Protein AF-A0A7U9NEJ1-F1 (afdb_monomer_lite)

pLDDT: mean 78.63, std 17.31, range [30.64, 98.12]

Radius of gyration: 36.08 Å; chains: 1; bounding box: 138×102×72 Å

Sequence (603 aa):
MRYNSIGKKGRHMQRSRLLSGIMLAVFLILLSCFASGCFLAPKARFLSMGGEGMNSPYYKKKQEWNGDYLWYGGIKWRILEKYFNIFLLADRIPEEYLEEWDAMSYETRKPEDVEGNPGWETSPIREYLNTSFYAAAFTPEERDAMVYAFEYDAWTPSQDKIFLLRWRDVIDNSYGFTEKDYVQRAYDKDWWLLPEGDSLYVYVASGGLVMEVRDEMKEYLEKALRPAFYVDPDCIVFLRDVSSAWDFEPSPVLLDTRMESERTGEWVPVLSSEAQHVEIGTVELEGDVCTISYHNASVGVNQYLSAVVTDREKTVRYYGRLAQINSQSEGTVTVQLPDSYKKSWSLQIFSERPEEGTKTSYASEPVVVLEGRAPVMEPLVSEGRCDPEQEPEPLNMIISRGYDPFLDWYAEDYENASEEEKHYAGTAALLYTALCQEDSGLLIEDRYTRDEIRQGADYADEHPEDTRAMADVYFASADAYGLSLKETMDRLFGRQIPDAYEGEADLFEYTKYLDYTGAMYLDASDEEQDNILIASWLYLEKYRLEQEVSQEYAQQVADFVRNPEAYSEETGTYIEALRLFLEKSSEEYPDAEIQDLMNYMPN

Foldseek 3Di:
DDYDDDDDDDDDPDPPVVVVVVVVVVVVVVVVVVVPDPPPQQAFWAKFFFCPPFAAAFADAPDETDGFWEQALNFIWGQQDPDQWGKTKGPDDDPVCCVVQQQAFQDPDDPVPDDFDRACLRGPVLVCVQPVVLQNSHFQLSSQQQDFADDPPDPAGHLGQKFFAAPVSQDDRSSRHHQPHFNHVAAPAKAFHHDDDGAWTWIQGNNRHIDTDGDDPPPPGGTGYMMMGTGGSQQFRMKIQPPRDPPADADLEWRFNDHPDDGPSYIYTATFEQLFKKKWDDWDDDPQKIKTKIAQGRAAVQKFKKKFKAALVRGTTTIHTNDHHHDHRTDMTMHRHDPPQALRMFMWIWMWHQDDDSRHIYIFRTDTQDNRRDGDHDMDMTGGDRYSPRGRDDSDDQADPQQVVLQQDALVPLVPDDLVVLLSNLLNLQRVLVLLPPPPPPDPHSYDDPVRSVVSSVVSVVPVVVSNVSSVVLNVQRNVVVGGSNVSSCVLSPPDDDDADPDQDPPDPLSVLQQAFLLNLVVDDPVSVLSNLLSLVSCCQCPVVVHDDDPVNSVVSSVCSVCVVVDDPVSVVVSVVSSVLSNVCCVVGVGDGNSVSSRVPRD

Structure (mmCIF, N/CA/C/O backbone):
data_AF-A0A7U9NEJ1-F1
#
_entry.id   AF-A0A7U9NEJ1-F1
#
loop_
_atom_site.group_PDB
_atom_site.id
_atom_site.type_symbol
_atom_site.label_atom_id
_atom_site.label_alt_id
_atom_site.label_comp_id
_atom_site.label_asym_id
_atom_site.label_entity_id
_atom_site.label_seq_id
_atom_site.pdbx_PDB_ins_code
_atom_site.Cartn_x
_atom_site.Cartn_y
_atom_site.Cartn_z
_atom_site.occupancy
_atom_site.B_iso_or_equiv
_atom_site.auth_seq_id
_atom_site.auth_comp_id
_atom_site.auth_asym_id
_atom_site.auth_atom_id
_atom_site.pdbx_PDB_model_num
ATOM 1 N N . MET A 1 1 ? -69.332 66.740 22.185 1.00 37.97 1 MET A N 1
ATOM 2 C CA . MET A 1 1 ? -69.062 66.033 23.456 1.00 37.97 1 MET A CA 1
ATOM 3 C C . MET A 1 1 ? -69.737 64.675 23.414 1.00 37.97 1 MET A C 1
ATOM 5 O O . MET A 1 1 ? -70.889 64.622 23.027 1.00 37.97 1 MET A O 1
ATOM 9 N N . ARG A 1 2 ? -68.986 63.634 23.791 1.00 36.19 2 ARG A N 1
ATOM 10 C CA . ARG A 1 2 ? -69.378 62.490 24.634 1.00 36.19 2 ARG A CA 1
ATOM 11 C C . ARG A 1 2 ? -70.820 61.920 24.593 1.00 36.19 2 ARG A C 1
ATOM 13 O O . ARG A 1 2 ? -71.783 62.624 24.844 1.00 36.19 2 ARG A O 1
ATOM 20 N N . TYR A 1 3 ? -70.820 60.581 24.634 1.00 36.34 3 TYR A N 1
ATOM 21 C CA . TYR A 1 3 ? -71.600 59.686 25.515 1.00 36.34 3 TYR A CA 1
ATOM 22 C C . TYR A 1 3 ? -72.986 59.136 25.091 1.00 36.34 3 TYR A C 1
ATOM 24 O O . TYR A 1 3 ? -73.967 59.856 24.990 1.00 36.34 3 TYR A O 1
ATOM 32 N N . ASN A 1 4 ? -73.009 57.791 25.088 1.00 38.81 4 ASN A N 1
ATOM 33 C CA . ASN A 1 4 ? -73.897 56.840 25.790 1.00 38.81 4 ASN A CA 1
ATOM 34 C C . ASN A 1 4 ? -75.255 56.312 25.258 1.00 38.81 4 ASN A C 1
ATOM 36 O O . ASN A 1 4 ? -76.227 57.040 25.110 1.00 38.81 4 ASN A O 1
ATOM 40 N N . SER A 1 5 ? -75.321 54.963 25.354 1.00 42.38 5 SER A N 1
ATOM 41 C CA . SER A 1 5 ? -76.420 54.062 25.805 1.00 42.38 5 SER A CA 1
ATOM 42 C C . SER A 1 5 ? -77.527 53.646 24.814 1.00 42.38 5 SER A C 1
ATOM 44 O O . SER A 1 5 ? -77.852 54.432 23.941 1.00 42.38 5 SER A O 1
ATOM 46 N N . ILE A 1 6 ? -78.222 52.485 24.871 1.00 41.09 6 ILE A N 1
ATOM 47 C CA . ILE A 1 6 ? -78.196 51.161 25.574 1.00 41.09 6 ILE A CA 1
ATOM 48 C C . ILE A 1 6 ? -79.256 50.254 24.859 1.00 41.09 6 ILE A C 1
ATOM 50 O O . ILE A 1 6 ? -80.292 50.783 24.469 1.00 41.09 6 ILE A O 1
ATOM 54 N N . GLY A 1 7 ? -79.104 48.905 24.808 1.00 36.56 7 GLY A N 1
ATOM 55 C CA . GLY A 1 7 ? -80.266 47.966 24.885 1.00 36.56 7 GLY A CA 1
ATOM 56 C C . GLY A 1 7 ? -80.291 46.603 24.124 1.00 36.56 7 GLY A C 1
ATOM 57 O O . GLY A 1 7 ? -80.589 46.589 22.942 1.00 36.56 7 GLY A O 1
ATOM 58 N N . LYS A 1 8 ? -80.174 45.477 24.883 1.00 38.72 8 LYS A N 1
ATOM 59 C CA . LYS A 1 8 ? -80.621 44.039 24.699 1.00 38.72 8 LYS A CA 1
ATOM 60 C C . LYS A 1 8 ? -80.032 43.160 23.549 1.00 38.72 8 LYS A C 1
ATOM 62 O O . LYS A 1 8 ? -80.249 43.468 22.392 1.00 38.72 8 LYS A O 1
ATOM 67 N N . LYS A 1 9 ? -79.226 42.084 23.762 1.00 39.78 9 LYS A N 1
ATOM 68 C CA . LYS A 1 9 ? -79.320 40.761 24.495 1.00 39.78 9 LYS A CA 1
ATOM 69 C C . LYS A 1 9 ? -80.100 39.669 23.715 1.00 39.78 9 LYS A C 1
ATOM 71 O O . LYS A 1 9 ? -81.257 39.908 23.423 1.00 39.78 9 LYS A O 1
ATOM 76 N N . GLY A 1 10 ? -79.653 38.433 23.427 1.00 42.28 10 GLY A N 1
ATOM 77 C CA . GLY A 1 10 ? -78.403 37.668 23.599 1.00 42.28 10 GLY A CA 1
ATOM 78 C C . GLY A 1 10 ? -78.643 36.169 23.261 1.00 42.28 10 GLY A C 1
ATOM 79 O O . GLY A 1 10 ? -79.631 35.627 23.740 1.00 42.28 10 GLY A O 1
ATOM 80 N N . ARG A 1 11 ? -77.790 35.510 22.442 1.00 39.06 11 ARG A N 1
ATOM 81 C CA . ARG A 1 11 ? -77.615 34.021 22.387 1.00 39.06 11 ARG A CA 1
ATOM 82 C C . ARG A 1 11 ? -76.533 33.465 21.435 1.00 39.06 11 ARG A C 1
ATOM 84 O O . ARG A 1 11 ? -76.335 32.258 21.421 1.00 39.06 11 ARG A O 1
ATOM 91 N N . HIS A 1 12 ? -75.801 34.284 20.677 1.00 42.56 12 HIS A N 1
ATOM 92 C CA . HIS A 1 12 ? -74.896 33.779 19.623 1.00 42.56 12 HIS A CA 1
ATOM 93 C C . HIS A 1 12 ? -73.396 33.753 19.980 1.00 42.56 12 HIS A C 1
ATOM 95 O O . HIS A 1 12 ? -72.550 33.604 19.104 1.00 42.56 12 HIS A O 1
ATOM 101 N N . MET A 1 13 ? -73.051 33.891 21.264 1.00 39.31 13 MET A N 1
ATOM 102 C CA . MET A 1 13 ? -71.685 34.181 21.716 1.00 39.31 13 MET A CA 1
ATOM 103 C C . MET A 1 13 ? -71.210 33.165 22.766 1.00 39.31 13 MET A C 1
ATOM 105 O O . MET A 1 13 ? -70.966 33.511 23.913 1.00 39.31 13 MET A O 1
ATOM 109 N N . GLN A 1 14 ? -71.134 31.885 22.390 1.00 44.22 14 GLN A N 1
ATOM 110 C CA . GLN A 1 14 ? -70.419 30.879 23.198 1.00 44.22 14 GLN A CA 1
ATOM 111 C C . GLN A 1 14 ? -69.917 29.654 22.412 1.00 44.22 14 GLN A C 1
ATOM 113 O O . GLN A 1 14 ? -69.030 28.962 22.897 1.00 44.22 14 GLN A O 1
ATOM 118 N N . ARG A 1 15 ? -70.393 29.403 21.180 1.00 41.75 15 ARG A N 1
ATOM 119 C CA . ARG A 1 15 ? -69.915 28.265 20.365 1.00 41.75 15 ARG A CA 1
ATOM 120 C C . ARG A 1 15 ? -68.685 28.562 19.495 1.00 41.75 15 ARG A C 1
ATOM 122 O O . ARG A 1 15 ? -67.876 27.663 19.316 1.00 41.75 15 ARG A O 1
ATOM 129 N N . SER A 1 16 ? -68.465 29.793 19.019 1.00 44.44 16 SER A N 1
ATOM 130 C CA . SER A 1 16 ? -67.317 30.078 18.130 1.00 44.44 16 SER A CA 1
ATOM 131 C C . SER A 1 16 ? -65.969 30.185 18.854 1.00 44.44 16 SER A C 1
ATOM 133 O O . SER A 1 16 ? -64.947 29.820 18.285 1.00 44.44 16 SER A O 1
ATOM 135 N N . ARG A 1 17 ? -65.950 30.615 20.125 1.00 43.34 17 ARG A N 1
ATOM 136 C CA . ARG A 1 17 ? -64.715 30.649 20.933 1.00 43.34 17 ARG A CA 1
ATOM 137 C C . ARG A 1 17 ? -64.305 29.274 21.465 1.00 43.34 17 ARG A C 1
ATOM 139 O O . ARG A 1 17 ? -63.114 29.020 21.582 1.00 43.34 17 ARG A O 1
ATOM 146 N N . LEU A 1 18 ? -65.264 28.376 21.711 1.00 45.84 18 LEU A N 1
ATOM 147 C CA . LEU A 1 18 ? -64.959 26.997 22.106 1.00 45.84 18 LEU A CA 1
ATOM 148 C C . LEU A 1 18 ? -64.438 26.174 20.915 1.00 45.84 18 LEU A C 1
ATOM 150 O O . LEU A 1 18 ? -63.463 25.452 21.057 1.00 45.84 18 LEU A O 1
ATOM 154 N N . LEU A 1 19 ? -65.029 26.340 19.725 1.00 43.38 19 LEU A N 1
ATOM 155 C CA . LEU A 1 19 ? -64.568 25.665 18.504 1.00 43.38 19 LEU A CA 1
ATOM 156 C C . LEU A 1 19 ? -63.206 26.180 18.019 1.00 43.38 19 LEU A C 1
ATOM 158 O O . LEU A 1 19 ? -62.407 25.387 17.540 1.00 43.38 19 LEU A O 1
ATOM 162 N N . SER A 1 20 ? -62.903 27.471 18.197 1.00 53.03 20 SER A N 1
ATOM 163 C CA . SER A 1 20 ? -61.588 28.027 17.850 1.00 53.03 20 SER A CA 1
ATOM 164 C C . SER A 1 20 ? -60.487 27.590 18.822 1.00 53.03 20 SER A C 1
ATOM 166 O O . SER A 1 20 ? -59.393 27.277 18.370 1.00 53.03 20 SER A O 1
ATOM 168 N N . GLY A 1 21 ? -60.773 27.507 20.128 1.00 52.12 21 GLY A N 1
ATOM 169 C CA . GLY A 1 21 ? -59.811 27.008 21.116 1.00 52.12 21 GLY A CA 1
ATOM 170 C C . GLY A 1 21 ? -59.560 25.502 21.006 1.00 52.12 21 GLY A C 1
ATOM 171 O O . GLY A 1 21 ? -58.423 25.070 21.139 1.00 52.12 21 GLY A O 1
ATOM 172 N N . ILE A 1 22 ? -60.593 24.709 20.695 1.00 56.34 22 ILE A N 1
ATOM 173 C CA . ILE A 1 22 ? -60.458 23.258 20.490 1.00 56.34 22 ILE A CA 1
ATOM 174 C C . ILE A 1 22 ? -59.757 22.957 19.159 1.00 56.34 22 ILE A C 1
ATOM 176 O O . ILE A 1 22 ? -58.896 22.091 19.135 1.00 56.34 22 ILE A O 1
ATOM 180 N N . MET A 1 23 ? -60.032 23.699 18.079 1.00 52.09 23 MET A N 1
ATOM 181 C CA . MET A 1 23 ? -59.267 23.568 16.829 1.00 52.09 23 MET A CA 1
ATOM 182 C C . MET A 1 23 ? -57.812 24.003 16.995 1.00 52.09 23 MET A C 1
ATOM 184 O O . MET A 1 23 ? -56.942 23.331 16.466 1.00 52.09 23 MET A O 1
ATOM 188 N N . LEU A 1 24 ? -57.519 25.064 17.755 1.00 54.62 24 LEU A N 1
ATOM 189 C CA . LEU A 1 24 ? -56.137 25.492 17.997 1.00 54.62 24 LEU A CA 1
ATOM 190 C C . LEU A 1 24 ? -55.387 24.517 18.920 1.00 54.62 24 LEU A C 1
ATOM 192 O O . LEU A 1 24 ? -54.217 24.256 18.687 1.00 54.62 24 LEU A O 1
ATOM 196 N N . ALA A 1 25 ? -56.056 23.932 19.919 1.00 54.00 25 ALA A N 1
ATOM 197 C CA . ALA A 1 25 ? -55.475 22.901 20.777 1.00 54.00 25 ALA A CA 1
ATOM 198 C C . ALA A 1 25 ? -55.282 21.572 20.033 1.00 54.00 25 ALA A C 1
ATOM 200 O O . ALA A 1 25 ? -54.253 20.939 20.202 1.00 54.00 25 ALA A O 1
ATOM 201 N N . VAL A 1 26 ? -56.210 21.170 19.159 1.00 56.94 26 VAL A N 1
ATOM 202 C CA . VAL A 1 26 ? -56.053 19.984 18.299 1.00 56.94 26 VAL A CA 1
ATOM 203 C C . VAL A 1 26 ? -54.992 20.222 17.224 1.00 56.94 26 VAL A C 1
ATOM 205 O O . VAL A 1 26 ? -54.237 19.308 16.929 1.00 56.94 26 VAL A O 1
ATOM 208 N N . PHE A 1 27 ? -54.855 21.443 16.698 1.00 53.25 27 PHE A N 1
ATOM 209 C CA . PHE A 1 27 ? -53.796 21.803 15.751 1.00 53.25 27 PHE A CA 1
ATOM 210 C C . PHE A 1 27 ? -52.426 21.935 16.428 1.00 53.25 27 PHE A C 1
ATOM 212 O O . PHE A 1 27 ? -51.435 21.566 15.820 1.00 53.25 27 PHE A O 1
ATOM 219 N N . LEU A 1 28 ? -52.351 22.384 17.688 1.00 52.72 28 LEU A N 1
ATOM 220 C CA . LEU A 1 28 ? -51.115 22.403 18.483 1.00 52.72 28 LEU A CA 1
ATOM 221 C C . LEU A 1 28 ? -50.737 21.017 19.019 1.00 52.72 28 LEU A C 1
ATOM 223 O O . LEU A 1 28 ? -49.552 20.729 19.095 1.00 52.72 28 LEU A O 1
ATOM 227 N N . ILE A 1 29 ? -51.710 20.148 19.320 1.00 51.50 29 ILE A N 1
ATOM 228 C CA . ILE A 1 29 ? -51.467 18.738 19.663 1.00 51.50 29 ILE A CA 1
ATOM 229 C C . ILE A 1 29 ? -51.056 17.954 18.411 1.00 51.50 29 ILE A C 1
ATOM 231 O O . ILE A 1 29 ? -50.138 17.147 18.478 1.00 51.50 29 ILE A O 1
ATOM 235 N N . LEU A 1 30 ? -51.648 18.238 17.245 1.00 45.69 30 LEU A N 1
ATOM 236 C CA . LEU A 1 30 ? -51.181 17.692 15.969 1.00 45.69 30 LEU A CA 1
ATOM 237 C C . LEU A 1 30 ? -49.814 18.271 15.576 1.00 45.69 30 LEU A C 1
ATOM 239 O O . LEU A 1 30 ? -48.974 17.502 15.137 1.00 45.69 30 LEU A O 1
ATOM 243 N N . LEU A 1 31 ? -49.517 19.556 15.811 1.00 41.03 31 LEU A N 1
ATOM 244 C CA . LEU A 1 31 ? -48.166 20.098 15.601 1.00 41.03 31 LEU A CA 1
ATOM 245 C C . LEU A 1 31 ? -47.143 19.528 16.594 1.00 41.03 31 LEU A C 1
ATOM 247 O O . LEU A 1 31 ? -46.010 19.301 16.193 1.00 41.03 31 LEU A O 1
ATOM 251 N N . SER A 1 32 ? -47.510 19.243 17.848 1.00 37.66 32 SER A N 1
ATOM 252 C CA . SER A 1 32 ? -46.605 18.577 18.797 1.00 37.66 32 SER A CA 1
ATOM 253 C C . SER A 1 32 ? -46.457 17.079 18.520 1.00 37.66 32 SER A C 1
ATOM 255 O O . SER A 1 32 ? -45.417 16.515 18.829 1.00 37.66 32 SER A O 1
ATOM 257 N N . CYS A 1 33 ? -47.449 16.439 17.893 1.00 34.53 33 CYS A N 1
ATOM 258 C CA . CYS A 1 33 ? -47.330 15.068 17.389 1.00 34.53 33 CYS A CA 1
ATOM 259 C C . CYS A 1 33 ? -46.634 14.983 16.018 1.00 34.53 33 CYS A C 1
ATOM 261 O O . CYS A 1 33 ? -46.185 13.905 15.652 1.00 34.53 33 CYS A O 1
ATOM 263 N N . PHE A 1 34 ? -46.496 16.089 15.278 1.00 36.34 34 PHE A N 1
ATOM 264 C CA . PHE A 1 34 ? -45.663 16.167 14.067 1.00 36.34 34 PHE A CA 1
ATOM 265 C C . PHE A 1 34 ? -44.251 16.721 14.334 1.00 36.34 34 PHE A C 1
ATOM 267 O O . PHE A 1 34 ? -43.362 16.522 13.514 1.00 36.34 34 PHE A O 1
ATOM 274 N N . ALA A 1 35 ? -44.014 17.360 15.484 1.00 36.06 35 ALA A N 1
ATOM 275 C CA . ALA A 1 35 ? -42.689 17.808 15.932 1.00 36.06 35 ALA A CA 1
ATOM 276 C C . ALA A 1 35 ? -42.008 16.825 16.908 1.00 36.06 35 ALA A C 1
ATOM 278 O O . ALA A 1 35 ? -40.991 17.139 17.519 1.00 36.06 35 ALA A O 1
ATOM 279 N N . SER A 1 36 ? -42.559 15.625 17.079 1.00 41.75 36 SER A N 1
ATOM 280 C CA . SER A 1 36 ? -41.956 14.545 17.862 1.00 41.75 36 SER A CA 1
ATOM 281 C C . SER A 1 36 ? -42.284 13.228 17.176 1.00 41.75 36 SER A C 1
ATOM 283 O O . SER A 1 36 ? -43.313 12.622 17.456 1.00 41.75 36 SER A O 1
ATOM 285 N N . GLY A 1 37 ? -41.444 12.827 16.219 1.00 36.72 37 GLY A N 1
ATOM 286 C CA . GLY A 1 37 ? -41.626 11.560 15.506 1.00 36.72 37 GLY A CA 1
ATOM 287 C C . GLY A 1 37 ? -41.480 11.601 13.986 1.00 36.72 37 GLY A C 1
ATOM 288 O O . GLY A 1 37 ? -42.040 10.744 13.321 1.00 36.72 37 GLY A O 1
ATOM 289 N N . CYS A 1 38 ? -40.705 12.528 13.424 1.00 30.64 38 CYS A N 1
ATOM 290 C CA . CYS A 1 38 ? -39.892 12.181 12.258 1.00 30.64 38 CYS A CA 1
ATOM 291 C C . CYS A 1 38 ? -38.474 11.894 12.757 1.00 30.64 38 CYS A C 1
ATOM 293 O O . CYS A 1 38 ? -37.529 12.594 12.409 1.00 30.64 38 CYS A O 1
ATOM 295 N N . PHE A 1 39 ? -38.325 10.857 13.588 1.00 34.44 39 PHE A N 1
ATOM 296 C CA . PHE A 1 39 ? -37.120 10.053 13.455 1.00 34.44 39 PHE A CA 1
ATOM 297 C C . PHE A 1 39 ? -37.244 9.455 12.055 1.00 34.44 39 PHE A C 1
ATOM 299 O O . PHE A 1 39 ? -37.949 8.468 11.855 1.00 34.44 39 PHE A O 1
ATOM 306 N N . LEU A 1 40 ? -36.654 10.118 11.056 1.00 35.41 40 LEU A N 1
ATOM 307 C CA . LEU A 1 40 ? -36.150 9.372 9.915 1.00 35.41 40 LEU A CA 1
ATOM 308 C C . LEU A 1 40 ? -35.325 8.262 10.560 1.00 35.41 40 LEU A C 1
ATOM 310 O O . LEU A 1 40 ? -34.342 8.562 11.240 1.00 35.41 40 LEU A O 1
ATOM 314 N N . ALA A 1 41 ? -35.803 7.020 10.466 1.00 39.75 41 ALA A N 1
ATOM 315 C CA . ALA A 1 41 ? -34.985 5.878 10.825 1.00 39.75 41 ALA A CA 1
ATOM 316 C C . ALA A 1 41 ? -33.627 6.106 10.142 1.00 39.75 41 ALA A C 1
ATOM 318 O O . ALA A 1 41 ? -33.622 6.504 8.966 1.00 39.75 41 ALA A O 1
ATOM 319 N N . PRO A 1 42 ? -32.500 6.004 10.867 1.00 45.56 42 PRO A N 1
ATOM 320 C CA . PRO A 1 42 ? -31.203 6.173 10.239 1.00 45.56 42 PRO A CA 1
ATOM 321 C C . PRO A 1 42 ? -31.169 5.218 9.046 1.00 45.56 42 PRO A C 1
ATOM 323 O O . PRO A 1 42 ? -31.389 4.021 9.216 1.00 45.56 42 PRO A O 1
ATOM 326 N N . LYS A 1 43 ? -30.997 5.765 7.832 1.00 46.38 43 LYS A N 1
ATOM 327 C CA . LYS A 1 43 ? -30.869 4.946 6.624 1.00 46.38 43 LYS A CA 1
ATOM 328 C C . LYS A 1 43 ? -29.796 3.903 6.903 1.00 46.38 43 LYS A C 1
ATOM 330 O O . LYS A 1 43 ? -28.733 4.266 7.409 1.00 46.38 43 LYS A O 1
ATOM 335 N N . ALA A 1 44 ? -30.108 2.648 6.608 1.00 46.88 44 ALA A N 1
ATOM 336 C CA . ALA A 1 44 ? -29.187 1.541 6.781 1.00 46.88 44 ALA A CA 1
ATOM 337 C C . ALA A 1 44 ? -27.822 1.846 6.152 1.00 46.88 44 ALA A C 1
ATOM 339 O O . ALA A 1 44 ? -27.748 2.429 5.069 1.00 46.88 44 ALA A O 1
ATOM 340 N N . ARG A 1 45 ? -26.758 1.466 6.859 1.00 62.88 45 ARG A N 1
ATOM 341 C CA . ARG A 1 45 ? -25.371 1.828 6.550 1.00 62.88 45 ARG A CA 1
ATOM 342 C C . ARG A 1 45 ? -24.603 0.541 6.329 1.00 62.88 45 ARG A C 1
ATOM 344 O O . ARG A 1 45 ? -24.419 -0.211 7.281 1.00 62.88 45 ARG A O 1
ATOM 351 N N . PHE A 1 46 ? -24.209 0.253 5.095 1.00 69.00 46 PHE A N 1
ATOM 352 C CA . PHE A 1 46 ? -23.453 -0.967 4.847 1.00 69.00 46 PHE A CA 1
ATOM 353 C C . PHE A 1 46 ? -22.005 -0.758 5.289 1.00 69.00 46 PHE A C 1
ATOM 355 O O . PHE A 1 46 ? -21.311 0.110 4.755 1.00 69.00 46 PHE A O 1
ATOM 362 N N . LEU A 1 47 ? -21.585 -1.588 6.245 1.00 77.38 47 LEU A N 1
ATOM 363 C CA . LEU A 1 47 ? -20.206 -1.753 6.682 1.00 77.38 47 LEU A CA 1
ATOM 364 C C . LEU A 1 47 ? -19.796 -3.213 6.463 1.00 77.38 47 LEU A C 1
ATOM 366 O O . LEU A 1 47 ? -20.538 -4.115 6.856 1.00 77.38 47 LEU A O 1
ATOM 370 N N . SER A 1 48 ? -18.629 -3.449 5.874 1.00 77.69 48 SER A N 1
ATOM 371 C CA . SER A 1 48 ? -18.003 -4.775 5.796 1.00 77.69 48 SER A CA 1
ATOM 372 C C . SER A 1 48 ? -16.687 -4.759 6.551 1.00 77.69 48 SER A C 1
ATOM 374 O O . SER A 1 48 ? -15.967 -3.773 6.450 1.00 77.69 48 SER A O 1
ATOM 376 N N . MET A 1 49 ? -16.361 -5.847 7.252 1.00 79.00 49 MET A N 1
ATOM 377 C CA . MET A 1 49 ? -14.976 -6.095 7.667 1.00 79.00 49 MET A CA 1
ATOM 378 C C . MET A 1 49 ? -14.135 -6.353 6.415 1.00 79.00 49 MET A C 1
ATOM 380 O O . MET A 1 49 ? -14.605 -7.074 5.523 1.00 79.00 49 MET A O 1
ATOM 384 N N . GLY A 1 50 ? -12.934 -5.774 6.351 1.00 81.00 50 GLY A N 1
ATOM 385 C CA . GLY A 1 50 ? -11.996 -5.966 5.242 1.00 81.00 50 GLY A CA 1
ATOM 386 C C . GLY A 1 50 ? -12.642 -5.860 3.855 1.00 81.00 50 GLY A C 1
ATOM 387 O O . GLY A 1 50 ? -13.561 -5.070 3.633 1.00 81.00 50 GLY A O 1
ATOM 388 N N . GLY A 1 51 ? -12.204 -6.714 2.925 1.00 74.19 51 GLY A N 1
ATOM 389 C CA . GLY A 1 51 ? -12.673 -6.769 1.531 1.00 74.19 51 GLY A CA 1
ATOM 390 C C . GLY A 1 51 ? -13.938 -7.603 1.246 1.00 74.19 51 GLY A C 1
ATOM 391 O O . GLY A 1 51 ? -14.302 -7.797 0.078 1.00 74.19 51 GLY A O 1
ATOM 392 N N . GLU A 1 52 ? -14.618 -8.161 2.256 1.00 76.31 52 GLU A N 1
ATOM 393 C CA . GLU A 1 52 ? -15.641 -9.202 2.030 1.00 76.31 52 GLU A CA 1
ATOM 394 C C . GLU A 1 52 ? -16.844 -8.715 1.203 1.00 76.31 52 GLU A C 1
ATOM 396 O O . GLU A 1 52 ? -17.296 -9.415 0.293 1.00 76.31 52 GLU A O 1
ATOM 401 N N . GLY A 1 53 ? -17.328 -7.499 1.470 1.00 76.12 53 GLY A N 1
ATOM 402 C CA . GLY A 1 53 ? -18.513 -6.919 0.832 1.00 76.12 53 GLY A CA 1
ATOM 403 C C . GLY A 1 53 ? -18.366 -6.559 -0.652 1.00 76.12 53 GLY A C 1
ATOM 404 O O . GLY A 1 53 ? -19.392 -6.392 -1.321 1.00 76.12 53 GLY A O 1
ATOM 405 N N . MET A 1 54 ? -17.131 -6.466 -1.162 1.00 87.25 54 MET A N 1
ATOM 406 C CA . MET A 1 54 ? -16.834 -6.092 -2.550 1.00 87.25 54 MET A CA 1
ATOM 407 C C . MET A 1 54 ? -17.155 -7.214 -3.538 1.00 87.25 54 MET A C 1
ATOM 409 O O . MET A 1 54 ? -16.923 -8.389 -3.249 1.00 87.25 54 MET A O 1
ATOM 413 N N . ASN A 1 55 ? -17.594 -6.864 -4.743 1.00 89.44 55 ASN A N 1
ATOM 414 C CA . ASN A 1 55 ? -17.754 -7.811 -5.844 1.00 89.44 55 ASN A CA 1
ATOM 415 C C . ASN A 1 55 ? -16.773 -7.510 -6.981 1.00 89.44 55 ASN A C 1
ATOM 417 O O . ASN A 1 55 ? -16.761 -6.402 -7.519 1.00 89.44 55 ASN A O 1
ATOM 421 N N . SER A 1 56 ? -16.012 -8.526 -7.390 1.00 89.25 56 SER A N 1
ATOM 422 C CA . SER A 1 56 ? -15.270 -8.496 -8.651 1.00 89.25 56 SER A CA 1
ATOM 423 C C . SER A 1 56 ? -16.232 -8.557 -9.846 1.00 89.25 56 SER A C 1
ATOM 425 O O . SER A 1 56 ? -17.329 -9.128 -9.736 1.00 89.25 56 SER A O 1
ATOM 427 N N . PRO A 1 57 ? -15.850 -7.983 -10.996 1.00 91.00 57 PRO A N 1
ATOM 428 C CA . PRO A 1 57 ? -16.586 -8.110 -12.237 1.00 91.00 57 PRO A CA 1
ATOM 429 C C . PRO A 1 57 ? -16.598 -9.563 -12.711 1.00 91.00 57 PRO A C 1
ATOM 431 O O . PRO A 1 57 ? -15.932 -10.455 -12.193 1.00 91.00 57 PRO A O 1
ATOM 434 N N . TYR A 1 58 ? -17.384 -9.793 -13.749 1.00 84.50 58 TYR A N 1
ATOM 435 C CA . TYR A 1 58 ? -17.258 -10.981 -14.576 1.00 84.50 58 TYR A CA 1
ATOM 436 C C . TYR A 1 58 ? -17.791 -10.650 -15.952 1.00 84.50 58 TYR A C 1
ATOM 438 O O . TYR A 1 58 ? -18.761 -9.892 -16.075 1.00 84.50 58 TYR A O 1
ATOM 446 N N . TYR A 1 59 ? -17.194 -11.250 -16.979 1.00 83.06 59 TYR A N 1
ATOM 447 C CA . TYR A 1 59 ? -17.602 -10.953 -18.340 1.00 83.06 59 TYR A CA 1
ATOM 448 C C . TYR A 1 59 ? -19.097 -11.228 -18.554 1.00 83.06 59 TYR A C 1
ATOM 450 O O . TYR A 1 59 ? -19.611 -12.330 -18.320 1.00 83.06 59 TYR A O 1
ATOM 458 N N . LYS A 1 60 ? -19.795 -10.213 -19.072 1.00 81.44 60 LYS A N 1
ATOM 459 C CA . LYS A 1 60 ? -21.170 -10.323 -19.550 1.00 81.44 60 LYS A CA 1
ATOM 460 C C . LYS A 1 60 ? -21.317 -9.717 -20.930 1.00 81.44 60 LYS A C 1
ATOM 462 O O . LYS A 1 60 ? -21.075 -8.535 -21.154 1.00 81.44 60 LYS A O 1
ATOM 467 N N . LYS A 1 61 ? -21.842 -10.530 -21.843 1.00 82.44 61 LYS A N 1
ATOM 468 C CA . LYS A 1 61 ? -22.056 -10.131 -23.230 1.00 82.44 61 LYS A CA 1
ATOM 469 C C . LYS A 1 61 ? -22.934 -8.882 -23.353 1.00 82.44 61 LYS A C 1
ATOM 471 O O . LYS A 1 61 ? -24.094 -8.907 -22.936 1.00 82.44 61 LYS A O 1
ATOM 476 N N . LYS A 1 62 ? -22.408 -7.855 -24.025 1.00 77.88 62 LYS A N 1
ATOM 477 C CA . LYS A 1 62 ? -23.036 -6.562 -24.332 1.00 77.88 62 LYS A CA 1
ATOM 478 C C . LYS A 1 62 ? -23.561 -5.823 -23.101 1.00 77.88 62 LYS A C 1
ATOM 480 O O . LYS A 1 62 ? -24.569 -5.124 -23.204 1.00 77.88 62 LYS A O 1
ATOM 485 N N . GLN A 1 63 ? -22.937 -6.020 -21.945 1.00 79.94 63 GLN A N 1
ATOM 486 C CA . GLN A 1 63 ? -23.254 -5.250 -20.749 1.00 79.94 63 GLN A CA 1
ATOM 487 C C . GLN A 1 63 ? -22.137 -4.262 -20.446 1.00 79.94 63 GLN A C 1
ATOM 489 O O . GLN A 1 63 ? -20.973 -4.502 -20.756 1.00 79.94 63 GLN A O 1
ATOM 494 N N . GLU A 1 64 ? -22.533 -3.149 -19.840 1.00 85.56 64 GLU A N 1
ATOM 495 C CA . GLU A 1 64 ? -21.615 -2.207 -19.211 1.00 85.56 64 GLU A CA 1
ATOM 496 C C . GLU A 1 64 ? -20.934 -2.859 -17.995 1.00 85.56 64 GLU A C 1
ATOM 498 O O . GLU A 1 64 ? -21.153 -4.038 -17.684 1.00 85.56 64 GLU A O 1
ATOM 503 N N . TRP A 1 65 ? -20.066 -2.094 -17.338 1.00 90.69 65 TRP A N 1
ATOM 504 C CA . TRP A 1 65 ? -19.357 -2.523 -16.140 1.00 90.69 65 TRP A CA 1
ATOM 505 C C . TRP A 1 65 ? -20.316 -3.071 -15.070 1.00 90.69 65 TRP A C 1
ATOM 507 O O . TRP A 1 65 ? -21.363 -2.486 -14.791 1.00 90.69 65 TRP A O 1
ATOM 517 N N . ASN A 1 66 ? -19.961 -4.217 -14.489 1.00 88.94 66 ASN A N 1
ATOM 518 C CA . ASN A 1 66 ? -20.779 -4.945 -13.515 1.00 88.94 66 ASN A CA 1
ATOM 519 C C . ASN A 1 66 ? -20.017 -5.353 -12.245 1.00 88.94 66 ASN A C 1
ATOM 521 O O . ASN A 1 66 ? -20.544 -6.168 -11.485 1.00 88.94 66 ASN A O 1
ATOM 525 N N . GLY A 1 67 ? -18.793 -4.853 -12.062 1.00 91.88 67 GLY A N 1
ATOM 526 C CA . GLY A 1 67 ? -18.053 -4.953 -10.806 1.00 91.88 67 GLY A CA 1
ATOM 527 C C . GLY A 1 67 ? -18.354 -3.773 -9.883 1.00 91.88 67 GLY A C 1
ATOM 528 O O . GLY A 1 67 ? -19.000 -2.801 -10.285 1.00 91.88 67 GLY A O 1
ATOM 529 N N . ASP A 1 68 ? -17.856 -3.849 -8.656 1.00 95.00 68 ASP A N 1
ATOM 530 C CA . ASP A 1 68 ? -17.917 -2.733 -7.716 1.00 95.00 68 ASP A CA 1
ATOM 531 C C . ASP A 1 68 ? -16.788 -1.712 -7.981 1.00 95.00 68 ASP A C 1
ATOM 533 O O . ASP A 1 68 ? -15.889 -1.919 -8.806 1.00 95.00 68 ASP A O 1
ATOM 537 N N . TYR A 1 69 ? -16.844 -0.590 -7.267 1.00 95.38 69 TYR A N 1
ATOM 538 C CA . TYR A 1 69 ? -15.849 0.475 -7.291 1.00 95.38 69 TYR A CA 1
ATOM 539 C C . TYR A 1 69 ? -15.282 0.735 -5.897 1.00 95.38 69 TYR A C 1
ATOM 541 O O . TYR A 1 69 ? -16.005 0.624 -4.906 1.00 95.38 69 TYR A O 1
ATOM 549 N N . LEU A 1 70 ? -14.028 1.173 -5.830 1.00 95.00 70 LEU A N 1
ATOM 550 C CA . LEU A 1 70 ? -13.388 1.685 -4.622 1.00 95.00 70 LEU A CA 1
ATOM 551 C C . LEU A 1 70 ? -13.005 3.153 -4.824 1.00 95.00 70 LEU A C 1
ATOM 553 O O . LEU A 1 70 ? -12.443 3.521 -5.852 1.00 95.00 70 LEU A O 1
ATOM 557 N N . TRP A 1 71 ? -13.312 3.998 -3.849 1.00 93.19 71 TRP A N 1
ATOM 558 C CA . TRP A 1 71 ? -12.787 5.355 -3.757 1.00 93.19 71 TRP A CA 1
ATOM 559 C C . TRP A 1 71 ? -11.491 5.329 -2.949 1.00 93.19 71 TRP A C 1
ATOM 561 O O . TRP A 1 71 ? -11.521 4.918 -1.793 1.00 93.19 71 TRP A O 1
ATOM 571 N N . TYR A 1 72 ? -10.384 5.758 -3.553 1.00 93.12 72 TYR A N 1
ATOM 572 C CA . TYR A 1 72 ? -9.040 5.720 -2.963 1.00 93.12 72 TYR A CA 1
ATOM 573 C C . TYR A 1 72 ? -8.239 6.930 -3.447 1.00 93.12 72 TYR A C 1
ATOM 575 O O . TYR A 1 72 ? -8.300 7.227 -4.646 1.00 93.12 72 TYR A O 1
ATOM 583 N N . GLY A 1 73 ? -7.571 7.671 -2.554 1.00 89.69 73 GLY A N 1
ATOM 584 C CA . GLY A 1 73 ? -6.931 8.945 -2.915 1.00 89.69 73 GLY A CA 1
ATOM 585 C C . GLY A 1 73 ? -7.916 9.973 -3.490 1.00 89.69 73 GLY A C 1
ATOM 586 O O . GLY A 1 73 ? -7.588 10.749 -4.377 1.00 89.69 73 GLY A O 1
ATOM 587 N N . GLY A 1 74 ? -9.198 9.908 -3.103 1.00 87.75 74 GLY A N 1
ATOM 588 C CA . GLY A 1 74 ? -10.262 10.736 -3.692 1.00 87.75 74 GLY A CA 1
ATOM 589 C C . GLY A 1 74 ? -10.687 10.362 -5.125 1.00 87.75 74 GLY A C 1
ATOM 590 O O . GLY A 1 74 ? -11.648 10.936 -5.645 1.00 87.75 74 GLY A O 1
ATOM 591 N N . ILE A 1 75 ? -10.058 9.361 -5.743 1.00 91.56 75 ILE A N 1
ATOM 592 C CA . ILE A 1 75 ? -10.310 8.917 -7.120 1.00 91.56 75 ILE A CA 1
ATOM 593 C C . ILE A 1 75 ? -11.226 7.687 -7.115 1.00 91.56 75 ILE A C 1
ATOM 595 O O . ILE A 1 75 ? -11.201 6.879 -6.190 1.00 91.56 75 ILE A O 1
ATOM 599 N N . LYS A 1 76 ? -12.073 7.549 -8.144 1.00 93.94 76 LYS A N 1
ATOM 600 C CA . LYS A 1 76 ? -12.960 6.389 -8.321 1.00 93.94 76 LYS A CA 1
ATOM 601 C C . LYS A 1 76 ? -12.276 5.312 -9.168 1.00 93.94 76 LYS A C 1
ATOM 603 O O . LYS A 1 76 ? -12.025 5.519 -10.357 1.00 93.94 76 LYS A O 1
ATOM 608 N N . TRP A 1 77 ? -12.071 4.145 -8.572 1.00 96.12 77 TRP A N 1
ATOM 609 C CA . TRP A 1 77 ? -11.405 2.994 -9.174 1.00 96.12 77 TRP A CA 1
ATOM 610 C C . TRP A 1 77 ? -12.385 1.844 -9.382 1.00 96.12 77 TRP A C 1
ATOM 612 O O . TRP A 1 77 ? -13.224 1.567 -8.529 1.00 96.12 77 TRP A O 1
ATOM 622 N N . ARG A 1 78 ? -12.287 1.159 -10.517 1.00 96.56 78 ARG A N 1
ATOM 623 C CA . ARG A 1 78 ? -12.922 -0.137 -10.761 1.00 96.56 78 ARG A CA 1
ATOM 624 C C . ARG A 1 78 ? -12.144 -1.216 -10.033 1.00 96.56 78 ARG A C 1
ATOM 626 O O . ARG A 1 78 ? -10.929 -1.275 -10.177 1.00 96.56 78 ARG A O 1
ATOM 633 N N . ILE A 1 79 ? -12.845 -2.087 -9.320 1.00 95.94 79 ILE A N 1
ATOM 634 C CA . ILE A 1 79 ? -12.238 -3.280 -8.729 1.00 95.94 79 ILE A CA 1
ATOM 635 C C . ILE A 1 79 ? -12.190 -4.353 -9.813 1.00 95.94 79 ILE A C 1
ATOM 637 O O . ILE A 1 79 ? -13.242 -4.792 -10.261 1.00 95.94 79 ILE A O 1
ATOM 641 N N . LEU A 1 80 ? -11.003 -4.766 -10.251 1.00 94.19 80 LEU A N 1
ATOM 642 C CA . LEU A 1 80 ? -10.825 -5.853 -11.219 1.00 94.19 80 LEU A CA 1
ATOM 643 C C . LEU A 1 80 ? -10.778 -7.220 -10.523 1.00 94.19 80 LEU A C 1
ATOM 645 O O . LEU A 1 80 ? -11.403 -8.173 -10.980 1.00 94.19 80 LEU A O 1
ATOM 649 N N . GLU A 1 81 ? -10.101 -7.296 -9.378 1.00 91.12 81 GLU A N 1
ATOM 650 C CA . GLU A 1 81 ? -9.887 -8.518 -8.598 1.00 91.12 81 GLU A CA 1
ATOM 651 C C . GLU A 1 81 ? -9.761 -8.189 -7.104 1.00 91.12 81 GLU A C 1
ATOM 653 O O . GLU A 1 81 ? -9.486 -7.046 -6.743 1.00 91.12 81 GLU A O 1
ATOM 658 N N . LYS A 1 82 ? -10.007 -9.173 -6.229 1.00 88.00 82 LYS A N 1
ATOM 659 C CA . LYS A 1 82 ? -9.863 -9.019 -4.772 1.00 88.00 82 LYS A CA 1
ATOM 660 C C . LYS A 1 82 ? -9.347 -10.260 -4.025 1.00 88.00 82 LYS A C 1
ATOM 662 O O . LYS A 1 82 ? -9.530 -10.341 -2.814 1.00 88.00 82 LYS A O 1
ATOM 667 N N . TYR A 1 83 ? -8.854 -11.282 -4.731 1.00 76.19 83 TYR A N 1
ATOM 668 C CA . TYR A 1 83 ? -8.564 -12.585 -4.112 1.00 76.19 83 TYR A CA 1
ATOM 669 C C . TYR A 1 83 ? -7.250 -12.599 -3.331 1.00 76.19 83 TYR A C 1
ATOM 671 O O . TYR A 1 83 ? -7.236 -13.113 -2.217 1.00 76.19 83 TYR A O 1
ATOM 679 N N . PHE A 1 84 ? -6.182 -12.058 -3.917 1.00 78.62 84 PHE A N 1
ATOM 680 C CA . PHE A 1 84 ? -4.872 -11.940 -3.273 1.00 78.62 84 PHE A CA 1
ATOM 681 C C . PHE A 1 84 ? -4.653 -10.501 -2.828 1.00 78.62 84 PHE A C 1
ATOM 683 O O . PHE A 1 84 ? -4.749 -10.207 -1.646 1.00 78.62 84 PHE A O 1
ATOM 690 N N . ASN A 1 85 ? -4.509 -9.604 -3.800 1.00 88.50 85 ASN A N 1
ATOM 691 C CA . ASN A 1 85 ? -4.572 -8.165 -3.598 1.00 88.50 85 ASN A CA 1
ATOM 692 C C . ASN A 1 85 ? -5.849 -7.602 -4.222 1.00 88.50 85 ASN A C 1
ATOM 694 O O . ASN A 1 85 ? -6.494 -8.242 -5.063 1.00 88.50 85 ASN A O 1
ATOM 698 N N . ILE A 1 86 ? -6.224 -6.391 -3.820 1.00 93.06 86 ILE A N 1
ATOM 699 C CA . ILE A 1 86 ? -7.315 -5.666 -4.468 1.00 93.06 86 ILE A CA 1
ATOM 700 C C . ILE A 1 86 ? -6.738 -4.957 -5.686 1.00 93.06 86 ILE A C 1
ATOM 702 O O . ILE A 1 86 ? -6.003 -3.983 -5.550 1.00 93.06 86 ILE A O 1
ATOM 706 N N . PHE A 1 87 ? -7.072 -5.453 -6.876 1.00 94.31 87 PHE A N 1
ATOM 707 C CA . PHE A 1 87 ? -6.597 -4.889 -8.132 1.00 94.31 87 PHE A CA 1
ATOM 708 C C . PHE A 1 87 ? -7.541 -3.788 -8.608 1.00 94.31 87 PHE A C 1
ATOM 710 O O . PHE A 1 87 ? -8.735 -4.027 -8.817 1.00 94.31 87 PHE A O 1
ATOM 717 N N . LEU A 1 88 ? -7.012 -2.581 -8.779 1.00 96.56 88 LEU A N 1
ATOM 718 C CA . LEU A 1 88 ? -7.773 -1.377 -9.078 1.00 96.56 88 LEU A CA 1
ATOM 719 C C . LEU A 1 88 ? -7.384 -0.794 -10.435 1.00 96.56 88 LEU A C 1
ATOM 721 O O . LEU A 1 88 ? -6.209 -0.736 -10.771 1.00 96.56 88 LEU A O 1
ATOM 725 N N . LEU A 1 89 ? -8.373 -0.304 -11.188 1.00 96.56 89 LEU A N 1
ATOM 726 C CA . LEU A 1 89 ? -8.196 0.419 -12.453 1.00 96.56 89 LEU A CA 1
ATOM 727 C C . LEU A 1 89 ? -8.931 1.757 -12.408 1.00 96.56 89 LEU A C 1
ATOM 729 O O . LEU A 1 89 ? -10.117 1.795 -12.078 1.00 96.56 89 LEU A O 1
ATOM 733 N N . ALA A 1 90 ? -8.283 2.850 -12.808 1.00 95.12 90 ALA A N 1
ATOM 734 C CA . ALA A 1 90 ? -8.929 4.158 -12.860 1.00 95.12 90 ALA A CA 1
ATOM 735 C C . ALA A 1 90 ? -10.169 4.137 -13.780 1.00 95.12 90 ALA A C 1
ATOM 737 O O . ALA A 1 90 ? -10.076 3.878 -14.986 1.00 95.12 90 ALA A O 1
ATOM 738 N N . ASP A 1 91 ? -11.350 4.444 -13.226 1.00 93.00 91 ASP A N 1
ATOM 739 C CA . ASP A 1 91 ? -12.601 4.464 -14.002 1.00 93.00 91 ASP A CA 1
ATOM 740 C C . ASP A 1 91 ? -12.644 5.659 -14.962 1.00 93.00 91 ASP A C 1
ATOM 742 O O . ASP A 1 91 ? -13.143 5.565 -16.081 1.00 93.00 91 ASP A O 1
ATOM 746 N N . ARG A 1 92 ? -12.090 6.802 -14.564 1.00 85.25 92 ARG A N 1
ATOM 747 C CA . ARG A 1 92 ? -11.973 7.999 -15.404 1.00 85.25 92 ARG A CA 1
ATOM 748 C C . ARG A 1 92 ? -10.866 8.899 -14.891 1.00 85.25 92 ARG A C 1
ATOM 750 O O . ARG A 1 92 ? -10.548 8.855 -13.707 1.00 85.25 92 ARG A O 1
ATOM 757 N N . ILE A 1 93 ? -10.361 9.747 -15.779 1.00 82.69 93 ILE A N 1
ATOM 758 C CA . ILE A 1 93 ? -9.395 10.782 -15.427 1.00 82.69 93 ILE A CA 1
ATOM 759 C C . ILE A 1 93 ? -10.098 11.825 -14.545 1.00 82.69 93 ILE A C 1
ATOM 761 O O . ILE A 1 93 ? -11.125 12.373 -14.968 1.00 82.69 93 ILE A O 1
ATOM 765 N N . PRO A 1 94 ? -9.617 12.078 -13.318 1.00 87.44 94 PRO A N 1
ATOM 766 C CA . PRO A 1 94 ? -10.138 13.158 -12.489 1.00 87.44 94 PRO A CA 1
ATOM 767 C C . PRO A 1 94 ? -9.878 14.519 -13.144 1.00 87.44 94 PRO A C 1
ATOM 769 O O . PRO A 1 94 ? -8.854 14.716 -13.788 1.00 87.44 94 PRO A O 1
ATOM 772 N N . GLU A 1 95 ? -10.799 15.471 -12.971 1.00 88.44 95 GLU A N 1
ATOM 773 C CA . GLU A 1 95 ? -10.720 16.793 -13.620 1.00 88.44 95 GLU A CA 1
ATOM 774 C C . GLU A 1 95 ? -9.419 17.540 -13.281 1.00 88.44 95 GLU A C 1
ATOM 776 O O . GLU A 1 95 ? -8.854 18.207 -14.141 1.00 88.44 95 GLU A O 1
ATOM 781 N N . GLU A 1 96 ? -8.914 17.366 -12.059 1.00 88.75 96 GLU A N 1
ATOM 782 C CA . GLU A 1 96 ? -7.661 17.959 -11.579 1.00 88.75 96 GLU A CA 1
ATOM 783 C C . GLU A 1 96 ? -6.398 17.410 -12.259 1.00 88.75 96 GLU A C 1
ATOM 785 O O . GLU A 1 96 ? -5.411 18.132 -12.338 1.00 88.75 96 GLU A O 1
ATOM 790 N N . TYR A 1 97 ? -6.443 16.192 -12.809 1.00 88.12 97 TYR A N 1
ATOM 791 C CA . TYR A 1 97 ? -5.320 15.575 -13.528 1.00 88.12 97 TYR A CA 1
ATOM 792 C C . TYR A 1 97 ? -5.524 15.548 -15.047 1.00 88.12 97 TYR A C 1
ATOM 794 O O . TYR A 1 97 ? -4.677 15.033 -15.771 1.00 88.12 97 TYR A O 1
ATOM 802 N N . LEU A 1 98 ? -6.645 16.080 -15.551 1.00 86.62 98 LEU A N 1
ATOM 803 C CA . LEU A 1 98 ? -7.047 15.929 -16.950 1.00 86.62 98 LEU A CA 1
ATOM 804 C C . LEU A 1 98 ? -6.011 16.491 -17.927 1.00 86.62 98 LEU A C 1
ATOM 806 O O . LEU A 1 98 ? -5.664 15.820 -18.892 1.00 86.62 98 LEU A O 1
ATOM 810 N N . GLU A 1 99 ? -5.498 17.695 -17.662 1.00 84.12 99 GLU A N 1
ATOM 811 C CA . GLU A 1 99 ? -4.502 18.348 -18.521 1.00 84.12 99 GLU A CA 1
ATOM 812 C C . GLU A 1 99 ? -3.181 17.566 -18.566 1.00 84.12 99 GLU A C 1
ATOM 814 O O . GLU A 1 99 ? -2.617 17.374 -19.640 1.00 84.12 99 GLU A O 1
ATOM 819 N N . GLU A 1 100 ? -2.722 17.062 -17.418 1.00 84.31 100 GLU A N 1
ATOM 820 C CA . GLU A 1 100 ? -1.474 16.300 -17.304 1.00 84.31 100 GLU A CA 1
ATOM 821 C C . GLU A 1 100 ? -1.603 14.911 -17.945 1.00 84.31 100 GLU A C 1
ATOM 823 O O . GLU A 1 100 ? -0.759 14.507 -18.743 1.00 84.31 100 GLU A O 1
ATOM 828 N N . TRP A 1 101 ? -2.687 14.189 -17.647 1.00 85.44 101 TRP A N 1
ATOM 829 C CA . TRP A 1 101 ? -2.924 12.834 -18.151 1.00 85.44 101 TRP A CA 1
ATOM 830 C C . TRP A 1 101 ? -3.274 12.778 -19.634 1.00 85.44 101 TRP A C 1
ATOM 832 O O . TRP A 1 101 ? -2.928 11.796 -20.285 1.00 85.44 101 TRP A O 1
ATOM 842 N N . ASP A 1 102 ? -3.945 13.793 -20.180 1.00 78.50 102 ASP A N 1
ATOM 843 C CA . ASP A 1 102 ? -4.253 13.846 -21.613 1.00 78.50 102 ASP A CA 1
ATOM 844 C C . ASP A 1 102 ? -3.024 14.198 -22.468 1.00 78.50 102 ASP A C 1
ATOM 846 O O . ASP A 1 102 ? -2.966 13.822 -23.639 1.00 78.50 102 ASP A O 1
ATOM 850 N N . ALA A 1 103 ? -2.056 14.926 -21.902 1.00 74.94 103 ALA A N 1
ATOM 851 C CA . ALA A 1 103 ? -0.863 15.388 -22.611 1.00 74.94 103 ALA A CA 1
ATOM 852 C C . ALA A 1 103 ? 0.312 14.394 -22.564 1.00 74.94 103 ALA A C 1
ATOM 854 O O . ALA A 1 103 ? 1.332 14.617 -23.221 1.00 74.94 103 ALA A O 1
ATOM 855 N N . MET A 1 104 ? 0.201 13.316 -21.782 1.00 79.06 104 MET A N 1
ATOM 856 C CA . MET A 1 104 ? 1.293 12.370 -21.573 1.00 79.06 104 MET A CA 1
ATOM 857 C C . MET A 1 104 ? 1.450 11.358 -22.715 1.00 79.06 104 MET A C 1
ATOM 859 O O . MET A 1 104 ? 0.492 10.794 -23.246 1.00 79.06 104 MET A O 1
ATOM 863 N N . SER A 1 105 ? 2.710 11.086 -23.057 1.00 77.12 105 SER A N 1
ATOM 864 C CA . SER A 1 105 ? 3.104 10.087 -24.049 1.00 77.12 105 SER A CA 1
ATOM 865 C C . SER A 1 105 ? 4.345 9.329 -23.575 1.00 77.12 105 SER A C 1
ATOM 867 O O . SER A 1 105 ? 5.062 9.799 -22.691 1.00 77.12 105 SER A O 1
ATOM 869 N N . TYR A 1 106 ? 4.611 8.169 -24.175 1.00 75.38 106 TYR A N 1
ATOM 870 C CA . TYR A 1 106 ? 5.805 7.372 -23.875 1.00 75.38 106 TYR A CA 1
ATOM 871 C C . TYR A 1 106 ? 7.125 8.071 -24.254 1.00 75.38 106 TYR A C 1
ATOM 873 O O . TYR A 1 106 ? 8.174 7.700 -23.735 1.00 75.38 106 TYR A O 1
ATOM 881 N N . GLU A 1 107 ? 7.095 9.088 -25.121 1.00 67.25 107 GLU A N 1
ATOM 882 C CA . GLU A 1 107 ? 8.293 9.749 -25.649 1.00 67.25 107 GLU A CA 1
ATOM 883 C C . GLU A 1 107 ? 8.590 11.093 -24.967 1.00 67.25 107 GLU A C 1
ATOM 885 O O . GLU A 1 107 ? 7.714 11.940 -24.796 1.00 67.25 107 GLU A O 1
ATOM 890 N N . THR A 1 108 ? 9.868 11.328 -24.645 1.00 55.31 108 THR A N 1
ATOM 891 C CA . THR A 1 108 ? 10.389 12.630 -24.174 1.00 55.31 108 THR A CA 1
ATOM 892 C C . THR A 1 108 ? 10.891 13.532 -25.301 1.00 55.31 108 THR A C 1
ATOM 894 O O . THR A 1 108 ? 11.040 14.743 -25.117 1.00 55.31 108 THR A O 1
ATOM 897 N N . ARG A 1 109 ? 11.226 12.954 -26.460 1.00 55.47 109 ARG A N 1
ATOM 898 C CA . ARG A 1 109 ? 11.908 13.621 -27.580 1.00 55.47 109 ARG A CA 1
ATOM 899 C C . ARG A 1 109 ? 11.127 13.422 -28.865 1.00 55.47 109 ARG A C 1
ATOM 901 O O . ARG A 1 109 ? 10.226 12.599 -28.936 1.00 55.47 109 ARG A O 1
ATOM 908 N N . LYS A 1 110 ? 11.461 14.205 -29.893 1.00 56.44 110 LYS A N 1
ATOM 909 C CA . LYS A 1 110 ? 10.828 14.028 -31.198 1.00 56.44 110 LYS A CA 1
ATOM 910 C C . LYS A 1 110 ? 11.140 12.616 -31.714 1.00 56.44 110 LYS A C 1
ATOM 912 O O . LYS A 1 110 ? 12.291 12.205 -31.586 1.00 56.44 110 LYS A O 1
ATOM 917 N N . PRO A 1 111 ? 10.191 11.937 -32.380 1.00 52.44 111 PRO A N 1
ATOM 918 C CA . PRO A 1 111 ? 10.378 10.573 -32.892 1.00 52.44 111 PRO A CA 1
ATOM 919 C C . PRO A 1 111 ? 11.615 10.396 -33.789 1.00 52.44 111 PRO A C 1
ATOM 921 O O . PRO A 1 111 ? 12.147 9.308 -33.945 1.00 5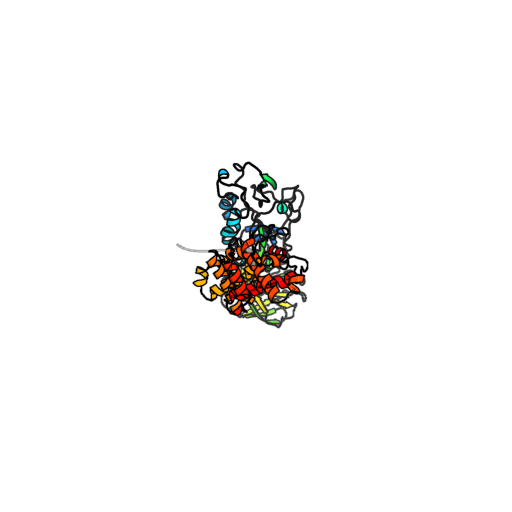2.44 111 PRO A O 1
ATOM 924 N N . GLU A 1 112 ? 12.073 11.482 -34.413 1.00 53.12 112 GLU A N 1
ATOM 925 C CA . GLU A 1 112 ? 13.255 11.535 -35.280 1.00 53.12 112 GLU A CA 1
ATOM 926 C C . GLU A 1 112 ? 14.603 11.502 -34.528 1.00 53.12 112 GLU A C 1
ATOM 928 O O . GLU A 1 112 ? 15.633 11.285 -35.162 1.00 53.12 112 GLU A O 1
ATOM 933 N N . ASP A 1 113 ? 14.588 11.678 -33.202 1.00 51.09 113 ASP A N 1
ATOM 934 C CA . ASP A 1 113 ? 15.764 11.732 -32.321 1.00 51.09 113 ASP A CA 1
ATOM 935 C C . ASP A 1 113 ? 15.874 10.505 -31.383 1.00 51.09 113 ASP A C 1
ATOM 937 O O . ASP A 1 113 ? 16.759 10.469 -30.523 1.00 51.09 113 ASP A O 1
ATOM 941 N N . VAL A 1 114 ? 14.969 9.524 -31.508 1.00 52.38 114 VAL A N 1
ATOM 942 C CA . VAL A 1 114 ? 14.918 8.315 -30.667 1.00 52.38 114 VAL A CA 1
ATOM 943 C C . VAL A 1 114 ? 15.374 7.109 -31.492 1.00 52.38 114 VAL A C 1
ATOM 945 O O . VAL A 1 114 ? 14.745 6.739 -32.481 1.00 52.38 114 VAL A O 1
ATOM 948 N N . GLU A 1 115 ? 16.496 6.500 -31.107 1.00 50.47 115 GLU A N 1
ATOM 949 C CA . GLU A 1 115 ? 16.949 5.225 -31.670 1.00 50.47 115 GLU A CA 1
ATOM 950 C C . GLU A 1 115 ? 16.302 4.090 -30.857 1.00 50.47 115 GLU A C 1
ATOM 952 O O . GLU A 1 115 ? 16.753 3.776 -29.759 1.00 50.47 115 GLU A O 1
ATOM 957 N N . GLY A 1 116 ? 15.197 3.525 -31.360 1.00 55.28 116 GLY A N 1
ATOM 958 C CA . GLY A 1 116 ? 14.431 2.457 -30.695 1.00 55.28 116 GLY A CA 1
ATOM 959 C C . GLY A 1 116 ? 13.043 2.889 -30.206 1.00 55.28 116 GLY A C 1
ATOM 960 O O . GLY A 1 116 ? 12.648 4.041 -30.355 1.00 55.28 116 GLY A O 1
ATOM 961 N N . ASN A 1 117 ? 12.281 1.942 -29.654 1.00 55.50 117 ASN A N 1
ATOM 962 C CA . ASN A 1 117 ? 10.955 2.195 -29.086 1.00 55.50 117 ASN A CA 1
ATOM 963 C C . ASN A 1 117 ? 11.095 2.523 -27.582 1.00 55.50 117 ASN A C 1
ATOM 965 O O . ASN A 1 117 ? 11.759 1.746 -26.893 1.00 55.50 117 ASN A O 1
ATOM 969 N N . PRO A 1 118 ? 10.517 3.608 -27.029 1.00 57.44 118 PRO A N 1
ATOM 970 C CA . PRO A 1 118 ? 10.508 3.837 -25.584 1.00 57.44 118 PRO A CA 1
ATOM 971 C C . PRO A 1 118 ? 9.787 2.692 -24.862 1.00 57.44 118 PRO A C 1
ATOM 973 O O . PRO A 1 118 ? 8.595 2.447 -25.064 1.00 57.44 118 PRO A O 1
ATOM 976 N N . GLY A 1 119 ? 10.522 1.995 -23.999 1.00 69.44 119 GLY A N 1
ATOM 977 C CA . GLY A 1 119 ? 9.960 1.021 -23.070 1.00 69.44 119 GLY A CA 1
ATOM 978 C C . GLY A 1 119 ? 9.283 1.707 -21.884 1.00 69.44 119 GLY A C 1
ATOM 979 O O . GLY A 1 119 ? 9.533 2.883 -21.604 1.00 69.44 119 GLY A O 1
ATOM 980 N N . TRP A 1 120 ? 8.443 0.958 -21.166 1.00 78.88 120 TRP A N 1
ATOM 981 C CA . TRP A 1 120 ? 7.823 1.410 -19.916 1.00 78.88 120 TRP A CA 1
ATOM 982 C C . TRP A 1 120 ? 8.859 1.939 -18.914 1.00 78.88 120 TRP A C 1
ATOM 984 O O . TRP A 1 120 ? 8.686 3.045 -18.401 1.00 78.88 120 TRP A O 1
ATOM 994 N N . GLU A 1 121 ? 9.967 1.212 -18.747 1.00 74.81 121 GLU A N 1
ATOM 995 C CA . GLU A 1 121 ? 11.059 1.525 -17.812 1.00 74.81 121 GLU A CA 1
ATOM 996 C C . GLU A 1 121 ? 11.635 2.932 -17.970 1.00 74.81 121 GLU A C 1
ATOM 998 O O . GLU A 1 121 ? 11.968 3.590 -16.986 1.00 74.81 121 GLU A O 1
ATOM 1003 N N . THR A 1 122 ? 11.719 3.415 -19.210 1.00 70.31 122 THR A N 1
ATOM 1004 C CA . THR A 1 122 ? 12.291 4.724 -19.555 1.00 70.31 122 THR A CA 1
ATOM 1005 C C . THR A 1 122 ? 11.224 5.778 -19.854 1.00 70.31 122 THR A C 1
ATOM 1007 O O . THR A 1 122 ? 11.540 6.846 -20.380 1.00 70.31 122 THR A O 1
ATOM 1010 N N . SER A 1 123 ? 9.947 5.465 -19.615 1.00 77.12 123 SER A N 1
ATOM 1011 C CA . SER A 1 123 ? 8.838 6.318 -20.037 1.00 77.12 123 SER A CA 1
ATOM 1012 C C . SER A 1 123 ? 8.535 7.432 -19.023 1.00 77.12 123 SER A C 1
ATOM 1014 O O . SER A 1 123 ? 8.482 7.171 -17.819 1.00 77.12 123 SER A O 1
ATOM 1016 N N . PRO A 1 124 ? 8.214 8.658 -19.484 1.00 81.19 124 PRO A N 1
ATOM 1017 C CA . PRO A 1 124 ? 7.743 9.741 -18.611 1.00 81.19 124 PRO A CA 1
ATOM 1018 C C . PRO A 1 124 ? 6.456 9.399 -17.868 1.00 81.19 124 PRO A C 1
ATOM 1020 O O . PRO A 1 124 ? 6.199 9.936 -16.797 1.00 81.19 124 PRO A O 1
ATOM 1023 N N . ILE A 1 125 ? 5.640 8.513 -18.448 1.00 86.38 125 ILE A N 1
ATOM 1024 C CA . ILE A 1 125 ? 4.401 8.035 -17.837 1.00 86.38 125 ILE A CA 1
ATOM 1025 C C . ILE A 1 125 ? 4.726 7.250 -16.563 1.00 86.38 125 ILE A C 1
ATOM 1027 O O . ILE A 1 125 ? 4.143 7.540 -15.521 1.00 86.38 125 ILE A O 1
ATOM 1031 N N . ARG A 1 126 ? 5.659 6.289 -16.634 1.00 87.50 126 ARG A N 1
ATOM 1032 C CA . ARG A 1 126 ? 6.103 5.500 -15.475 1.00 87.50 126 ARG A CA 1
ATOM 1033 C C . ARG A 1 126 ? 6.644 6.400 -14.373 1.00 87.50 126 ARG A C 1
ATOM 1035 O O . ARG A 1 126 ? 6.196 6.294 -13.231 1.00 87.50 126 ARG A O 1
ATOM 1042 N N . GLU A 1 127 ? 7.566 7.294 -14.735 1.00 85.38 127 GLU A N 1
ATOM 1043 C CA . GLU A 1 127 ? 8.181 8.241 -13.804 1.00 85.38 127 GLU A CA 1
ATOM 1044 C C . GLU A 1 127 ? 7.115 9.100 -13.126 1.00 85.38 127 GLU A C 1
ATOM 1046 O O . GLU A 1 127 ? 7.041 9.129 -11.901 1.00 85.38 127 GLU A O 1
ATOM 1051 N N . TYR A 1 128 ? 6.243 9.754 -13.893 1.00 89.56 128 TYR A N 1
ATOM 1052 C CA . TYR A 1 128 ? 5.196 10.606 -13.338 1.00 89.56 128 TYR A CA 1
ATOM 1053 C C . TYR A 1 128 ? 4.243 9.834 -12.416 1.00 89.56 128 TYR A C 1
ATOM 1055 O O . TYR A 1 128 ? 3.951 10.308 -11.314 1.00 89.56 128 TYR A O 1
ATOM 1063 N N . LEU A 1 129 ? 3.775 8.652 -12.844 1.00 91.75 129 LEU A N 1
ATOM 1064 C CA . LEU A 1 129 ? 2.820 7.850 -12.081 1.00 91.75 129 LEU A CA 1
ATOM 1065 C C . LEU A 1 129 ? 3.396 7.408 -10.735 1.00 91.75 129 LEU A C 1
ATOM 1067 O O . LEU A 1 129 ? 2.701 7.536 -9.732 1.00 91.75 129 LEU A O 1
ATOM 1071 N N . ASN A 1 130 ? 4.652 6.963 -10.696 1.00 90.44 130 ASN A N 1
ATOM 1072 C CA . ASN A 1 130 ? 5.287 6.452 -9.477 1.00 90.44 130 ASN A CA 1
ATOM 1073 C C . ASN A 1 130 ? 6.034 7.523 -8.664 1.00 90.44 130 ASN A C 1
ATOM 1075 O O . ASN A 1 130 ? 6.521 7.224 -7.581 1.00 90.44 130 ASN A O 1
ATOM 1079 N N . THR A 1 131 ? 6.091 8.777 -9.131 1.00 88.00 131 THR A N 1
ATOM 1080 C CA . THR A 1 131 ? 6.686 9.895 -8.376 1.00 88.00 131 THR A CA 1
ATOM 1081 C C . THR A 1 131 ? 5.648 10.973 -8.068 1.00 88.00 131 THR A C 1
ATOM 1083 O O . THR A 1 131 ? 5.016 10.960 -7.014 1.00 88.00 131 THR A O 1
ATOM 1086 N N . SER A 1 132 ? 5.440 11.907 -8.995 1.00 90.19 132 SER A N 1
ATOM 1087 C CA . SER A 1 132 ? 4.651 13.123 -8.802 1.00 90.19 132 SER A CA 1
ATOM 1088 C C . SER A 1 132 ? 3.187 12.812 -8.507 1.00 90.19 132 SER A C 1
ATOM 1090 O O . SER A 1 132 ? 2.624 13.353 -7.556 1.00 90.19 132 SER A O 1
ATOM 1092 N N . PHE A 1 133 ? 2.577 11.912 -9.281 1.00 92.38 133 PHE A N 1
ATOM 1093 C CA . PHE A 1 133 ? 1.191 11.511 -9.063 1.00 92.38 133 PHE A CA 1
ATOM 1094 C C . PHE A 1 133 ? 1.034 10.697 -7.780 1.00 92.38 133 PHE A C 1
ATOM 1096 O O . PHE A 1 133 ? 0.173 11.025 -6.969 1.00 92.38 133 PHE A O 1
ATOM 1103 N N . TYR A 1 134 ? 1.889 9.693 -7.560 1.00 91.94 134 TYR A N 1
ATOM 1104 C CA . TYR A 1 134 ? 1.887 8.881 -6.340 1.00 91.94 134 TYR A CA 1
ATOM 1105 C C . TYR A 1 134 ? 1.964 9.743 -5.071 1.00 91.94 134 TYR A C 1
ATOM 1107 O O . TYR A 1 134 ? 1.169 9.573 -4.148 1.00 91.94 134 TYR A O 1
ATOM 1115 N N . ALA A 1 135 ? 2.863 10.730 -5.053 1.00 91.75 135 ALA A N 1
ATOM 1116 C CA . ALA A 1 135 ? 3.021 11.653 -3.936 1.00 91.75 135 ALA A CA 1
ATOM 1117 C C . ALA A 1 135 ? 1.822 12.596 -3.747 1.00 91.75 135 ALA A C 1
ATOM 1119 O O . ALA A 1 135 ? 1.471 12.924 -2.613 1.00 91.75 135 ALA A O 1
ATOM 1120 N N . ALA A 1 136 ? 1.219 13.063 -4.845 1.00 91.69 136 ALA A N 1
ATOM 1121 C CA . ALA A 1 136 ? 0.162 14.069 -4.810 1.00 91.69 136 ALA A CA 1
ATOM 1122 C C . ALA A 1 136 ? -1.237 13.488 -4.560 1.00 91.69 136 ALA A C 1
ATOM 1124 O O . ALA A 1 136 ? -2.056 14.146 -3.920 1.00 91.69 136 ALA A O 1
ATOM 1125 N N . ALA A 1 137 ? -1.529 12.300 -5.091 1.00 91.56 137 ALA A N 1
ATOM 1126 C CA . ALA A 1 137 ? -2.875 11.729 -5.102 1.00 91.56 137 ALA A CA 1
ATOM 1127 C C . ALA A 1 137 ? -3.220 10.926 -3.840 1.00 91.56 137 ALA A C 1
ATOM 1129 O O . ALA A 1 137 ? -4.398 10.784 -3.517 1.00 91.56 137 ALA A O 1
ATOM 1130 N N . PHE A 1 138 ? -2.216 10.404 -3.133 1.00 93.62 138 PHE A N 1
ATOM 1131 C CA . PHE A 1 138 ? -2.411 9.482 -2.013 1.00 93.62 138 PHE A CA 1
ATOM 1132 C C . PHE A 1 138 ? -1.772 10.026 -0.737 1.00 93.62 138 PHE A C 1
ATOM 1134 O O . PHE A 1 138 ? -0.691 10.615 -0.781 1.00 93.62 138 PHE A O 1
ATOM 1141 N N . THR A 1 139 ? -2.425 9.825 0.407 1.00 93.06 139 THR A N 1
ATOM 1142 C CA . THR A 1 139 ? -1.844 10.115 1.730 1.00 93.06 139 THR A CA 1
ATOM 1143 C C . THR A 1 139 ? -0.729 9.118 2.083 1.00 93.06 139 THR A C 1
ATOM 1145 O O . THR A 1 139 ? -0.645 8.069 1.447 1.00 93.06 139 THR A O 1
ATOM 1148 N N . PRO A 1 140 ? 0.134 9.405 3.079 1.00 93.12 140 PRO A N 1
ATOM 1149 C CA . PRO A 1 140 ? 1.127 8.444 3.572 1.00 93.12 140 PRO A CA 1
ATOM 1150 C C . PRO A 1 140 ? 0.557 7.046 3.838 1.00 93.12 140 PRO A C 1
ATOM 1152 O O . PRO A 1 140 ? 1.014 6.066 3.257 1.00 93.12 140 PRO A O 1
ATOM 1155 N N . GLU A 1 141 ? -0.525 6.954 4.608 1.00 93.75 141 GLU A N 1
ATOM 1156 C CA . GLU A 1 141 ? -1.143 5.674 4.946 1.00 93.75 141 GLU A CA 1
ATOM 1157 C C . GLU A 1 141 ? -1.719 4.969 3.703 1.00 93.75 141 GLU A C 1
ATOM 1159 O O . GLU A 1 141 ? -1.652 3.747 3.583 1.00 93.75 141 GLU A O 1
ATOM 1164 N N . GLU A 1 142 ? -2.276 5.733 2.754 1.00 95.25 142 GLU A N 1
ATOM 1165 C CA . GLU A 1 142 ? -2.763 5.181 1.487 1.00 95.25 142 GLU A CA 1
ATOM 1166 C C . GLU A 1 142 ? -1.614 4.640 0.624 1.00 95.25 142 GLU A C 1
ATOM 1168 O O . GLU A 1 142 ? -1.756 3.594 -0.008 1.00 95.25 142 GLU A O 1
ATOM 1173 N N . ARG A 1 143 ? -0.471 5.323 0.599 1.00 94.50 143 ARG A N 1
ATOM 1174 C CA . ARG A 1 143 ? 0.735 4.884 -0.112 1.00 94.50 143 ARG A CA 1
ATOM 1175 C C . ARG A 1 143 ? 1.346 3.632 0.512 1.00 94.50 143 ARG A C 1
ATOM 1177 O O . ARG A 1 143 ? 1.796 2.743 -0.211 1.00 94.50 143 ARG A O 1
ATOM 1184 N N . ASP A 1 144 ? 1.320 3.538 1.837 1.00 92.38 144 ASP A N 1
ATOM 1185 C CA . ASP A 1 144 ? 1.856 2.391 2.569 1.00 92.38 144 ASP A CA 1
ATOM 1186 C C . ASP A 1 144 ? 1.053 1.099 2.343 1.00 92.38 144 ASP A C 1
ATOM 1188 O O . ASP A 1 144 ? 1.623 0.009 2.323 1.00 92.38 144 ASP A O 1
ATOM 1192 N N . ALA A 1 145 ? -0.260 1.226 2.125 1.00 94.25 145 ALA A N 1
ATOM 1193 C CA . ALA A 1 145 ? -1.152 0.115 1.789 1.00 94.25 145 ALA A CA 1
ATOM 1194 C C . ALA A 1 145 ? -1.090 -0.311 0.307 1.00 94.25 145 ALA A C 1
ATOM 1196 O O . ALA A 1 145 ? -1.650 -1.346 -0.067 1.00 94.25 145 ALA A O 1
ATOM 1197 N N . MET A 1 146 ? -0.458 0.485 -0.562 1.00 93.81 146 MET A N 1
ATOM 1198 C CA . MET A 1 146 ? -0.252 0.127 -1.967 1.00 93.81 146 MET A CA 1
ATOM 1199 C C . MET A 1 146 ? 0.939 -0.819 -2.104 1.00 93.81 146 MET A C 1
ATOM 1201 O O . MET A 1 146 ? 2.020 -0.558 -1.570 1.00 93.81 146 MET A O 1
ATOM 1205 N N . VAL A 1 147 ? 0.753 -1.885 -2.880 1.00 86.50 147 VAL A N 1
ATOM 1206 C CA . VAL A 1 147 ? 1.778 -2.913 -3.106 1.00 86.50 147 VAL A CA 1
ATOM 1207 C C . VAL A 1 147 ? 2.281 -2.881 -4.545 1.00 86.50 147 VAL A C 1
ATOM 1209 O O . VAL A 1 147 ? 1.599 -2.389 -5.449 1.00 86.50 147 VAL A O 1
ATOM 1212 N N . TYR A 1 148 ? 3.492 -3.392 -4.752 1.00 81.38 148 TYR A N 1
ATOM 1213 C CA . TYR A 1 148 ? 4.101 -3.467 -6.076 1.00 81.38 148 TYR A CA 1
ATOM 1214 C C . TYR A 1 148 ? 3.292 -4.335 -7.032 1.00 81.38 148 TYR A C 1
ATOM 1216 O O . TYR A 1 148 ? 2.560 -5.245 -6.628 1.00 81.38 148 TYR A O 1
ATOM 1224 N N . ALA A 1 149 ? 3.437 -4.049 -8.322 1.00 73.06 149 ALA A N 1
ATOM 1225 C CA . ALA A 1 149 ? 2.835 -4.862 -9.354 1.00 73.06 149 ALA A CA 1
ATOM 1226 C C . ALA A 1 149 ? 3.364 -6.301 -9.285 1.00 73.06 149 ALA A C 1
ATOM 1228 O O . ALA A 1 149 ? 4.562 -6.554 -9.402 1.00 73.06 149 ALA A O 1
ATOM 1229 N N . PHE A 1 150 ? 2.441 -7.241 -9.101 1.00 60.31 150 PHE A N 1
ATOM 1230 C CA . PHE A 1 150 ? 2.747 -8.662 -9.065 1.00 60.31 150 PHE A CA 1
ATOM 1231 C C . PHE A 1 150 ? 2.802 -9.226 -10.491 1.00 60.31 150 PHE A C 1
ATOM 1233 O O . PHE A 1 150 ? 1.829 -9.113 -11.242 1.00 60.31 150 PHE A O 1
ATOM 1240 N N . GLU A 1 151 ? 3.921 -9.851 -10.860 1.00 57.00 151 GLU A N 1
ATOM 1241 C CA . GLU A 1 151 ? 4.107 -10.497 -12.161 1.00 57.00 151 GLU A CA 1
ATOM 1242 C C . GLU A 1 151 ? 4.302 -12.002 -11.989 1.00 57.00 151 GLU A C 1
ATOM 1244 O O . GLU A 1 151 ? 5.330 -12.456 -11.504 1.00 57.00 151 GLU A O 1
ATOM 1249 N N . TYR A 1 152 ? 3.314 -12.793 -12.411 1.00 43.66 152 TYR A N 1
ATOM 1250 C CA . TYR A 1 152 ? 3.349 -14.254 -12.263 1.00 43.66 152 TYR A CA 1
ATOM 1251 C C . TYR A 1 152 ? 4.344 -14.944 -13.220 1.00 43.66 152 TYR A C 1
ATOM 1253 O O . TYR A 1 152 ? 4.642 -16.125 -13.052 1.00 43.66 152 TYR A O 1
ATOM 1261 N N . ASP A 1 153 ? 4.815 -14.242 -14.256 1.00 37.22 153 ASP A N 1
ATOM 1262 C CA . ASP A 1 153 ? 5.670 -14.784 -15.319 1.00 37.22 153 ASP A CA 1
ATOM 1263 C C . ASP A 1 153 ? 6.905 -13.930 -15.654 1.00 37.22 153 ASP A C 1
ATOM 1265 O O . ASP A 1 153 ? 7.597 -14.239 -16.629 1.00 37.22 153 ASP A O 1
ATOM 1269 N N . ALA A 1 154 ? 7.216 -12.903 -14.856 1.00 41.78 154 ALA A N 1
ATOM 1270 C CA . ALA A 1 154 ? 8.460 -12.158 -15.006 1.00 41.78 154 ALA A CA 1
ATOM 1271 C C . ALA A 1 154 ? 9.521 -12.645 -14.030 1.00 41.78 154 ALA A C 1
ATOM 1273 O O . ALA A 1 154 ? 9.274 -12.819 -12.843 1.00 41.78 154 ALA A O 1
ATOM 1274 N N . TRP A 1 155 ? 10.728 -12.797 -14.564 1.00 32.06 155 TRP A N 1
ATOM 1275 C CA . TRP A 1 155 ? 11.944 -13.091 -13.811 1.00 32.06 155 TRP A CA 1
ATOM 1276 C C . TRP A 1 155 ? 12.415 -11.918 -12.946 1.00 32.06 155 TRP A C 1
ATOM 1278 O O . TRP A 1 155 ? 13.474 -12.036 -12.368 1.00 32.06 155 TRP A O 1
ATOM 1288 N N . THR A 1 156 ? 11.659 -10.813 -12.910 1.00 40.19 156 THR A N 1
ATOM 1289 C CA . THR A 1 156 ? 11.868 -9.625 -12.073 1.00 40.19 156 THR A CA 1
ATOM 1290 C C . THR A 1 156 ? 10.503 -9.023 -11.718 1.00 40.19 156 THR A C 1
ATOM 1292 O O . THR A 1 156 ? 9.780 -8.633 -12.642 1.00 40.19 156 THR A O 1
ATOM 1295 N N . PRO A 1 157 ? 10.110 -8.910 -10.433 1.00 46.19 157 PRO A N 1
ATOM 1296 C CA . PRO A 1 157 ? 8.890 -8.213 -10.028 1.00 46.19 157 PRO A CA 1
ATOM 1297 C C . PRO A 1 157 ? 8.990 -6.721 -10.372 1.00 46.19 157 PRO A C 1
ATOM 1299 O O . PRO A 1 157 ? 9.985 -6.075 -10.033 1.00 46.19 157 PRO A O 1
ATOM 1302 N N . SER A 1 158 ? 7.956 -6.145 -10.990 1.00 59.62 158 SER A N 1
ATOM 1303 C CA . SER A 1 158 ? 7.932 -4.721 -11.360 1.00 59.62 158 SER A CA 1
ATOM 1304 C C . SER A 1 158 ? 8.143 -3.803 -10.144 1.00 59.62 158 SER A C 1
ATOM 1306 O O . SER A 1 158 ? 7.491 -3.965 -9.113 1.00 59.62 158 SER A O 1
ATOM 1308 N N . GLN A 1 159 ? 9.032 -2.804 -10.271 1.00 68.25 159 GLN A N 1
ATOM 1309 C CA . GLN A 1 159 ? 9.310 -1.763 -9.255 1.00 68.25 159 GLN A CA 1
ATOM 1310 C C . GLN A 1 159 ? 8.206 -0.736 -9.074 1.00 68.25 159 GLN A C 1
ATOM 1312 O O . GLN A 1 159 ? 8.286 0.096 -8.175 1.00 68.25 159 GLN A O 1
ATOM 1317 N N . ASP A 1 160 ? 7.135 -0.857 -9.842 1.00 82.94 160 ASP A N 1
ATOM 1318 C CA . ASP A 1 160 ? 6.076 0.127 -9.842 1.00 82.94 160 ASP A CA 1
ATOM 1319 C C . ASP A 1 160 ? 4.904 -0.305 -8.972 1.00 82.94 160 ASP A C 1
ATOM 1321 O O . ASP A 1 160 ? 4.399 -1.427 -9.070 1.00 82.94 160 ASP A O 1
ATOM 1325 N N . LYS A 1 161 ? 4.433 0.627 -8.142 1.00 88.75 161 LYS A N 1
ATOM 1326 C CA . LYS A 1 161 ? 3.141 0.503 -7.460 1.00 88.75 161 LYS A CA 1
ATOM 1327 C C . LYS A 1 161 ? 2.004 0.924 -8.380 1.00 88.75 161 LYS A C 1
ATOM 1329 O O . LYS A 1 161 ? 0.912 0.377 -8.280 1.00 88.75 161 LYS A O 1
ATOM 1334 N N . ILE A 1 162 ? 2.251 1.870 -9.288 1.00 93.25 162 ILE A N 1
ATOM 1335 C CA . ILE A 1 162 ? 1.263 2.378 -10.242 1.00 93.25 162 ILE A CA 1
ATOM 1336 C C . ILE A 1 162 ? 1.730 2.097 -11.667 1.00 93.25 162 ILE A C 1
ATOM 1338 O O . ILE A 1 162 ? 2.788 2.545 -12.098 1.00 93.25 162 ILE A O 1
ATOM 1342 N N . PHE A 1 163 ? 0.908 1.390 -12.430 1.00 91.50 163 PHE A N 1
ATOM 1343 C CA . PHE A 1 163 ? 1.239 0.933 -13.777 1.00 91.50 163 PHE A CA 1
ATOM 1344 C C . PHE A 1 163 ? 0.050 1.089 -14.727 1.00 91.50 163 PHE A C 1
ATOM 1346 O O . PHE A 1 163 ? -1.041 1.487 -14.321 1.00 91.50 163 PHE A O 1
ATOM 1353 N N . LEU A 1 164 ? 0.245 0.806 -16.016 1.00 91.69 164 LEU A N 1
ATOM 1354 C CA . LEU A 1 164 ? -0.856 0.659 -16.973 1.00 91.69 164 LEU A CA 1
ATOM 1355 C C . LEU A 1 164 ? -1.165 -0.820 -17.200 1.00 91.69 164 LEU A C 1
ATOM 1357 O O . LEU A 1 164 ? -0.272 -1.658 -17.133 1.00 91.69 164 LEU A O 1
ATOM 1361 N N . LEU A 1 165 ? -2.420 -1.140 -17.521 1.00 91.69 165 LEU A N 1
ATOM 1362 C CA . LEU A 1 165 ? -2.803 -2.518 -17.834 1.00 91.69 165 LEU A CA 1
ATOM 1363 C C . LEU A 1 165 ? -2.066 -3.060 -19.058 1.00 91.69 165 LEU A C 1
ATOM 1365 O O . LEU A 1 165 ? -1.837 -2.343 -20.033 1.00 91.69 165 LEU A O 1
ATOM 1369 N N . ARG A 1 166 ? -1.784 -4.358 -19.026 1.00 87.69 166 ARG A N 1
ATOM 1370 C CA . ARG A 1 166 ? -1.242 -5.131 -20.143 1.00 87.69 166 ARG A CA 1
ATOM 1371 C C . ARG A 1 166 ? -2.318 -5.487 -21.154 1.00 87.69 166 ARG A C 1
ATOM 1373 O O . ARG A 1 166 ? -3.521 -5.432 -20.874 1.00 87.69 166 ARG A O 1
ATOM 1380 N N . TRP A 1 167 ? -1.886 -5.942 -22.329 1.00 86.62 167 TRP A N 1
ATOM 1381 C CA . TRP A 1 167 ? -2.800 -6.521 -23.316 1.00 86.62 167 TRP A CA 1
ATOM 1382 C C . TRP A 1 167 ? -3.587 -7.689 -22.713 1.00 86.62 167 TRP A C 1
ATOM 1384 O O . TRP A 1 167 ? -4.798 -7.791 -22.921 1.00 86.62 167 TRP A O 1
ATOM 1394 N N . ARG A 1 168 ? -2.907 -8.552 -21.946 1.00 86.38 168 ARG A N 1
ATOM 1395 C CA . ARG A 1 168 ? -3.513 -9.742 -21.333 1.00 86.38 168 ARG A CA 1
ATOM 1396 C C . ARG A 1 168 ? -4.595 -9.380 -20.318 1.00 86.38 168 ARG A C 1
ATOM 1398 O O . ARG A 1 168 ? -5.672 -9.973 -20.362 1.00 86.38 168 ARG A O 1
ATOM 1405 N N . ASP A 1 169 ? -4.359 -8.361 -19.495 1.00 89.81 169 ASP A N 1
ATOM 1406 C CA . ASP A 1 169 ? -5.323 -7.912 -18.485 1.00 89.81 169 ASP A CA 1
ATOM 1407 C C . ASP A 1 169 ? -6.623 -7.460 -19.147 1.00 89.81 169 ASP A C 1
ATOM 1409 O O . ASP A 1 169 ? -7.716 -7.851 -18.741 1.00 89.81 169 ASP A O 1
ATOM 1413 N N . VAL A 1 170 ? -6.526 -6.688 -20.236 1.00 91.12 170 VAL A N 1
ATOM 1414 C CA . VAL A 1 170 ? -7.707 -6.143 -20.919 1.00 91.12 170 VAL A CA 1
ATOM 1415 C C . VAL A 1 170 ? -8.473 -7.161 -21.758 1.00 91.12 170 VAL A C 1
ATOM 1417 O O . VAL A 1 170 ? -9.499 -6.802 -22.343 1.00 91.12 170 VAL A O 1
ATOM 1420 N N . ILE A 1 171 ? -8.030 -8.415 -21.834 1.00 89.19 171 ILE A N 1
ATOM 1421 C CA . ILE A 1 171 ? -8.775 -9.516 -22.459 1.00 89.19 171 ILE A CA 1
ATOM 1422 C C . ILE A 1 171 ? -9.161 -10.620 -21.470 1.00 89.19 171 ILE A C 1
ATOM 1424 O O . ILE A 1 171 ? -9.806 -11.587 -21.892 1.00 89.19 171 ILE A O 1
ATOM 1428 N N . ASP A 1 172 ? -8.826 -10.475 -20.186 1.00 90.12 172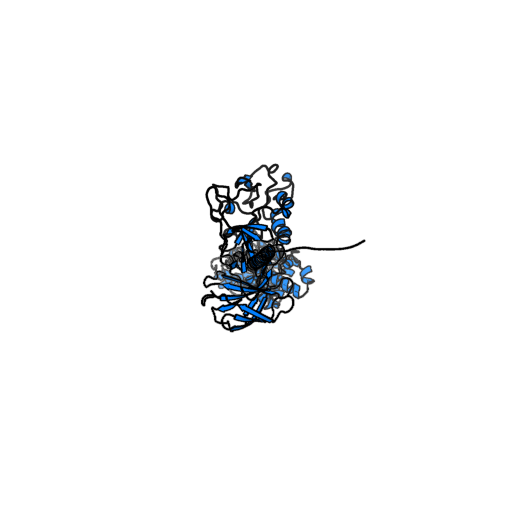 ASP A N 1
ATOM 1429 C CA . ASP A 1 172 ? -9.167 -11.461 -19.170 1.00 90.12 172 ASP A CA 1
ATOM 1430 C C . ASP A 1 172 ? -10.641 -11.352 -18.744 1.00 90.12 172 ASP A C 1
ATOM 1432 O O . ASP A 1 172 ? -11.123 -10.324 -18.263 1.00 90.12 172 ASP A O 1
ATOM 1436 N N . ASN A 1 173 ? -11.358 -12.470 -18.886 1.00 90.50 173 ASN A N 1
ATOM 1437 C CA . ASN A 1 173 ? -12.747 -12.604 -18.452 1.00 90.50 173 ASN A CA 1
ATOM 1438 C C . ASN A 1 173 ? -12.904 -12.524 -16.929 1.00 90.50 173 ASN A C 1
ATOM 1440 O O . ASN A 1 173 ? -14.006 -12.202 -16.468 1.00 90.50 173 ASN A O 1
ATOM 1444 N N . SER A 1 174 ? -11.847 -12.831 -16.168 1.00 88.94 174 SER A N 1
ATOM 1445 C CA . SER A 1 174 ? -11.809 -12.707 -14.708 1.00 88.94 174 SER A CA 1
ATOM 1446 C C . SER A 1 174 ? -11.916 -11.238 -14.273 1.00 88.94 174 SER A C 1
ATOM 1448 O O . SER A 1 174 ? -12.659 -10.935 -13.344 1.00 88.94 174 SER A O 1
ATOM 1450 N N . TYR A 1 175 ? -11.328 -10.318 -15.047 1.00 91.12 175 TYR A N 1
ATOM 1451 C CA . TYR A 1 175 ? -11.400 -8.861 -14.856 1.00 91.12 175 TYR A CA 1
ATOM 1452 C C . TYR A 1 175 ? -12.624 -8.224 -15.529 1.00 91.12 175 TYR A C 1
ATOM 1454 O O . TYR A 1 175 ? -12.747 -7.004 -15.624 1.00 91.12 175 TYR A O 1
ATOM 1462 N N . GLY A 1 176 ? -13.563 -9.050 -16.003 1.00 89.31 176 GLY A N 1
ATOM 1463 C CA . GLY A 1 176 ? -14.759 -8.622 -16.730 1.00 89.31 176 GLY A CA 1
ATOM 1464 C C . GLY A 1 176 ? -14.544 -8.427 -18.231 1.00 89.31 176 GLY A C 1
ATOM 1465 O O . GLY A 1 176 ? -15.496 -8.456 -19.014 1.00 89.31 176 GLY A O 1
ATOM 1466 N N . PHE A 1 177 ? -13.303 -8.296 -18.679 1.00 91.81 177 PHE A N 1
ATOM 1467 C CA . PHE A 1 177 ? -13.007 -7.988 -20.067 1.00 91.81 177 PHE A CA 1
ATOM 1468 C C . PHE A 1 177 ? -13.052 -9.217 -20.975 1.00 91.81 177 PHE A C 1
ATOM 1470 O O . PHE A 1 177 ? -13.188 -10.349 -20.540 1.00 91.81 177 PHE A O 1
ATOM 1477 N N . THR A 1 178 ? -13.007 -9.009 -22.290 1.00 88.12 178 THR A N 1
ATOM 1478 C CA . THR A 1 178 ? -12.897 -10.126 -23.234 1.00 88.12 178 THR A CA 1
ATOM 1479 C C . THR A 1 178 ? -12.374 -9.673 -24.591 1.00 88.12 178 THR A C 1
ATOM 1481 O O . THR A 1 178 ? -12.609 -8.549 -25.032 1.00 88.12 178 THR A O 1
ATOM 1484 N N . GLU A 1 179 ? -11.723 -10.553 -25.336 1.00 85.00 179 GLU A N 1
ATOM 1485 C CA . GLU A 1 179 ? -11.213 -10.252 -26.679 1.00 85.00 179 GLU A CA 1
ATOM 1486 C C . GLU A 1 179 ? -12.319 -9.942 -27.719 1.00 85.00 179 GLU A C 1
ATOM 1488 O O . GLU A 1 179 ? -12.058 -9.355 -28.765 1.00 85.00 179 GLU A O 1
ATOM 1493 N N . LYS A 1 180 ? -13.574 -10.340 -27.472 1.00 82.81 180 LYS A N 1
ATOM 1494 C CA . LYS A 1 180 ? -14.648 -10.323 -28.494 1.00 82.81 180 LYS A CA 1
ATOM 1495 C C . LYS A 1 180 ? -15.713 -9.245 -28.301 1.00 82.81 180 LYS A C 1
ATOM 1497 O O . LYS A 1 180 ? -16.564 -9.067 -29.173 1.00 82.81 180 LYS A O 1
ATOM 1502 N N . ASP A 1 181 ? -15.732 -8.601 -27.144 1.00 81.81 181 ASP A N 1
ATOM 1503 C CA . ASP A 1 181 ? -16.797 -7.709 -26.700 1.00 81.81 181 ASP A CA 1
ATOM 1504 C C . ASP A 1 181 ? -16.207 -6.618 -25.814 1.00 81.81 181 ASP A C 1
ATOM 1506 O O . ASP A 1 181 ? -15.669 -6.867 -24.739 1.00 81.81 181 ASP A O 1
ATOM 1510 N N . TYR A 1 182 ? -16.269 -5.402 -26.332 1.00 84.44 182 TYR A N 1
ATOM 1511 C CA . TYR A 1 182 ? -15.393 -4.311 -25.930 1.00 84.44 182 TYR A CA 1
ATOM 1512 C C . TYR A 1 182 ? -16.047 -3.329 -24.963 1.00 84.44 182 TYR A C 1
ATOM 1514 O O . TYR A 1 182 ? -15.379 -2.445 -24.437 1.00 84.44 182 TYR A O 1
ATOM 1522 N N . VAL A 1 183 ? -17.349 -3.497 -24.708 1.00 85.06 183 VAL A N 1
ATOM 1523 C CA . VAL A 1 183 ? -18.179 -2.521 -23.987 1.00 85.06 183 VAL A CA 1
ATOM 1524 C C . VAL A 1 183 ? -17.629 -2.222 -22.593 1.00 85.06 183 VAL A C 1
ATOM 1526 O O . VAL A 1 183 ? -17.616 -1.068 -22.183 1.00 85.06 183 VAL A O 1
ATOM 1529 N N . GLN A 1 184 ? -17.123 -3.231 -21.879 1.00 87.31 184 GLN A N 1
ATOM 1530 C CA . GLN A 1 184 ? -16.639 -3.043 -20.510 1.00 87.31 184 GLN A CA 1
ATOM 1531 C C . GLN A 1 184 ? -15.316 -2.274 -20.419 1.00 87.31 184 GLN A C 1
ATOM 1533 O O . GLN A 1 184 ? -15.039 -1.715 -19.365 1.00 87.31 184 GLN A O 1
ATOM 1538 N N . ARG A 1 185 ? -14.536 -2.171 -21.502 1.00 89.12 185 ARG A N 1
ATOM 1539 C CA . ARG A 1 185 ? -13.310 -1.350 -21.560 1.00 89.12 185 ARG A CA 1
ATOM 1540 C C . ARG A 1 185 ? -13.417 -0.147 -22.502 1.00 89.12 185 ARG A C 1
ATOM 1542 O O . ARG A 1 185 ? -12.409 0.485 -22.814 1.00 89.12 185 ARG A O 1
ATOM 1549 N N . ALA A 1 186 ? -14.628 0.142 -22.974 1.00 89.31 186 ALA A N 1
ATOM 1550 C CA . ALA A 1 186 ? -14.915 1.305 -23.795 1.00 89.31 186 ALA A CA 1
ATOM 1551 C C . ALA A 1 186 ? -15.005 2.560 -22.921 1.00 89.31 186 ALA A C 1
ATOM 1553 O O . ALA A 1 186 ? -15.620 2.547 -21.852 1.00 89.31 186 ALA A O 1
ATOM 1554 N N . TYR A 1 187 ? -14.412 3.642 -23.409 1.00 89.56 187 TYR A N 1
ATOM 1555 C CA . TYR A 1 187 ? -14.363 4.940 -22.750 1.00 89.56 187 TYR A CA 1
ATOM 1556 C C . TYR A 1 187 ? -14.487 6.068 -23.780 1.00 89.56 187 TYR A C 1
ATOM 1558 O O . TYR A 1 187 ? -14.574 5.836 -24.982 1.00 89.56 187 TYR A O 1
ATOM 1566 N N . ASP A 1 188 ? -14.538 7.309 -23.313 1.00 87.94 188 ASP A N 1
ATOM 1567 C CA . ASP A 1 188 ? -14.691 8.502 -24.145 1.00 87.94 188 ASP A CA 1
ATOM 1568 C C . ASP A 1 188 ? -13.451 8.838 -24.984 1.00 87.94 188 ASP A C 1
ATOM 1570 O O . ASP A 1 188 ? -13.581 9.438 -26.052 1.00 87.94 188 ASP A O 1
ATOM 1574 N N . LYS A 1 189 ? -12.268 8.409 -24.537 1.00 87.62 189 LYS A N 1
ATOM 1575 C CA . LYS A 1 189 ? -11.001 8.552 -25.255 1.00 87.62 189 LYS A CA 1
ATOM 1576 C C . LYS A 1 189 ? -10.278 7.222 -25.388 1.00 87.62 189 LYS A C 1
ATOM 1578 O O . LYS A 1 189 ? -10.435 6.316 -24.567 1.00 87.62 189 LYS A O 1
ATOM 1583 N N . ASP A 1 190 ? -9.471 7.138 -26.434 1.00 88.88 190 ASP A N 1
ATOM 1584 C CA . ASP A 1 190 ? -8.481 6.083 -26.576 1.00 88.88 190 ASP A CA 1
ATOM 1585 C C . ASP A 1 190 ? -7.468 6.181 -25.413 1.00 88.88 190 ASP A C 1
ATOM 1587 O O . ASP A 1 190 ? -7.112 7.291 -25.012 1.00 88.88 190 ASP A O 1
ATOM 1591 N N . TRP A 1 191 ? -7.001 5.052 -24.876 1.00 89.69 191 TRP A N 1
ATOM 1592 C CA . TRP A 1 191 ? -6.134 5.021 -23.690 1.00 89.69 191 TRP A CA 1
ATOM 1593 C C . TRP A 1 191 ? -4.990 4.008 -23.798 1.00 89.69 191 TRP A C 1
ATOM 1595 O O . TRP A 1 191 ? -5.133 2.974 -24.454 1.00 89.69 191 TRP A O 1
ATOM 1605 N N . TRP A 1 192 ? -3.851 4.336 -23.182 1.00 88.69 192 TRP A N 1
ATOM 1606 C CA . TRP A 1 192 ? -2.603 3.569 -23.283 1.00 88.69 192 TRP A CA 1
ATOM 1607 C C . TRP A 1 192 ? -2.649 2.236 -22.523 1.00 88.69 192 TRP A C 1
ATOM 1609 O O . TRP A 1 192 ? -3.184 2.171 -21.417 1.00 88.69 192 T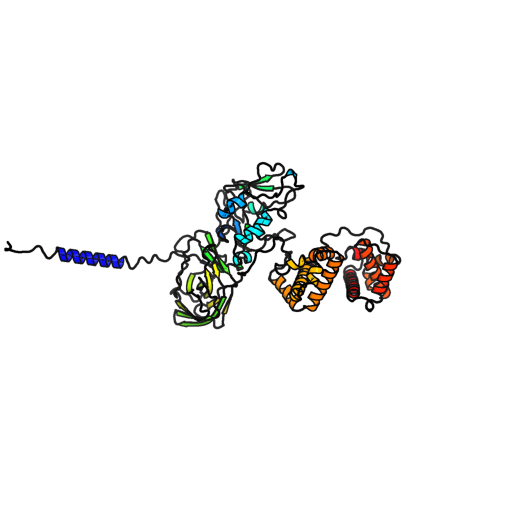RP A O 1
ATOM 1619 N N . LEU A 1 193 ? -2.038 1.197 -23.101 1.00 88.81 193 LEU A N 1
ATOM 1620 C CA . LEU A 1 193 ? -1.652 -0.028 -22.396 1.00 88.81 193 LEU A CA 1
ATOM 1621 C C . LEU A 1 193 ? -0.139 -0.066 -22.208 1.00 88.81 193 LEU A C 1
ATOM 1623 O O . LEU A 1 193 ? 0.597 0.608 -22.931 1.00 88.81 193 LEU A O 1
ATOM 1627 N N . LEU A 1 194 ? 0.306 -0.897 -21.268 1.00 84.44 194 LEU A N 1
ATOM 1628 C CA . LEU A 1 194 ? 1.715 -1.215 -21.096 1.00 84.44 194 LEU A CA 1
ATOM 1629 C C . LEU A 1 194 ? 2.284 -1.792 -22.411 1.00 84.44 194 LEU A C 1
ATOM 1631 O O . LEU A 1 194 ? 1.695 -2.733 -22.953 1.00 84.44 194 LEU A O 1
ATOM 1635 N N . PRO A 1 195 ? 3.398 -1.257 -22.944 1.00 75.06 195 PRO A N 1
ATOM 1636 C CA . PRO A 1 195 ? 4.059 -1.820 -24.112 1.00 75.06 195 PRO A CA 1
ATOM 1637 C C . PRO A 1 195 ? 4.609 -3.213 -23.789 1.00 75.06 195 PRO A C 1
ATOM 1639 O O . PRO A 1 195 ? 5.250 -3.402 -22.758 1.00 75.06 195 PRO A O 1
ATOM 1642 N N . GLU A 1 196 ? 4.390 -4.177 -24.684 1.00 67.69 196 GLU A N 1
ATOM 1643 C CA . GLU A 1 196 ? 4.924 -5.540 -24.567 1.00 67.69 196 GLU A CA 1
ATOM 1644 C C . GLU A 1 196 ? 5.893 -5.820 -25.734 1.00 67.69 196 GLU A C 1
ATOM 1646 O O . GLU A 1 196 ? 5.497 -5.818 -26.904 1.00 67.69 196 GLU A O 1
ATOM 1651 N N . GLY A 1 197 ? 7.164 -6.093 -25.415 1.00 59.00 197 GLY A N 1
ATOM 1652 C CA . GLY A 1 197 ? 8.209 -6.466 -26.380 1.00 59.00 197 GLY A CA 1
ATOM 1653 C C . GLY A 1 197 ? 8.753 -5.324 -27.255 1.00 59.00 197 GLY A C 1
ATOM 1654 O O . GLY A 1 197 ? 8.365 -4.164 -27.142 1.00 59.00 197 GLY A O 1
ATOM 1655 N N . ASP A 1 198 ? 9.663 -5.668 -28.170 1.00 54.72 198 ASP A N 1
ATOM 1656 C CA . ASP A 1 198 ? 10.580 -4.708 -28.812 1.00 54.72 198 ASP A CA 1
ATOM 1657 C C . ASP A 1 198 ? 9.968 -3.786 -29.887 1.00 54.72 198 ASP A C 1
ATOM 1659 O O . ASP A 1 198 ? 10.698 -3.018 -30.518 1.00 54.72 198 ASP A O 1
ATOM 1663 N N . SER A 1 199 ? 8.669 -3.862 -30.213 1.00 53.16 199 SER A N 1
ATOM 1664 C CA . SER A 1 199 ? 8.156 -3.149 -31.409 1.00 53.16 199 SER A CA 1
ATOM 1665 C C . SER A 1 199 ? 6.655 -2.828 -31.453 1.00 53.16 199 SER A C 1
ATOM 1667 O O . SER A 1 199 ? 6.141 -2.565 -32.544 1.00 53.16 199 SER A O 1
ATOM 1669 N N . LEU A 1 200 ? 5.911 -2.893 -30.341 1.00 65.12 200 LEU A N 1
ATOM 1670 C CA . LEU A 1 200 ? 4.455 -2.683 -30.374 1.00 65.12 200 LEU A CA 1
ATOM 1671 C C . LEU A 1 200 ? 3.974 -1.715 -29.300 1.00 65.12 200 LEU A C 1
ATOM 1673 O O . LEU A 1 200 ? 3.955 -2.036 -28.116 1.00 65.12 200 LEU A O 1
ATOM 1677 N N . TYR A 1 201 ? 3.479 -0.558 -29.741 1.00 76.06 201 TYR A N 1
ATOM 1678 C CA . TYR A 1 201 ? 2.567 0.221 -28.915 1.00 76.06 201 TYR A CA 1
ATOM 1679 C C . TYR A 1 201 ? 1.183 -0.390 -28.985 1.00 76.06 201 TYR A C 1
ATOM 1681 O O . TYR A 1 201 ? 0.642 -0.611 -30.077 1.00 76.06 201 TYR A O 1
ATOM 1689 N N . VAL A 1 202 ? 0.598 -0.602 -27.814 1.00 82.25 202 VAL A N 1
ATOM 1690 C CA . VAL A 1 202 ? -0.748 -1.136 -27.683 1.00 82.25 202 VAL A CA 1
ATOM 1691 C C . VAL A 1 202 ? -1.607 -0.112 -26.958 1.00 82.25 202 VAL A C 1
ATOM 1693 O O . VAL A 1 202 ? -1.205 0.488 -25.964 1.00 82.25 202 VAL A O 1
ATOM 1696 N N . TYR A 1 203 ? -2.801 0.128 -27.482 1.00 87.81 203 TYR A N 1
ATOM 1697 C CA . TYR A 1 203 ? -3.778 0.999 -26.844 1.00 87.81 203 TYR A CA 1
ATOM 1698 C C . TYR A 1 203 ? -5.178 0.431 -27.023 1.00 87.81 203 TYR A C 1
ATOM 1700 O O . TYR A 1 203 ? -5.436 -0.413 -27.884 1.00 87.81 203 TYR A O 1
ATOM 1708 N N . VAL A 1 204 ? -6.110 0.920 -26.221 1.00 91.00 204 VAL A N 1
ATOM 1709 C CA . VAL A 1 204 ? -7.528 0.613 -26.362 1.00 91.00 204 VAL A CA 1
ATOM 1710 C C . VAL A 1 204 ? -8.205 1.823 -26.981 1.00 91.00 204 VAL A C 1
ATOM 1712 O O . VAL A 1 204 ? -8.221 2.903 -26.396 1.00 91.00 204 VAL A O 1
ATOM 1715 N N . ALA A 1 205 ? -8.762 1.660 -28.179 1.00 90.56 205 ALA A N 1
ATOM 1716 C CA . ALA A 1 205 ? -9.589 2.684 -28.804 1.00 90.56 205 ALA A CA 1
ATOM 1717 C C . ALA A 1 205 ? -10.823 2.969 -27.932 1.00 90.56 205 ALA A C 1
ATOM 1719 O O . ALA A 1 205 ? -11.305 2.082 -27.237 1.00 90.56 205 ALA A O 1
ATOM 1720 N N . SER A 1 206 ? -11.396 4.165 -28.016 1.00 89.12 206 SER A N 1
ATOM 1721 C CA . SER A 1 206 ? -12.600 4.600 -27.284 1.00 89.12 206 SER A CA 1
ATOM 1722 C C . SER A 1 206 ? -13.761 3.592 -27.359 1.00 89.12 206 SER A C 1
ATOM 1724 O O . SER A 1 206 ? -14.441 3.328 -26.371 1.00 89.12 206 SER A O 1
ATOM 1726 N N . GLY A 1 207 ? -13.938 2.908 -28.496 1.00 87.94 207 GLY A N 1
ATOM 1727 C CA . GLY A 1 207 ? -14.901 1.803 -28.653 1.00 87.94 207 GLY A CA 1
ATOM 1728 C C . GLY A 1 207 ? -14.550 0.492 -27.922 1.00 87.94 207 GLY A C 1
ATOM 1729 O O . GLY A 1 207 ? -15.276 -0.491 -28.061 1.00 87.94 207 GLY A O 1
ATOM 1730 N N . GLY A 1 208 ? -13.437 0.461 -27.192 1.00 88.62 208 GLY A N 1
ATOM 1731 C CA . GLY A 1 208 ? -12.862 -0.654 -26.443 1.00 88.62 208 GLY A CA 1
ATOM 1732 C C . GLY A 1 208 ? -12.038 -1.650 -27.279 1.00 88.62 208 GLY A C 1
ATOM 1733 O O . GLY A 1 208 ? -11.584 -2.664 -26.751 1.00 88.62 208 GLY A O 1
ATOM 1734 N N . LEU A 1 209 ? -11.858 -1.426 -28.584 1.00 89.69 209 LEU A N 1
ATOM 1735 C CA . LEU A 1 209 ? -11.044 -2.312 -29.425 1.00 89.69 209 LEU A CA 1
ATOM 1736 C C . LEU A 1 209 ? -9.560 -2.121 -29.091 1.00 89.69 209 LEU A C 1
ATOM 1738 O O . LEU A 1 209 ? -9.098 -0.986 -29.034 1.00 89.69 209 LEU A O 1
ATOM 1742 N N . VAL A 1 210 ? -8.821 -3.214 -28.899 1.00 89.56 210 VAL A N 1
ATOM 1743 C CA . VAL A 1 210 ? -7.365 -3.130 -28.741 1.00 89.56 210 VAL A CA 1
ATOM 1744 C C . VAL A 1 210 ? -6.726 -2.941 -30.112 1.00 89.56 210 VAL A C 1
ATOM 1746 O O . VAL A 1 210 ? -7.085 -3.632 -31.065 1.00 89.56 210 VAL A O 1
ATOM 1749 N N . MET A 1 211 ? -5.790 -2.006 -30.194 1.00 86.00 211 MET A N 1
ATOM 1750 C CA . MET A 1 211 ? -5.087 -1.618 -31.404 1.00 86.00 211 MET A CA 1
ATOM 1751 C C . MET A 1 211 ? -3.579 -1.735 -31.184 1.00 86.00 211 MET A C 1
ATOM 1753 O O . MET A 1 211 ? -3.067 -1.285 -30.162 1.00 86.00 211 MET A O 1
ATOM 1757 N N . GLU A 1 212 ? -2.882 -2.295 -32.171 1.00 81.69 212 GLU A N 1
ATOM 1758 C CA . GLU A 1 212 ? -1.419 -2.348 -32.236 1.00 81.69 212 GLU A CA 1
ATOM 1759 C C . GLU A 1 212 ? -0.913 -1.360 -33.292 1.00 81.69 212 GLU A C 1
ATOM 1761 O O . GLU A 1 212 ? -1.467 -1.289 -34.395 1.00 81.69 212 GLU A O 1
ATOM 1766 N N . VAL A 1 213 ? 0.159 -0.626 -32.990 1.00 73.75 213 VAL A N 1
ATOM 1767 C CA . VAL A 1 213 ? 0.798 0.311 -33.929 1.00 73.75 213 VAL A CA 1
ATOM 1768 C C . VAL A 1 213 ? 2.267 -0.047 -34.099 1.00 73.75 213 VAL A C 1
ATOM 1770 O O . VAL A 1 213 ? 2.980 -0.208 -33.112 1.00 73.75 213 VAL A O 1
ATOM 1773 N N . ARG A 1 214 ? 2.697 -0.162 -35.364 1.00 63.25 214 ARG A N 1
ATOM 1774 C CA . ARG A 1 214 ? 4.061 -0.560 -35.744 1.00 63.25 214 ARG A CA 1
ATOM 1775 C C . ARG A 1 214 ? 4.906 0.545 -36.397 1.00 63.25 214 ARG A C 1
ATOM 1777 O O . ARG A 1 214 ? 6.112 0.447 -36.271 1.00 63.25 214 ARG A O 1
ATOM 1784 N N . ASP A 1 215 ? 4.333 1.565 -37.065 1.00 52.97 215 ASP A N 1
ATOM 1785 C CA . ASP A 1 215 ? 5.157 2.390 -37.988 1.00 52.97 215 ASP A CA 1
ATOM 1786 C C . ASP A 1 215 ? 4.816 3.886 -38.222 1.00 52.97 215 ASP A C 1
ATOM 1788 O O . ASP A 1 215 ? 5.567 4.546 -38.934 1.00 52.97 215 ASP A O 1
ATOM 1792 N N . GLU A 1 216 ? 3.762 4.510 -37.672 1.00 52.31 216 GLU A N 1
ATOM 1793 C CA . GLU A 1 216 ? 3.458 5.925 -38.017 1.00 52.31 216 GLU A CA 1
ATOM 1794 C C . GLU A 1 216 ? 2.933 6.745 -36.822 1.00 52.31 216 GLU A C 1
ATOM 1796 O O . GLU A 1 216 ? 1.733 6.893 -36.599 1.00 52.31 216 GLU A O 1
ATOM 1801 N N . MET A 1 217 ? 3.863 7.307 -36.041 1.00 54.75 217 MET A N 1
ATOM 1802 C CA . MET A 1 217 ? 3.595 7.966 -34.753 1.00 54.75 217 MET A CA 1
ATOM 1803 C C . MET A 1 217 ? 3.019 9.392 -34.805 1.00 54.75 217 MET A C 1
ATOM 1805 O O . MET A 1 217 ? 2.642 9.912 -33.767 1.00 54.75 217 MET A O 1
ATOM 1809 N N . LYS A 1 218 ? 2.910 10.076 -35.951 1.00 51.38 218 LYS A N 1
ATOM 1810 C CA . LYS A 1 218 ? 2.607 11.530 -35.942 1.00 51.38 218 LYS A CA 1
ATOM 1811 C C . LYS A 1 218 ? 1.138 11.927 -35.706 1.00 51.38 218 LYS A C 1
ATOM 1813 O O . LYS A 1 218 ? 0.899 13.096 -35.424 1.00 51.38 218 LYS A O 1
ATOM 1818 N N . GLU A 1 219 ? 0.172 11.009 -35.788 1.00 49.28 219 GLU A N 1
ATOM 1819 C CA . GLU A 1 219 ? -1.269 11.334 -35.653 1.00 49.28 219 GLU A CA 1
ATOM 1820 C C . GLU A 1 219 ? -1.969 10.714 -34.426 1.00 49.28 219 GLU A C 1
ATOM 1822 O O . GLU A 1 219 ? -3.156 10.960 -34.222 1.00 49.28 219 GLU A O 1
ATOM 1827 N N . TYR A 1 220 ? -1.263 9.954 -33.575 1.00 51.72 220 TYR A N 1
ATOM 1828 C CA . TYR A 1 220 ? -1.905 9.107 -32.551 1.00 51.72 220 TYR A CA 1
ATOM 1829 C C . TYR A 1 220 ? -1.412 9.309 -31.103 1.00 51.72 220 TYR A C 1
ATOM 1831 O O . TYR A 1 220 ? -1.728 8.480 -30.252 1.00 51.72 220 TYR A O 1
ATOM 1839 N N . LEU A 1 221 ? -0.692 10.392 -30.795 1.00 56.47 221 LEU A N 1
ATOM 1840 C CA . LEU A 1 221 ? 0.111 10.505 -29.560 1.00 56.47 221 LEU A CA 1
ATOM 1841 C C . LEU A 1 221 ? -0.639 10.899 -28.285 1.00 56.47 221 LEU A C 1
ATOM 1843 O O . LEU A 1 221 ? -0.154 10.604 -27.200 1.00 56.47 221 LEU A O 1
ATOM 1847 N N . GLU A 1 222 ? -1.813 11.514 -28.389 1.00 69.56 222 GLU A N 1
ATOM 1848 C CA . GLU A 1 222 ? -2.596 11.887 -27.208 1.00 69.56 222 GLU A CA 1
ATOM 1849 C C . GLU A 1 222 ? -3.586 10.759 -26.902 1.00 69.56 222 GLU A C 1
ATOM 1851 O O . GLU A 1 222 ? -4.587 10.558 -27.605 1.00 69.56 222 GLU A O 1
ATOM 1856 N N . LYS A 1 223 ? -3.260 9.958 -25.889 1.00 82.19 223 LYS A N 1
ATOM 1857 C CA . LYS A 1 223 ? -4.145 8.938 -25.326 1.00 82.19 223 LYS A CA 1
ATOM 1858 C C . LYS A 1 223 ? -4.287 9.206 -23.841 1.00 82.19 223 LYS A C 1
ATOM 1860 O O . LYS A 1 223 ? -3.332 9.579 -23.174 1.00 82.19 223 LYS A O 1
ATOM 1865 N N . ALA A 1 224 ? -5.485 8.961 -23.337 1.00 87.94 224 ALA A N 1
ATOM 1866 C CA . ALA A 1 224 ? -5.773 9.035 -21.920 1.00 87.94 224 ALA A CA 1
ATOM 1867 C C . ALA A 1 224 ? -4.919 8.024 -21.136 1.00 87.94 224 ALA A C 1
ATOM 1869 O O . ALA A 1 224 ? -4.752 6.875 -21.560 1.00 87.94 224 ALA A O 1
ATOM 1870 N N . LEU A 1 225 ? -4.449 8.417 -19.955 1.00 89.75 225 LEU A N 1
ATOM 1871 C CA . LEU A 1 225 ? -3.913 7.470 -18.983 1.00 89.75 225 LEU A CA 1
ATOM 1872 C C . LEU A 1 225 ? -5.032 6.784 -18.204 1.00 89.75 225 LEU A C 1
ATOM 1874 O O . LEU A 1 225 ? -6.056 7.385 -17.869 1.00 89.75 225 LEU A O 1
ATOM 1878 N N . ARG A 1 226 ? -4.812 5.504 -17.905 1.00 92.00 226 ARG A N 1
ATOM 1879 C CA . ARG A 1 226 ? -5.647 4.709 -17.001 1.00 92.00 226 ARG A CA 1
ATOM 1880 C C . ARG A 1 226 ? -4.754 3.890 -16.086 1.00 92.00 226 ARG A C 1
ATOM 1882 O O . ARG A 1 226 ? -4.533 2.712 -16.365 1.00 92.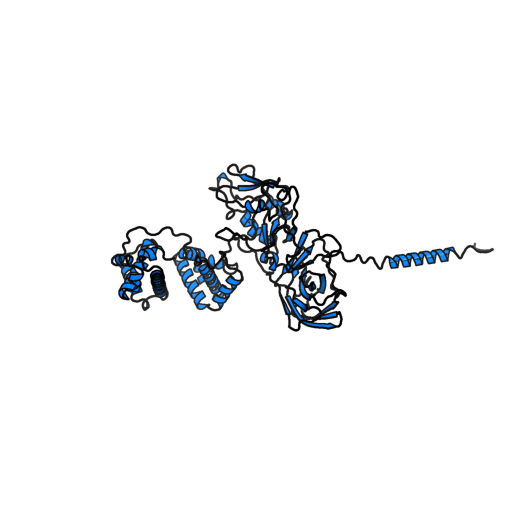00 226 ARG A O 1
ATOM 1889 N N . PRO A 1 227 ? -4.213 4.523 -15.035 1.00 94.44 227 PRO A N 1
ATOM 1890 C CA . PRO A 1 227 ? -3.383 3.819 -14.089 1.00 94.44 227 PRO A CA 1
ATOM 1891 C C . PRO A 1 227 ? -4.172 2.714 -13.399 1.00 94.44 227 PRO A C 1
ATOM 1893 O O . PRO A 1 227 ? -5.400 2.768 -13.255 1.00 94.44 227 PRO A O 1
ATOM 1896 N N . ALA A 1 228 ? -3.420 1.724 -12.968 1.00 95.44 228 ALA A N 1
ATOM 1897 C CA . ALA A 1 228 ? -3.852 0.592 -12.198 1.00 95.44 228 ALA A CA 1
ATOM 1898 C C . ALA A 1 228 ? -2.819 0.332 -11.097 1.00 95.44 228 ALA A C 1
ATOM 1900 O O . ALA A 1 228 ? -1.650 0.691 -11.242 1.00 95.44 228 ALA A O 1
ATOM 1901 N N . PHE A 1 229 ? -3.268 -0.234 -9.985 1.00 95.31 229 PHE A N 1
ATOM 1902 C CA . PHE A 1 229 ? -2.406 -0.601 -8.864 1.00 95.31 229 PHE A CA 1
ATOM 1903 C C . PHE A 1 229 ? -3.084 -1.647 -7.986 1.00 95.31 229 PHE A C 1
ATOM 1905 O O . PHE A 1 229 ? -4.284 -1.915 -8.118 1.00 95.31 229 PHE A O 1
ATOM 1912 N N . TYR A 1 230 ? -2.307 -2.215 -7.073 1.00 93.69 230 TYR A N 1
ATOM 1913 C CA . TYR A 1 230 ? -2.777 -3.169 -6.083 1.00 93.69 230 TYR A CA 1
ATOM 1914 C C . TYR A 1 230 ? -2.805 -2.537 -4.690 1.00 93.69 230 TYR A C 1
ATOM 1916 O O . TYR A 1 230 ? -1.925 -1.755 -4.331 1.00 93.69 230 TYR A O 1
ATOM 1924 N N . VAL A 1 231 ? -3.810 -2.904 -3.898 1.00 94.38 231 VAL A N 1
ATOM 1925 C CA . VAL A 1 231 ? -3.905 -2.568 -2.469 1.00 94.38 231 VAL A CA 1
ATOM 1926 C C . VAL A 1 231 ? -3.881 -3.848 -1.656 1.00 94.38 231 VAL A C 1
ATOM 1928 O O . VAL A 1 231 ? -4.578 -4.809 -2.008 1.00 94.38 231 VAL A O 1
ATOM 1931 N N . ASP A 1 232 ? -3.126 -3.830 -0.563 1.00 91.81 232 ASP A N 1
ATOM 1932 C CA . ASP A 1 232 ? -3.134 -4.898 0.425 1.00 91.81 232 ASP A CA 1
ATOM 1933 C C . ASP A 1 232 ? -4.500 -4.936 1.152 1.00 91.81 232 ASP A C 1
ATOM 1935 O O . ASP A 1 232 ? -4.867 -3.976 1.846 1.00 91.81 232 ASP A O 1
ATOM 1939 N N . PRO A 1 233 ? -5.305 -6.007 1.001 1.00 90.25 233 PRO A N 1
ATOM 1940 C CA . PRO A 1 233 ? -6.581 -6.127 1.703 1.00 90.25 233 PRO A CA 1
ATOM 1941 C C . PRO A 1 233 ? -6.430 -6.155 3.228 1.00 90.25 233 PRO A C 1
ATOM 1943 O O . PRO A 1 233 ? -7.385 -5.804 3.926 1.00 90.25 233 PRO A O 1
ATOM 1946 N N . ASP A 1 234 ? -5.266 -6.552 3.737 1.00 89.06 234 ASP A N 1
ATOM 1947 C CA . ASP A 1 234 ? -4.963 -6.653 5.162 1.00 89.06 234 ASP A CA 1
ATOM 1948 C C . ASP A 1 234 ? -4.783 -5.273 5.822 1.00 89.06 234 ASP A C 1
ATOM 1950 O O . ASP A 1 234 ? -4.924 -5.136 7.038 1.00 89.06 234 ASP A O 1
ATOM 1954 N N . CYS A 1 235 ? -4.562 -4.226 5.022 1.00 93.06 235 CYS A N 1
ATOM 1955 C CA . CYS A 1 235 ? -4.561 -2.832 5.462 1.00 93.06 235 CYS A CA 1
ATOM 1956 C C . CYS A 1 235 ? -5.974 -2.234 5.588 1.00 93.06 235 CYS A C 1
ATOM 1958 O O . CYS A 1 235 ? -6.122 -1.114 6.077 1.00 93.06 235 CYS A O 1
ATOM 1960 N N . ILE A 1 236 ? -7.033 -2.929 5.152 1.00 93.75 236 ILE A N 1
ATOM 1961 C CA . ILE A 1 236 ? -8.414 -2.428 5.220 1.00 93.75 236 ILE A CA 1
ATOM 1962 C C . ILE A 1 236 ? -9.110 -2.994 6.456 1.00 93.75 236 ILE A C 1
ATOM 1964 O O . ILE A 1 236 ? -9.472 -4.168 6.505 1.00 93.75 236 ILE A O 1
ATOM 1968 N N . VAL A 1 237 ? -9.430 -2.125 7.415 1.00 93.12 237 VAL A N 1
ATOM 1969 C CA . VAL A 1 237 ? -10.223 -2.514 8.589 1.00 93.12 237 VAL A CA 1
ATOM 1970 C C . VAL A 1 237 ? -11.692 -2.688 8.199 1.00 93.12 237 VAL A C 1
ATOM 1972 O O . VAL A 1 237 ? -12.313 -3.724 8.461 1.00 93.12 237 VAL A O 1
ATOM 1975 N N . PHE A 1 238 ? -12.253 -1.679 7.521 1.00 88.62 238 PHE A N 1
ATOM 1976 C CA . PHE A 1 238 ? -13.643 -1.695 7.071 1.00 88.62 238 PHE A CA 1
ATOM 1977 C C . PHE A 1 238 ? -13.823 -1.108 5.675 1.00 88.62 238 PHE A C 1
ATOM 1979 O O . PHE A 1 238 ? -13.100 -0.209 5.252 1.00 88.62 238 PHE A O 1
ATOM 1986 N N . LEU A 1 239 ? -14.903 -1.519 5.017 1.00 88.69 239 LEU A N 1
ATOM 1987 C CA . LEU A 1 239 ? -15.464 -0.816 3.870 1.00 88.69 239 LEU A CA 1
ATOM 1988 C C . LEU A 1 239 ? -16.814 -0.226 4.210 1.00 88.69 239 LEU A C 1
ATOM 1990 O O . LEU A 1 239 ? -17.673 -0.903 4.779 1.00 88.69 239 LEU A O 1
ATOM 1994 N N . ARG A 1 240 ? -17.025 1.013 3.776 1.00 86.50 240 ARG A N 1
ATOM 1995 C CA . ARG A 1 240 ? -18.307 1.710 3.873 1.00 86.50 240 ARG A CA 1
ATOM 1996 C C . ARG A 1 240 ? -18.868 1.984 2.487 1.00 86.50 240 ARG A C 1
ATOM 1998 O O . ARG A 1 240 ? -18.148 2.435 1.599 1.00 86.50 240 ARG A O 1
ATOM 2005 N N . ASP A 1 241 ? -20.159 1.731 2.300 1.00 86.25 241 ASP A N 1
ATOM 2006 C CA . ASP A 1 241 ? -20.839 2.135 1.064 1.00 86.25 241 ASP A CA 1
ATOM 2007 C C . ASP A 1 241 ? -20.895 3.669 1.002 1.00 86.25 241 ASP A C 1
ATOM 2009 O O . ASP A 1 241 ? -21.222 4.310 2.007 1.00 86.25 241 ASP A O 1
ATOM 2013 N N . VAL A 1 242 ? -20.609 4.264 -0.159 1.00 84.38 242 VAL A N 1
ATOM 2014 C CA . VAL A 1 242 ? -20.554 5.727 -0.340 1.00 84.38 242 VAL A CA 1
ATOM 2015 C C . VAL A 1 242 ? -21.875 6.427 0.009 1.00 84.38 242 VAL A C 1
ATOM 2017 O O . VAL A 1 242 ? -21.878 7.605 0.364 1.00 84.38 242 VAL A O 1
ATOM 2020 N N . SER A 1 243 ? -23.007 5.719 -0.066 1.00 77.88 243 SER A N 1
ATOM 2021 C CA . SER A 1 243 ? -24.322 6.251 0.312 1.00 77.88 243 SER A CA 1
ATOM 2022 C C . SER A 1 243 ? -24.566 6.290 1.825 1.00 77.88 243 SER A C 1
ATOM 2024 O O . SER A 1 243 ? -25.536 6.910 2.275 1.00 77.88 243 SER A O 1
ATOM 2026 N N . SER A 1 244 ? -23.703 5.651 2.618 1.00 72.44 244 SER A N 1
ATOM 2027 C CA . SER A 1 244 ? -23.821 5.609 4.073 1.00 72.44 244 SER A CA 1
ATOM 2028 C C . SER A 1 244 ? -23.465 6.967 4.677 1.00 72.44 244 SER A C 1
ATOM 2030 O O . SER A 1 244 ? -22.371 7.490 4.473 1.00 72.44 244 SER A O 1
ATOM 2032 N N . ALA A 1 245 ? -24.380 7.527 5.471 1.00 66.25 245 ALA A N 1
ATOM 2033 C CA . ALA A 1 245 ? -24.097 8.712 6.277 1.00 66.25 245 ALA A CA 1
ATOM 2034 C C . ALA A 1 245 ? -22.991 8.394 7.305 1.00 66.25 245 ALA A C 1
ATOM 2036 O O . ALA A 1 245 ? -23.089 7.386 8.010 1.00 66.25 245 ALA A O 1
ATOM 2037 N N . TRP A 1 246 ? -21.950 9.232 7.366 1.00 69.88 246 TRP A N 1
ATOM 2038 C CA . TRP A 1 246 ? -20.736 9.001 8.172 1.00 69.88 246 TRP A CA 1
ATOM 2039 C C . TRP A 1 246 ? -20.504 10.050 9.279 1.00 69.88 246 TRP A C 1
ATOM 2041 O O . TRP A 1 246 ? -19.443 10.125 9.901 1.00 69.88 246 TRP A O 1
ATOM 2051 N N . ASP A 1 247 ? -21.524 10.857 9.551 1.00 72.56 247 ASP A N 1
ATOM 2052 C CA . ASP A 1 247 ? -21.612 11.855 10.613 1.00 72.56 247 ASP A CA 1
ATOM 2053 C C . ASP A 1 247 ? -22.231 11.231 11.874 1.00 72.56 247 ASP A C 1
ATOM 2055 O O . ASP A 1 247 ? -23.416 11.376 12.177 1.00 72.56 247 ASP A O 1
ATOM 2059 N N . PHE A 1 248 ? -21.431 10.445 12.594 1.00 75.62 248 PHE A N 1
ATOM 2060 C CA . PHE A 1 248 ? -21.858 9.840 13.853 1.00 75.62 248 PHE A CA 1
ATOM 2061 C C . PHE A 1 248 ? -21.502 10.759 15.019 1.00 75.62 248 PHE A C 1
ATOM 2063 O O . PHE A 1 248 ? -20.327 11.039 15.258 1.00 75.62 248 PHE A O 1
ATOM 2070 N N . GLU A 1 249 ? -22.518 11.180 15.765 1.00 86.75 249 GLU A N 1
ATOM 2071 C CA . GLU A 1 249 ? -22.318 11.776 17.083 1.00 86.75 249 GLU A CA 1
ATOM 2072 C C . GLU A 1 249 ? -21.958 10.683 18.100 1.00 86.75 249 GLU A C 1
ATOM 2074 O O . GLU A 1 249 ? -22.542 9.592 18.041 1.00 86.75 249 GLU A O 1
ATOM 2079 N N . PRO A 1 250 ? -21.046 10.957 19.049 1.00 92.94 250 PRO A N 1
ATOM 2080 C CA . PRO A 1 250 ? -20.740 10.028 20.126 1.00 92.94 250 PRO A CA 1
ATOM 2081 C C . PRO A 1 250 ? -21.989 9.597 20.908 1.00 92.94 250 PRO A C 1
ATOM 2083 O O . PRO A 1 250 ? -22.775 10.427 21.373 1.00 92.94 250 PRO A O 1
ATOM 2086 N N . SER A 1 251 ? -22.180 8.289 21.059 1.00 94.62 251 SER A N 1
ATOM 2087 C CA . SER A 1 251 ? -23.347 7.689 21.702 1.00 94.62 251 SER A CA 1
ATOM 2088 C C . SER A 1 251 ? -23.005 6.314 22.287 1.00 94.62 251 SER A C 1
ATOM 2090 O O . SER A 1 251 ? -22.329 5.523 21.632 1.00 94.62 251 SER A O 1
ATOM 2092 N N . PRO A 1 252 ? -23.542 5.958 23.469 1.00 94.31 252 PRO A N 1
ATOM 2093 C CA . PRO A 1 252 ? -23.411 4.604 24.005 1.00 94.31 252 PRO A CA 1
ATOM 2094 C C . PRO A 1 252 ? -24.265 3.575 23.245 1.00 94.31 252 PRO A C 1
ATOM 2096 O O . PRO A 1 252 ? -24.078 2.374 23.412 1.00 94.31 252 PRO A O 1
ATOM 2099 N N . VAL A 1 253 ? -25.236 4.014 22.438 1.00 94.31 253 VAL A N 1
ATOM 2100 C CA . VAL A 1 253 ? -26.109 3.135 21.644 1.00 94.31 253 VAL A CA 1
ATOM 2101 C C . VAL A 1 253 ? -25.556 3.005 20.230 1.00 94.31 253 VAL A C 1
ATOM 2103 O O . VAL A 1 253 ? -25.421 4.012 19.532 1.00 94.31 253 VAL A O 1
ATOM 2106 N N . LEU A 1 254 ? -25.298 1.766 19.805 1.00 91.81 254 LEU A N 1
ATOM 2107 C CA . LEU A 1 254 ? -24.805 1.451 18.464 1.00 91.81 254 LEU A CA 1
ATOM 2108 C C . LEU A 1 254 ? -25.936 1.436 17.431 1.00 91.81 254 LEU A C 1
ATOM 2110 O O . LEU A 1 254 ? -27.069 1.044 17.722 1.00 91.81 254 LEU A O 1
ATOM 2114 N N . LEU A 1 255 ? -25.611 1.818 16.200 1.00 88.06 255 LEU A N 1
ATOM 2115 C CA . LEU A 1 255 ? -26.544 1.833 15.080 1.00 88.06 255 LEU A CA 1
ATOM 2116 C C . LEU A 1 255 ? -26.513 0.506 14.331 1.00 88.06 255 LEU A C 1
ATOM 2118 O O . LEU A 1 255 ? -25.445 -0.042 14.082 1.00 88.06 255 LEU A O 1
ATOM 2122 N N . ASP A 1 256 ? -27.691 0.011 13.958 1.00 86.12 256 ASP A N 1
ATOM 2123 C CA . ASP A 1 256 ? -27.844 -1.191 13.137 1.00 86.12 256 ASP A CA 1
ATOM 2124 C C . ASP A 1 256 ? -27.342 -0.931 11.710 1.00 86.12 256 ASP A C 1
ATOM 2126 O O . ASP A 1 256 ? -27.761 0.029 11.057 1.00 86.12 256 ASP A O 1
ATOM 2130 N N . THR A 1 257 ? -26.441 -1.783 11.226 1.00 78.62 257 THR A N 1
ATOM 2131 C CA . THR A 1 257 ? -25.836 -1.680 9.887 1.00 78.62 257 THR A CA 1
ATOM 2132 C C . THR A 1 257 ? -26.558 -2.534 8.843 1.00 78.62 257 THR A C 1
ATOM 2134 O O . THR A 1 257 ? -26.221 -2.508 7.658 1.00 78.62 257 THR A O 1
ATOM 2137 N N . ARG A 1 258 ? -27.568 -3.323 9.235 1.00 72.44 258 ARG A N 1
ATOM 2138 C CA . ARG A 1 258 ? -28.285 -4.203 8.302 1.00 72.44 258 ARG A CA 1
ATOM 2139 C C . ARG A 1 258 ? -29.116 -3.391 7.309 1.00 72.44 258 ARG A C 1
ATOM 2141 O O . ARG A 1 258 ? -29.844 -2.478 7.681 1.00 72.44 258 ARG A O 1
ATOM 2148 N N . MET A 1 259 ? -29.011 -3.767 6.035 1.00 62.59 259 MET A N 1
ATOM 2149 C CA . MET A 1 259 ? -29.610 -3.063 4.899 1.00 62.59 259 MET A CA 1
ATOM 2150 C C . MET A 1 259 ? -31.141 -2.961 4.986 1.00 62.59 259 MET A C 1
ATOM 2152 O O . MET A 1 259 ? -31.835 -3.971 5.082 1.00 62.59 259 MET A O 1
ATOM 2156 N N . GLU A 1 260 ? -31.657 -1.741 4.829 1.00 54.84 260 GLU A N 1
ATOM 2157 C CA . GLU A 1 260 ? -33.053 -1.453 4.468 1.00 54.84 260 GLU A CA 1
ATOM 2158 C C . GLU A 1 260 ? -33.190 -1.034 2.985 1.00 54.84 260 GLU A C 1
ATOM 2160 O O . GLU A 1 260 ? -34.296 -1.039 2.446 1.00 54.84 260 GLU A O 1
ATOM 2165 N N . SER A 1 261 ? -32.081 -0.708 2.301 1.00 59.59 261 SER A N 1
ATOM 2166 C CA . SER A 1 261 ? -32.015 -0.294 0.887 1.00 59.59 261 SER A CA 1
ATOM 2167 C C . SER A 1 261 ? -30.903 -1.020 0.128 1.00 59.59 261 SER A C 1
ATOM 2169 O O . SER A 1 261 ? -29.983 -1.536 0.752 1.00 59.59 261 SER A O 1
ATOM 2171 N N . GLU A 1 262 ? -30.970 -1.044 -1.208 1.00 68.00 262 GLU A N 1
ATOM 2172 C CA . GLU A 1 262 ? -29.924 -1.626 -2.066 1.00 68.00 262 GLU A CA 1
ATOM 2173 C C . GLU A 1 262 ? -28.584 -0.878 -1.924 1.00 68.00 262 GLU A C 1
ATOM 2175 O O . GLU A 1 262 ? -28.564 0.340 -1.740 1.00 68.00 262 GLU A O 1
ATOM 2180 N N . ARG A 1 263 ? -27.473 -1.626 -1.992 1.00 78.00 263 ARG A N 1
ATOM 2181 C CA . ARG A 1 263 ? -26.101 -1.090 -1.985 1.00 78.00 263 ARG A CA 1
ATOM 2182 C C . ARG A 1 263 ? -25.784 -0.443 -3.327 1.00 78.00 263 ARG A C 1
ATOM 2184 O O . ARG A 1 263 ? -26.291 -0.893 -4.353 1.00 78.00 263 ARG A O 1
ATOM 2191 N N . THR A 1 264 ? -24.932 0.574 -3.319 1.00 86.31 264 THR A N 1
ATOM 2192 C CA . THR A 1 264 ? -24.522 1.279 -4.543 1.00 86.31 264 THR A CA 1
ATOM 2193 C C . THR A 1 264 ? -23.475 0.509 -5.340 1.00 86.31 264 THR A C 1
ATOM 2195 O O . THR A 1 264 ? -23.394 0.688 -6.552 1.00 86.31 264 THR A O 1
ATOM 2198 N N . GLY A 1 265 ? -22.696 -0.349 -4.671 1.00 88.75 265 GLY A N 1
ATOM 2199 C CA . GLY A 1 265 ? -21.511 -0.977 -5.261 1.00 88.75 265 GLY A CA 1
ATOM 2200 C C . GLY A 1 265 ? -20.313 -0.025 -5.332 1.00 88.75 265 GLY A C 1
ATOM 2201 O O . GLY A 1 265 ? -19.349 -0.317 -6.028 1.00 88.75 265 GLY A O 1
ATOM 2202 N N . GLU A 1 266 ? -20.363 1.115 -4.637 1.00 92.19 266 GLU A N 1
ATOM 2203 C CA . GLU A 1 266 ? -19.239 2.037 -4.490 1.00 92.19 266 GLU A CA 1
ATOM 2204 C C . GLU A 1 266 ? -18.789 2.092 -3.028 1.00 92.19 266 GLU A C 1
ATOM 2206 O O . GLU A 1 266 ? -19.565 2.437 -2.131 1.00 92.19 266 GLU A O 1
ATOM 2211 N N . TRP A 1 267 ? -17.518 1.777 -2.806 1.00 91.75 267 TRP A N 1
ATOM 2212 C CA . TRP A 1 267 ? -16.920 1.606 -1.489 1.00 91.75 267 TRP A CA 1
ATOM 2213 C C . TRP A 1 267 ? -15.939 2.723 -1.165 1.00 91.75 267 TRP A C 1
ATOM 2215 O O . TRP A 1 267 ? -15.291 3.268 -2.052 1.00 91.75 267 TRP A O 1
ATOM 2225 N N . VAL A 1 268 ? -15.799 3.033 0.117 1.00 91.38 268 VAL A N 1
ATOM 2226 C CA . VAL A 1 268 ? -14.713 3.849 0.661 1.00 91.38 268 VAL A CA 1
ATOM 2227 C C . VAL A 1 268 ? -14.034 3.035 1.770 1.00 91.38 268 VAL A C 1
ATOM 2229 O O . VAL A 1 268 ? -14.754 2.408 2.556 1.00 91.38 268 VAL A O 1
ATOM 2232 N N . PRO A 1 269 ? -12.697 2.999 1.860 1.00 93.19 269 PRO A N 1
ATOM 2233 C CA . PRO A 1 269 ? -12.015 2.242 2.897 1.00 93.19 269 PRO A CA 1
ATOM 2234 C C . PRO A 1 269 ? -11.861 3.023 4.204 1.00 93.19 269 PRO A C 1
ATOM 2236 O O . PRO A 1 269 ? -11.812 4.257 4.242 1.00 93.19 269 PRO A O 1
ATOM 2239 N N . VAL A 1 270 ? -11.780 2.255 5.285 1.00 92.88 270 VAL A N 1
ATOM 2240 C CA . VAL A 1 270 ? -11.179 2.647 6.555 1.00 92.88 270 VAL A CA 1
ATOM 2241 C C . VAL A 1 270 ? -9.871 1.865 6.664 1.00 92.88 270 VAL A C 1
ATOM 2243 O O . VAL A 1 270 ? -9.916 0.642 6.808 1.00 92.88 270 VAL A O 1
ATOM 2246 N N . LEU A 1 271 ? -8.740 2.553 6.526 1.00 95.38 271 LEU A N 1
ATOM 2247 C CA . LEU A 1 271 ? -7.407 1.956 6.544 1.00 95.38 271 LEU A CA 1
ATOM 2248 C C . LEU A 1 271 ? -6.880 1.798 7.969 1.00 95.38 271 LEU A C 1
ATOM 2250 O O . LEU A 1 271 ? -7.152 2.622 8.842 1.00 95.38 271 LEU A O 1
ATOM 2254 N N . SER A 1 272 ? -6.124 0.730 8.184 1.00 96.19 272 SER A N 1
ATOM 2255 C CA . SER A 1 272 ? -5.397 0.462 9.419 1.00 96.19 272 SER A CA 1
ATOM 2256 C C . SER A 1 272 ? -4.213 1.422 9.507 1.00 96.19 272 SER A C 1
ATOM 2258 O O . SER A 1 272 ? -3.450 1.495 8.559 1.00 96.19 272 SER A O 1
ATOM 2260 N N . SER A 1 273 ? -4.037 2.175 10.591 1.00 96.12 273 SER A N 1
ATOM 2261 C CA . SER A 1 273 ? -2.988 3.205 10.700 1.00 96.12 273 SER A CA 1
ATOM 2262 C C . SER A 1 273 ? -2.243 3.130 12.025 1.00 96.12 273 SER A C 1
ATOM 2264 O O . SER A 1 273 ? -2.871 3.119 13.081 1.00 96.12 273 SER A O 1
ATOM 2266 N N . GLU A 1 274 ? -0.912 3.153 11.987 1.00 94.69 274 GLU A N 1
ATOM 2267 C CA . GLU A 1 274 ? -0.064 3.096 13.189 1.00 94.69 274 GLU A CA 1
ATOM 2268 C C . GLU A 1 274 ? -0.226 4.333 14.094 1.00 94.69 274 GLU A C 1
ATOM 2270 O O . GLU A 1 274 ? -0.050 4.259 15.310 1.00 94.69 274 GLU A O 1
ATOM 2275 N N . ALA A 1 275 ? -0.689 5.471 13.553 1.00 94.06 275 ALA A N 1
ATOM 2276 C CA . ALA A 1 275 ? -1.075 6.636 14.364 1.00 94.06 275 ALA A CA 1
ATOM 2277 C C . ALA A 1 275 ? -2.282 6.362 15.280 1.00 94.06 275 ALA A C 1
ATOM 2279 O O . ALA A 1 275 ? -2.583 7.151 16.188 1.00 94.06 275 ALA A O 1
ATOM 2280 N N . GLN A 1 276 ? -3.033 5.296 15.014 1.00 96.38 276 GLN A N 1
ATOM 2281 C CA . GLN A 1 276 ? -4.245 4.942 15.729 1.00 96.38 276 GLN A CA 1
ATOM 2282 C C . GLN A 1 276 ? -3.942 3.810 16.704 1.00 96.38 276 GLN A C 1
ATOM 2284 O O . GLN A 1 276 ? -3.550 2.715 16.307 1.00 96.38 276 GLN A O 1
ATOM 2289 N N . HIS A 1 277 ? -4.171 4.067 17.987 1.00 96.31 277 HIS A N 1
ATOM 2290 C CA . HIS A 1 277 ? -4.020 3.071 19.029 1.00 96.31 277 HIS A CA 1
ATOM 2291 C C . HIS A 1 277 ? -4.950 3.324 20.218 1.00 96.31 277 HIS A C 1
ATOM 2293 O O . HIS A 1 277 ? -5.442 4.439 20.432 1.00 96.31 277 HIS A O 1
ATOM 2299 N N . VAL A 1 278 ? -5.235 2.261 20.969 1.00 97.25 278 VAL A N 1
ATOM 2300 C CA . VAL A 1 278 ? -5.887 2.315 22.282 1.00 97.25 278 VAL A CA 1
ATOM 2301 C C . VAL A 1 278 ? -5.602 1.043 23.077 1.00 97.25 278 VAL A C 1
ATOM 2303 O O . VAL A 1 278 ? -5.707 -0.069 22.560 1.00 97.25 278 VAL A O 1
ATOM 2306 N N . GLU A 1 279 ? -5.313 1.201 24.365 1.00 97.00 279 GLU A N 1
ATOM 2307 C CA . GLU A 1 279 ? -5.198 0.093 25.309 1.00 97.00 279 GLU A CA 1
ATOM 2308 C C . GLU A 1 279 ? -6.507 -0.080 26.083 1.00 97.00 279 GLU A C 1
ATOM 2310 O O . GLU A 1 279 ? -7.032 0.853 26.700 1.00 97.00 279 GLU A O 1
ATOM 2315 N N . ILE A 1 280 ? -7.043 -1.297 26.077 1.00 96.25 280 ILE A N 1
ATOM 2316 C CA . ILE A 1 280 ? -8.256 -1.651 26.807 1.00 96.25 280 ILE A CA 1
ATOM 2317 C C . ILE A 1 280 ? -7.882 -2.206 28.177 1.00 96.25 280 ILE A C 1
ATOM 2319 O O . ILE A 1 280 ? -7.119 -3.165 28.293 1.00 96.25 280 ILE A O 1
ATOM 2323 N N . GLY A 1 281 ? -8.450 -1.596 29.217 1.00 94.06 281 GLY A N 1
ATOM 2324 C CA . GLY A 1 281 ? -8.321 -2.036 30.601 1.00 94.06 281 GLY A CA 1
ATOM 2325 C C . GLY A 1 281 ? -9.476 -2.943 31.024 1.00 94.06 281 GLY A C 1
ATOM 2326 O O . GLY A 1 281 ? -9.782 -3.949 30.392 1.00 94.06 281 GLY A O 1
ATOM 2327 N N . THR A 1 282 ? -10.129 -2.594 32.130 1.00 94.12 282 THR A N 1
ATOM 2328 C CA . THR A 1 282 ? -11.212 -3.390 32.710 1.00 94.12 282 THR A CA 1
ATOM 2329 C C . THR A 1 282 ? -12.466 -3.341 31.838 1.00 94.12 282 THR A C 1
ATOM 2331 O O . THR A 1 282 ? -12.942 -2.262 31.478 1.00 94.12 282 THR A O 1
ATOM 2334 N N . VAL A 1 283 ? -13.047 -4.515 31.577 1.00 96.38 283 VAL A N 1
ATOM 2335 C CA . VAL A 1 283 ? -14.337 -4.677 30.897 1.00 96.38 283 VAL A CA 1
ATOM 2336 C C . VAL A 1 283 ? -15.351 -5.290 31.863 1.00 96.38 283 VAL A C 1
ATOM 2338 O O . VAL A 1 283 ? -15.178 -6.410 32.344 1.00 96.38 283 VAL A O 1
ATOM 2341 N N . GLU A 1 284 ? -16.436 -4.570 32.138 1.00 96.06 284 GLU A N 1
ATOM 2342 C CA . GLU A 1 284 ? -17.504 -5.003 33.044 1.00 96.06 284 GLU A CA 1
ATOM 2343 C C . GLU A 1 284 ? -18.846 -5.036 32.311 1.00 96.06 284 GLU A C 1
ATOM 2345 O O . GLU A 1 284 ? -19.249 -4.059 31.683 1.00 96.06 284 GLU A O 1
ATOM 2350 N N . LEU A 1 285 ? -19.564 -6.158 32.401 1.00 96.62 285 LEU A N 1
ATOM 2351 C CA . LEU A 1 285 ? -20.890 -6.311 31.802 1.00 96.62 285 LEU A CA 1
ATOM 2352 C C . LEU A 1 285 ? -21.965 -6.414 32.889 1.00 96.62 285 LEU A C 1
ATOM 2354 O O . LEU A 1 285 ? -22.072 -7.432 33.577 1.00 96.62 285 LEU A O 1
ATOM 2358 N N . GLU A 1 286 ? -22.817 -5.394 32.985 1.00 95.94 286 GLU A N 1
ATOM 2359 C CA . GLU A 1 286 ? -23.973 -5.357 33.881 1.00 95.94 286 GLU A CA 1
ATOM 2360 C C . GLU A 1 286 ? -25.279 -5.390 33.077 1.00 95.94 286 GLU A C 1
ATOM 2362 O O . GLU A 1 286 ? -25.748 -4.393 32.524 1.00 95.94 286 GLU A O 1
ATOM 2367 N N . GLY A 1 287 ? -25.893 -6.573 32.994 1.00 94.12 287 GLY A N 1
ATOM 2368 C CA . GLY A 1 287 ? -27.081 -6.778 32.165 1.00 94.12 287 GLY A CA 1
ATOM 2369 C C . GLY A 1 287 ? -26.752 -6.637 30.677 1.00 94.12 287 GLY A C 1
ATOM 2370 O O . GLY A 1 287 ? -26.144 -7.539 30.099 1.00 94.12 287 GLY A O 1
ATOM 2371 N N . ASP A 1 288 ? -27.180 -5.525 30.076 1.00 95.81 288 ASP A N 1
ATOM 2372 C CA . ASP A 1 288 ? -26.929 -5.171 28.671 1.00 95.81 288 ASP A CA 1
ATOM 2373 C C . ASP A 1 288 ? -26.024 -3.936 28.524 1.00 95.81 288 ASP A C 1
ATOM 2375 O O . ASP A 1 288 ? -25.824 -3.455 27.414 1.00 95.81 288 ASP A O 1
ATOM 2379 N N . VAL A 1 289 ? -25.472 -3.416 29.623 1.00 97.62 289 VAL A N 1
ATOM 2380 C CA . VAL A 1 289 ? -24.537 -2.286 29.604 1.00 97.62 289 VAL A CA 1
ATOM 2381 C C . VAL A 1 289 ? -23.126 -2.813 29.820 1.00 97.62 289 VAL A C 1
ATOM 2383 O O . VAL A 1 289 ? -22.834 -3.411 30.854 1.00 97.62 289 VAL A O 1
ATOM 2386 N N . CYS A 1 290 ? -22.259 -2.595 28.836 1.00 97.50 290 CYS A N 1
ATOM 2387 C CA . CYS A 1 290 ? -20.836 -2.888 28.922 1.00 97.50 290 CYS A CA 1
ATOM 2388 C C . CYS A 1 290 ? -20.073 -1.603 29.250 1.00 97.50 290 CYS A C 1
ATOM 2390 O O . CYS A 1 290 ? -20.155 -0.635 28.496 1.00 97.50 290 CYS A O 1
ATOM 2392 N N . THR A 1 291 ? -19.326 -1.596 30.347 1.00 97.81 291 THR A N 1
ATOM 2393 C CA . THR A 1 291 ? -18.462 -0.489 30.770 1.00 97.81 291 THR A CA 1
ATOM 2394 C C . THR A 1 291 ? -17.014 -0.885 30.522 1.00 97.81 291 THR A C 1
ATOM 2396 O O . THR A 1 291 ? -16.601 -1.973 30.917 1.00 97.81 291 THR A O 1
ATOM 2399 N N . ILE A 1 292 ? -16.256 -0.030 29.837 1.00 97.25 292 ILE A N 1
ATOM 2400 C CA . ILE A 1 292 ? -14.896 -0.331 29.377 1.00 97.25 292 ILE A CA 1
ATOM 2401 C C . ILE A 1 292 ? -13.987 0.824 29.782 1.00 97.25 292 ILE A C 1
ATOM 2403 O O . ILE A 1 292 ? -14.235 1.965 29.378 1.00 97.25 292 ILE A O 1
ATOM 2407 N N . SER A 1 293 ? -12.950 0.550 30.575 1.00 96.44 293 SER A N 1
ATOM 2408 C CA . SER A 1 293 ? -11.877 1.521 30.799 1.00 96.44 293 SER A CA 1
ATOM 2409 C C . SER A 1 293 ? -10.847 1.437 29.678 1.00 96.44 293 SER A C 1
ATOM 2411 O O . SER A 1 293 ? -10.560 0.352 29.174 1.00 96.44 293 SER A O 1
ATOM 2413 N N . TYR A 1 294 ? -10.281 2.576 29.300 1.00 96.75 294 TYR A N 1
ATOM 2414 C CA . TYR A 1 294 ? -9.242 2.650 28.280 1.00 96.75 294 TYR A CA 1
ATOM 2415 C C . TYR A 1 294 ? -8.093 3.541 28.744 1.00 96.75 294 TYR A C 1
ATOM 2417 O O . TYR A 1 294 ? -8.291 4.459 29.549 1.00 96.75 294 TYR A O 1
ATOM 2425 N N . HIS A 1 295 ? -6.911 3.262 28.210 1.00 96.00 295 HIS A N 1
ATOM 2426 C CA . HIS A 1 295 ? -5.669 3.992 28.422 1.00 96.00 295 HIS A CA 1
ATOM 2427 C C . HIS A 1 295 ? -4.963 4.174 27.083 1.00 96.00 295 HIS A C 1
ATOM 2429 O O . HIS A 1 295 ? -5.297 3.500 26.109 1.00 96.00 295 HIS A O 1
ATOM 2435 N N . ASN A 1 296 ? -4.004 5.099 27.046 1.00 95.56 296 ASN A N 1
ATOM 2436 C CA . ASN A 1 296 ? -3.153 5.336 25.884 1.00 95.56 296 ASN A CA 1
ATOM 2437 C C . ASN A 1 296 ? -3.935 5.418 24.554 1.00 95.56 296 ASN A C 1
ATOM 2439 O O . ASN A 1 296 ? -3.516 4.881 23.543 1.00 95.56 296 ASN A O 1
ATOM 2443 N N . ALA A 1 297 ? -5.131 6.011 24.554 1.00 96.50 297 ALA A N 1
ATOM 2444 C CA . ALA A 1 297 ? -5.879 6.212 23.320 1.00 96.50 297 ALA A CA 1
ATOM 2445 C C . ALA A 1 297 ? -5.257 7.358 22.519 1.00 96.50 297 ALA A C 1
ATOM 2447 O O . ALA A 1 297 ? -4.942 8.401 23.106 1.00 96.50 297 ALA A O 1
ATOM 2448 N N . SER A 1 298 ? -5.177 7.211 21.192 1.00 96.25 298 SER A N 1
ATOM 2449 C CA . SER A 1 298 ? -4.854 8.326 20.298 1.00 96.25 298 SER A CA 1
ATOM 2450 C C . SER A 1 298 ? -5.751 9.519 20.615 1.00 96.25 298 SER A C 1
ATOM 2452 O O . SER A 1 298 ? -6.959 9.373 20.828 1.00 96.25 298 SER A O 1
ATOM 2454 N N . VAL A 1 299 ? -5.160 10.713 20.631 1.00 95.50 299 VAL A N 1
ATOM 2455 C CA . VAL A 1 299 ? -5.858 11.968 20.928 1.00 95.50 299 VAL A CA 1
ATOM 2456 C C . VAL A 1 299 ? -5.696 12.948 19.775 1.00 95.50 299 VAL A C 1
ATOM 2458 O O . VAL A 1 299 ? -4.642 13.001 19.145 1.00 95.50 299 VAL A O 1
ATOM 2461 N N . GLY A 1 300 ? -6.708 13.771 19.513 1.00 93.25 300 GLY A N 1
ATOM 2462 C CA . GLY A 1 300 ? -6.589 14.814 18.501 1.00 93.25 300 GLY A CA 1
ATOM 2463 C C . GLY A 1 300 ? -7.913 15.348 17.981 1.00 93.25 300 GLY A C 1
ATOM 2464 O O . GLY A 1 300 ? -8.996 15.026 18.471 1.00 93.25 300 GLY A O 1
ATOM 2465 N N . VAL A 1 301 ? -7.811 16.198 16.961 1.00 89.50 301 VAL A N 1
ATOM 2466 C CA . VAL A 1 301 ? -8.977 16.674 16.210 1.00 89.50 301 VAL A CA 1
ATOM 2467 C C . VAL A 1 301 ? -9.591 15.492 15.467 1.00 89.50 301 VAL A C 1
ATOM 2469 O O . VAL A 1 301 ? -8.868 14.695 14.880 1.00 89.50 301 VAL A O 1
ATOM 2472 N N . ASN A 1 302 ? -10.922 15.387 15.498 1.00 89.31 302 ASN A N 1
ATOM 2473 C CA . ASN A 1 302 ? -11.672 14.304 14.853 1.00 89.31 302 ASN A CA 1
ATOM 2474 C C . ASN A 1 302 ? -11.203 12.894 15.257 1.00 89.31 302 ASN A C 1
ATOM 2476 O O . ASN A 1 302 ? -11.324 11.954 14.485 1.00 89.31 302 ASN A O 1
ATOM 2480 N N . GLN A 1 303 ? -10.702 12.738 16.480 1.00 94.56 303 GLN A N 1
ATOM 2481 C CA . GLN A 1 303 ? -10.274 11.454 17.016 1.00 94.56 303 GLN A CA 1
ATOM 2482 C C . GLN A 1 303 ? -11.392 10.835 17.856 1.00 94.56 303 GLN A C 1
ATOM 2484 O O . GLN A 1 303 ? -11.980 11.511 18.708 1.00 94.56 303 GLN A O 1
ATOM 2489 N N . TYR A 1 304 ? -11.693 9.559 17.642 1.00 95.31 304 TYR A N 1
ATOM 2490 C CA . TYR A 1 304 ? -12.802 8.874 18.298 1.00 95.31 304 TYR A CA 1
ATOM 2491 C C . TYR A 1 304 ? -12.397 7.503 18.822 1.00 95.31 304 TYR A C 1
ATOM 2493 O O . TYR A 1 304 ? -11.566 6.816 18.240 1.00 95.31 304 TYR A O 1
ATOM 2501 N N . LEU A 1 305 ? -13.047 7.102 19.911 1.00 97.00 305 LEU A N 1
ATOM 2502 C CA . LEU A 1 305 ? -13.115 5.711 20.329 1.00 97.00 305 LEU A CA 1
ATOM 2503 C C . LEU A 1 305 ? -14.438 5.141 19.831 1.00 97.00 305 LEU A C 1
ATOM 2505 O O . LEU A 1 305 ? -15.504 5.697 20.125 1.00 97.00 305 LEU A O 1
ATOM 2509 N N . SER A 1 306 ? -14.373 4.032 19.114 1.00 95.69 306 SER A N 1
ATOM 2510 C CA . SER A 1 306 ? -15.508 3.463 18.400 1.00 95.69 306 SER A CA 1
ATOM 2511 C C . SER A 1 306 ? -15.690 1.991 18.683 1.00 95.69 306 SER A C 1
ATOM 2513 O O . SER A 1 306 ? -14.810 1.316 19.211 1.00 95.69 306 SER A O 1
ATOM 2515 N N . ALA A 1 307 ? -16.882 1.508 18.352 1.00 95.88 307 ALA A N 1
ATOM 2516 C CA . ALA A 1 307 ? -17.276 0.139 18.585 1.00 95.88 307 ALA A CA 1
ATOM 2517 C C . ALA A 1 307 ? -17.972 -0.470 17.380 1.00 95.88 307 ALA A C 1
ATOM 2519 O O . ALA A 1 307 ? -18.779 0.175 16.703 1.00 95.88 307 ALA A O 1
ATOM 2520 N N . VAL A 1 308 ? -17.730 -1.763 17.195 1.00 94.19 308 VAL A N 1
ATOM 2521 C CA . VAL A 1 308 ? -18.423 -2.594 16.218 1.00 94.19 308 VAL A CA 1
ATOM 2522 C C . VAL A 1 308 ? -18.906 -3.882 16.874 1.00 94.19 308 VAL A C 1
ATOM 2524 O O . VAL A 1 308 ? -18.236 -4.464 17.725 1.00 94.19 308 VAL A O 1
ATOM 2527 N N . VAL A 1 309 ? -20.094 -4.338 16.483 1.00 94.81 309 VAL A N 1
ATOM 2528 C CA . VAL A 1 309 ? -20.584 -5.678 16.814 1.00 94.81 309 VAL A CA 1
ATOM 2529 C C . VAL A 1 309 ? -20.569 -6.517 15.557 1.00 94.81 309 VAL A C 1
ATOM 2531 O O . VAL A 1 309 ? -21.229 -6.168 14.574 1.00 94.81 309 VAL A O 1
ATOM 2534 N N . THR A 1 310 ? -19.886 -7.653 15.614 1.00 92.31 310 THR A N 1
ATOM 2535 C CA . THR A 1 310 ? -19.846 -8.630 14.525 1.00 92.31 310 THR A CA 1
ATOM 2536 C C . THR A 1 310 ? -20.529 -9.923 14.938 1.00 92.31 310 THR A C 1
ATOM 2538 O O . THR A 1 310 ? -20.597 -10.275 16.121 1.00 92.31 310 THR A O 1
ATOM 2541 N N . ASP A 1 311 ? -21.084 -10.638 13.965 1.00 90.81 311 ASP A N 1
ATOM 2542 C CA . ASP A 1 311 ? -21.567 -11.991 14.206 1.00 90.81 311 ASP A CA 1
ATOM 2543 C C . ASP A 1 311 ? -20.472 -13.055 14.039 1.00 90.81 311 ASP A C 1
ATOM 2545 O O . ASP A 1 311 ? -19.293 -12.754 13.877 1.00 90.81 311 ASP A O 1
ATOM 2549 N N . ARG A 1 312 ? -20.868 -14.332 14.104 1.00 88.12 312 ARG A N 1
ATOM 2550 C CA . ARG A 1 312 ? -19.944 -15.468 13.995 1.00 88.12 312 ARG A CA 1
ATOM 2551 C C . ARG A 1 312 ? -19.225 -15.527 12.641 1.00 88.12 312 ARG A C 1
ATOM 2553 O O . ARG A 1 312 ? -18.152 -16.111 12.566 1.00 88.12 312 ARG A O 1
ATOM 2560 N N . GLU A 1 313 ? -19.821 -14.964 11.596 1.00 84.62 313 GLU A N 1
ATOM 2561 C CA . GLU A 1 313 ? -19.257 -14.901 10.245 1.00 84.62 313 GLU A CA 1
ATOM 2562 C C . GLU A 1 313 ? -18.467 -13.600 10.044 1.00 84.62 313 GLU A C 1
ATOM 2564 O O . GLU A 1 313 ? -18.225 -13.212 8.913 1.00 84.62 313 GLU A O 1
ATOM 2569 N N . LYS A 1 314 ? -18.105 -12.894 11.131 1.00 83.62 314 LYS A N 1
ATOM 2570 C CA . LYS A 1 314 ? -17.437 -11.582 11.117 1.00 83.62 314 LYS A CA 1
ATOM 2571 C C . LYS A 1 314 ? -18.209 -10.496 10.357 1.00 83.62 314 LYS A C 1
ATOM 2573 O O . LYS A 1 314 ? -17.693 -9.407 10.136 1.00 83.62 314 LYS A O 1
ATOM 2578 N N . THR A 1 315 ? -19.485 -10.719 10.041 1.00 85.88 315 THR A N 1
ATOM 2579 C CA . THR A 1 315 ? -20.315 -9.696 9.405 1.00 85.88 315 THR A CA 1
ATOM 2580 C C . THR A 1 315 ? -20.671 -8.621 10.423 1.00 85.88 315 THR A C 1
ATOM 2582 O O . THR A 1 315 ? -21.207 -8.920 11.497 1.00 85.88 315 THR A O 1
ATOM 2585 N N . VAL A 1 316 ? -20.442 -7.357 10.067 1.00 88.25 316 VAL A N 1
ATOM 2586 C CA . VAL A 1 316 ? -20.789 -6.212 10.911 1.00 88.25 316 VAL A CA 1
ATOM 2587 C C . VAL A 1 316 ? -22.306 -6.078 11.033 1.00 88.25 316 VAL A C 1
ATOM 2589 O O . VAL A 1 316 ? -23.035 -6.048 10.039 1.00 88.25 316 VAL A O 1
ATOM 2592 N N . ARG A 1 317 ? -22.791 -5.996 12.273 1.00 89.56 317 ARG A N 1
ATOM 2593 C CA . ARG A 1 317 ? -24.214 -5.854 12.619 1.00 89.56 317 ARG A CA 1
ATOM 2594 C C . ARG A 1 317 ? -24.542 -4.511 13.249 1.00 89.56 317 ARG A C 1
ATOM 2596 O O . ARG A 1 317 ? -25.646 -4.015 13.043 1.00 89.56 317 ARG A O 1
ATOM 2603 N N . TYR A 1 318 ? -23.617 -3.961 14.031 1.00 91.69 318 TYR A N 1
ATOM 2604 C CA . TYR A 1 318 ? -23.778 -2.648 14.640 1.00 91.69 318 TYR A CA 1
ATOM 2605 C C . TYR A 1 318 ? -22.465 -1.884 14.640 1.00 91.69 318 TYR A C 1
ATOM 2607 O O . TYR A 1 318 ? -21.411 -2.499 14.763 1.00 91.69 318 TYR A O 1
ATOM 2615 N N . TYR A 1 319 ? -22.543 -0.561 14.559 1.00 92.25 319 TYR A N 1
ATOM 2616 C CA . TYR A 1 319 ? -21.394 0.337 14.645 1.00 92.25 319 TYR A CA 1
ATOM 2617 C C . TYR A 1 319 ? -21.780 1.634 15.369 1.00 92.25 319 TYR A C 1
ATOM 2619 O O . TYR A 1 319 ? -22.927 2.087 15.278 1.00 92.25 319 TYR A O 1
ATOM 2627 N N . GLY A 1 320 ? -20.834 2.254 16.070 1.00 91.50 320 GLY A N 1
ATOM 2628 C CA . GLY A 1 320 ? -21.015 3.595 16.616 1.00 91.50 320 GLY A CA 1
ATOM 2629 C C . GLY A 1 320 ? -19.744 4.185 17.213 1.00 91.50 320 GLY A C 1
ATOM 2630 O O . GLY A 1 320 ? -18.890 3.460 17.719 1.00 91.50 320 GLY A O 1
ATOM 2631 N N . ARG A 1 321 ? -19.663 5.519 17.198 1.00 93.94 321 ARG A N 1
ATOM 2632 C CA . ARG A 1 321 ? -18.650 6.281 17.935 1.00 93.94 321 ARG A CA 1
ATOM 2633 C C . ARG A 1 321 ? -19.094 6.396 19.384 1.00 93.94 321 ARG A C 1
ATOM 2635 O O . ARG A 1 321 ? -20.211 6.836 19.643 1.00 93.94 321 ARG A O 1
ATOM 2642 N N . LEU A 1 322 ? -18.248 6.002 20.325 1.00 96.12 322 LEU A N 1
ATOM 2643 C CA . LEU A 1 322 ? -18.567 6.005 21.753 1.00 96.12 322 LEU A CA 1
ATOM 2644 C C . LEU A 1 322 ? -18.192 7.326 22.416 1.00 96.12 322 LEU A C 1
ATOM 2646 O O . LEU A 1 322 ? -18.949 7.858 23.227 1.00 96.12 322 LEU A O 1
ATOM 2650 N N . ALA A 1 323 ? -17.021 7.852 22.069 1.00 95.88 323 ALA A N 1
ATOM 2651 C CA . ALA A 1 323 ? -16.480 9.080 22.629 1.00 95.88 323 ALA A CA 1
ATOM 2652 C C . ALA A 1 323 ? -15.573 9.777 21.615 1.00 95.88 323 ALA A C 1
ATOM 2654 O O . ALA A 1 323 ? -14.938 9.125 20.791 1.00 95.88 323 ALA A O 1
ATOM 2655 N N . GLN A 1 324 ? -15.500 11.103 21.703 1.00 95.56 324 GLN A N 1
ATOM 2656 C CA . GLN A 1 324 ? -14.489 11.890 21.004 1.00 95.56 324 GLN A CA 1
ATOM 2657 C C . GLN A 1 324 ? -13.304 12.131 21.942 1.00 95.56 324 GLN A C 1
ATOM 2659 O O . GLN A 1 324 ? -13.485 12.616 23.062 1.00 95.56 324 GLN A O 1
ATOM 2664 N N . ILE A 1 325 ? -12.100 11.815 21.481 1.00 95.25 325 ILE A N 1
ATOM 2665 C CA . ILE A 1 325 ? -10.875 11.807 22.275 1.00 95.25 325 ILE A CA 1
ATOM 2666 C C . ILE A 1 325 ? -9.999 12.999 21.873 1.00 95.25 325 ILE A C 1
ATOM 2668 O O . ILE A 1 325 ? -9.019 12.883 21.151 1.00 95.25 325 ILE A O 1
ATOM 2672 N N . ASN A 1 326 ? -10.361 14.194 22.343 1.00 90.94 326 ASN A N 1
ATOM 2673 C CA . ASN A 1 326 ? -9.641 15.413 21.948 1.00 90.94 326 ASN A CA 1
ATOM 2674 C C . ASN A 1 326 ? -8.286 15.586 22.661 1.00 90.94 326 ASN A C 1
ATOM 2676 O O . ASN A 1 326 ? -7.359 16.155 22.094 1.00 90.94 326 ASN A O 1
ATOM 2680 N N . SER A 1 327 ? -8.186 15.171 23.929 1.00 90.31 327 SER A N 1
ATOM 2681 C CA . SER A 1 327 ? -6.980 15.388 24.751 1.00 90.31 327 SER A CA 1
ATOM 2682 C C . SER A 1 327 ? -6.796 14.421 25.924 1.00 90.31 327 SER A C 1
ATOM 2684 O O . SER A 1 327 ? -5.727 14.407 26.528 1.00 90.31 327 SER A O 1
ATOM 2686 N N . GLN A 1 328 ? -7.819 13.639 26.282 1.00 91.94 328 GLN A N 1
ATOM 2687 C CA . GLN A 1 328 ? -7.771 12.693 27.399 1.00 91.94 328 GLN A CA 1
ATOM 2688 C C . GLN A 1 328 ? -7.586 11.274 26.863 1.00 91.94 328 GLN A C 1
ATOM 2690 O O . GLN A 1 328 ? -8.557 10.647 26.447 1.00 91.94 328 GLN A O 1
ATOM 2695 N N . SER A 1 329 ? -6.348 10.779 26.893 1.00 93.81 329 SER A N 1
ATOM 2696 C CA . SER A 1 329 ? -5.977 9.439 26.412 1.00 93.81 329 SER A CA 1
ATOM 2697 C C . SER A 1 329 ? -6.418 8.299 27.337 1.00 93.81 329 SER A C 1
ATOM 2699 O O . SER A 1 329 ? -6.247 7.133 26.998 1.00 93.81 329 SER A O 1
ATOM 2701 N N . GLU A 1 330 ? -7.009 8.609 28.490 1.00 96.69 330 GLU A N 1
ATOM 2702 C CA . GLU A 1 330 ? -7.555 7.627 29.424 1.00 96.69 330 GLU A CA 1
ATOM 2703 C C . GLU A 1 330 ? -8.969 7.997 29.867 1.00 96.69 330 GLU A C 1
ATOM 2705 O O . GLU A 1 330 ? -9.339 9.175 29.934 1.00 96.69 330 GLU A O 1
ATOM 2710 N N . GLY A 1 331 ? -9.769 6.984 30.190 1.00 96.50 331 GLY A N 1
ATOM 2711 C CA . GLY A 1 331 ? -11.132 7.204 30.641 1.00 96.50 331 GLY A CA 1
ATOM 2712 C C . GLY A 1 331 ? -11.977 5.943 30.691 1.00 96.50 331 GLY A C 1
ATOM 2713 O O . GLY A 1 331 ? -11.496 4.824 30.860 1.00 96.50 331 GLY A O 1
ATOM 2714 N N . THR A 1 332 ? -13.288 6.138 30.597 1.00 97.12 332 THR A N 1
ATOM 2715 C CA . THR A 1 332 ? -14.266 5.052 30.584 1.00 97.12 332 THR A CA 1
ATOM 2716 C C . THR A 1 332 ? -15.367 5.375 29.594 1.00 97.12 332 THR A C 1
ATOM 2718 O O . THR A 1 332 ? -15.900 6.486 29.590 1.00 97.12 332 THR A O 1
ATOM 2721 N N . VAL A 1 333 ? -15.732 4.389 28.783 1.00 97.62 333 VAL A N 1
ATOM 2722 C CA . VAL A 1 333 ? -16.883 4.449 27.882 1.00 97.62 333 VAL A CA 1
ATOM 2723 C C . VAL A 1 333 ? -17.902 3.383 28.248 1.00 97.62 333 VAL A C 1
ATOM 2725 O O . VAL A 1 333 ? -17.599 2.400 28.925 1.00 97.62 333 VAL A O 1
ATOM 2728 N N . THR A 1 334 ? -19.135 3.594 27.799 1.00 97.81 334 THR A N 1
ATOM 2729 C CA . THR A 1 334 ? -20.214 2.620 27.963 1.00 97.81 334 THR A CA 1
ATOM 2730 C C . THR A 1 334 ? -20.795 2.267 26.608 1.00 97.81 334 THR A C 1
ATOM 2732 O O . THR A 1 334 ? -20.949 3.135 25.750 1.00 97.81 334 THR A O 1
ATOM 2735 N N . VAL A 1 335 ? -21.130 0.993 26.435 1.00 98.12 335 VAL A N 1
ATOM 2736 C CA . VAL A 1 335 ? -21.824 0.466 25.265 1.00 98.12 335 VAL A CA 1
ATOM 2737 C C . VAL A 1 335 ? -23.101 -0.207 25.735 1.00 98.12 335 VAL A C 1
ATOM 2739 O O . VAL A 1 335 ? -23.071 -1.174 26.496 1.00 98.12 335 VAL A O 1
ATOM 2742 N N . GLN A 1 336 ? -24.236 0.291 25.265 1.00 97.56 336 GLN A N 1
ATOM 2743 C CA . GLN A 1 336 ? -25.518 -0.376 25.403 1.00 97.56 336 GLN A CA 1
ATOM 2744 C C . GLN A 1 336 ? -25.613 -1.457 24.325 1.00 97.56 336 GLN A C 1
ATOM 2746 O O . GLN A 1 336 ? -25.765 -1.155 23.138 1.00 97.56 336 GLN A O 1
ATOM 2751 N N . LEU A 1 337 ? -25.544 -2.724 24.737 1.00 96.44 337 LEU A N 1
ATOM 2752 C CA . LEU A 1 337 ? -25.737 -3.850 23.834 1.00 96.44 337 LEU A CA 1
ATOM 2753 C C . LEU A 1 337 ? -27.155 -3.793 23.241 1.00 96.44 337 LEU A C 1
ATOM 2755 O O . LEU A 1 337 ? -28.119 -3.580 23.986 1.00 96.44 337 LEU A O 1
ATOM 2759 N N . PRO A 1 338 ? -27.308 -3.997 21.920 1.00 93.69 338 PRO A N 1
ATOM 2760 C CA . PRO A 1 338 ? -28.621 -4.071 21.294 1.00 93.69 338 PRO A CA 1
ATOM 2761 C C . PRO A 1 338 ? -29.451 -5.227 21.861 1.00 93.69 338 PRO A C 1
ATOM 2763 O O . PRO A 1 338 ? -28.919 -6.310 22.096 1.00 93.69 338 PRO A O 1
ATOM 2766 N N . ASP A 1 339 ? -30.775 -5.073 21.939 1.00 91.50 339 ASP A N 1
ATOM 2767 C CA . ASP A 1 339 ? -31.686 -6.139 22.406 1.00 91.50 339 ASP A CA 1
ATOM 2768 C C . ASP A 1 339 ? -31.528 -7.459 21.626 1.00 91.50 339 ASP A C 1
ATOM 2770 O O . ASP A 1 339 ? -31.793 -8.551 22.129 1.00 91.50 339 ASP A O 1
ATOM 2774 N N . SER A 1 340 ? -31.094 -7.367 20.365 1.00 91.88 340 SER A N 1
ATOM 2775 C CA . SER A 1 340 ? -30.871 -8.525 19.493 1.00 91.88 340 SER A CA 1
ATOM 2776 C C . SER A 1 340 ? -29.490 -9.176 19.637 1.00 91.88 340 SER A C 1
ATOM 2778 O O . SER A 1 340 ? -29.210 -10.144 18.925 1.00 91.88 340 SER A O 1
ATOM 2780 N N . TYR A 1 341 ? -28.641 -8.671 20.536 1.00 94.31 341 TYR A N 1
ATOM 2781 C CA . TYR A 1 341 ? -27.273 -9.134 20.732 1.00 94.31 341 TYR A CA 1
ATOM 2782 C C . TYR A 1 341 ? -27.222 -10.600 21.180 1.00 94.31 341 TYR A C 1
ATOM 2784 O O . TYR A 1 341 ? -27.867 -11.012 22.152 1.00 94.31 341 TYR A O 1
ATOM 2792 N N . LYS A 1 342 ? -26.442 -11.416 20.464 1.00 93.19 342 LYS A N 1
ATOM 2793 C CA . LYS A 1 342 ? -26.403 -12.875 20.639 1.00 93.19 342 LYS A CA 1
ATOM 2794 C C . LYS A 1 342 ? -25.118 -13.330 21.319 1.00 93.19 342 LYS A C 1
ATOM 2796 O O . LYS A 1 342 ? -24.074 -12.710 21.198 1.00 93.19 342 LYS A O 1
ATOM 2801 N N . LYS A 1 343 ? -25.168 -14.505 21.956 1.00 91.12 343 LYS A N 1
ATOM 2802 C CA . LYS A 1 343 ? -23.982 -15.151 22.551 1.00 91.12 343 LYS A CA 1
ATOM 2803 C C . LYS A 1 343 ? -22.887 -15.509 21.541 1.00 91.12 343 LYS A C 1
ATOM 2805 O O . LYS A 1 343 ? -21.765 -15.740 21.949 1.00 91.12 343 LYS A O 1
ATOM 2810 N N . SER A 1 344 ? -23.229 -15.624 20.262 1.00 92.38 344 SER A N 1
ATOM 2811 C CA . SER A 1 344 ? -22.287 -15.947 19.187 1.00 92.38 344 SER A CA 1
ATOM 2812 C C . SER A 1 344 ? -21.722 -14.705 18.493 1.00 92.38 344 SER A C 1
ATOM 2814 O O . SER A 1 344 ? -21.183 -14.836 17.401 1.00 92.38 344 SER A O 1
ATOM 2816 N N . TRP A 1 345 ? -21.987 -13.512 19.023 1.00 95.62 345 TRP A N 1
ATOM 2817 C CA . TRP A 1 345 ? -21.516 -12.238 18.481 1.00 95.62 345 TRP A CA 1
ATOM 2818 C C . TRP A 1 345 ? -20.371 -11.715 19.338 1.00 95.62 345 TRP A C 1
ATOM 2820 O O . TRP A 1 345 ? -20.244 -12.135 20.486 1.00 95.62 345 TRP A O 1
ATOM 2830 N N . SER A 1 346 ? -19.563 -10.814 18.795 1.00 96.19 346 SER A N 1
ATOM 2831 C CA . SER A 1 346 ? -18.510 -10.130 19.547 1.00 96.19 346 SER A CA 1
ATOM 2832 C C . SER A 1 346 ? -18.723 -8.621 19.539 1.00 96.19 346 SER A C 1
ATOM 2834 O O . SER A 1 346 ? -19.263 -8.083 18.570 1.00 96.19 346 SER A O 1
ATOM 2836 N N . LEU A 1 347 ? -18.323 -7.956 20.625 1.00 97.25 347 LEU A N 1
ATOM 2837 C CA . LEU A 1 347 ? -18.164 -6.503 20.689 1.00 97.25 347 LEU A CA 1
ATOM 2838 C C . LEU A 1 347 ? -16.675 -6.196 20.576 1.00 97.25 347 LEU A C 1
ATOM 2840 O O . LEU A 1 347 ? -15.879 -6.768 21.322 1.00 97.25 347 LEU A O 1
ATOM 2844 N N . GLN A 1 348 ? -16.323 -5.291 19.672 1.00 96.75 348 GLN A N 1
ATOM 2845 C CA . GLN A 1 348 ? -14.951 -4.870 19.428 1.00 96.75 348 GLN A CA 1
ATOM 2846 C C . GLN A 1 348 ? -14.827 -3.355 19.560 1.00 96.75 348 GLN A C 1
ATOM 2848 O O . GLN A 1 348 ? -15.782 -2.640 19.249 1.00 96.75 348 GLN A O 1
ATOM 2853 N N . ILE A 1 349 ? -13.665 -2.893 20.020 1.00 96.94 349 ILE A N 1
ATOM 2854 C CA . ILE A 1 349 ? -13.330 -1.480 20.232 1.00 96.94 349 ILE A CA 1
ATOM 2855 C C . ILE A 1 349 ? -12.074 -1.132 19.439 1.00 96.94 349 ILE A C 1
ATOM 2857 O O . ILE A 1 349 ? -11.189 -1.969 19.297 1.00 96.94 349 ILE A O 1
ATOM 2861 N N . PHE A 1 350 ? -12.008 0.093 18.927 1.00 97.06 350 PHE A N 1
ATOM 2862 C CA . PHE A 1 350 ? -10.848 0.627 18.216 1.00 97.06 350 PHE A CA 1
ATOM 2863 C C . PHE A 1 350 ? -10.829 2.153 18.273 1.00 97.06 350 PHE A C 1
ATOM 2865 O O . PHE A 1 350 ? -11.846 2.797 18.553 1.00 97.06 350 PHE A O 1
ATOM 2872 N N . SER A 1 351 ? -9.661 2.717 17.994 1.00 96.50 351 SER A N 1
ATOM 2873 C CA . SER A 1 351 ? -9.451 4.142 17.771 1.00 96.50 351 SER A CA 1
ATOM 2874 C C . SER A 1 351 ? -9.683 4.456 16.292 1.00 96.50 351 SER A C 1
ATOM 2876 O O . SER A 1 351 ? -9.257 3.683 15.437 1.00 96.50 351 SER A O 1
ATOM 2878 N N . GLU A 1 352 ? -10.374 5.549 15.967 1.00 94.38 352 GLU A N 1
ATOM 2879 C CA . GLU A 1 352 ? -10.529 6.000 14.579 1.00 94.38 352 GLU A CA 1
ATOM 2880 C C . GLU A 1 352 ? -10.412 7.518 14.414 1.00 94.38 352 GLU A C 1
ATOM 2882 O O . GLU A 1 352 ? -10.881 8.303 15.245 1.00 94.38 352 GLU A O 1
ATOM 2887 N N . ARG A 1 353 ? -9.862 7.917 13.267 1.00 92.62 353 ARG A N 1
ATOM 2888 C CA . ARG A 1 353 ? -9.776 9.284 12.761 1.00 92.62 353 ARG A CA 1
ATOM 2889 C C . ARG A 1 353 ? -10.447 9.358 11.384 1.00 92.62 353 ARG A C 1
ATOM 2891 O O . ARG A 1 353 ? -9.848 8.976 10.376 1.00 92.62 353 ARG A O 1
ATOM 2898 N N . PRO A 1 354 ? -11.700 9.830 11.304 1.00 87.31 354 PRO A N 1
ATOM 2899 C CA . PRO A 1 354 ? -12.352 10.113 10.033 1.00 87.31 354 PRO A CA 1
ATOM 2900 C C . PRO A 1 354 ? -11.676 11.298 9.332 1.00 87.31 354 PRO A C 1
ATOM 2902 O O . PRO A 1 354 ? -11.572 12.373 9.923 1.00 87.31 354 PRO A O 1
ATOM 2905 N N . GLU A 1 355 ? -11.268 11.126 8.073 1.00 80.06 355 GLU A N 1
ATOM 2906 C CA . GLU A 1 355 ? -10.672 12.206 7.277 1.00 80.06 355 GLU A CA 1
ATOM 2907 C C . GLU A 1 355 ? -11.742 13.014 6.531 1.00 80.06 355 GLU A C 1
ATOM 2909 O O . GLU A 1 355 ? -12.665 12.466 5.909 1.00 80.06 355 GLU A O 1
ATOM 2914 N N . GLU A 1 356 ? -11.597 14.338 6.550 1.00 60.22 356 GLU A N 1
ATOM 2915 C CA . GLU A 1 356 ? -12.441 15.260 5.791 1.00 60.22 356 GLU A CA 1
ATOM 2916 C C . GLU A 1 356 ? -11.770 15.589 4.447 1.00 60.22 356 GLU A C 1
ATOM 2918 O O . GLU A 1 356 ? -10.918 16.463 4.366 1.00 60.22 356 GLU A O 1
ATOM 2923 N N . GLY A 1 357 ? -12.155 14.908 3.361 1.00 60.28 357 GLY A N 1
ATOM 2924 C CA . GLY A 1 357 ? -11.654 15.232 2.015 1.00 60.28 357 GLY A CA 1
ATOM 2925 C C . GLY A 1 357 ? -11.565 14.029 1.083 1.00 60.28 357 GLY A C 1
ATOM 2926 O O . GLY A 1 357 ? -12.495 13.782 0.312 1.00 60.28 357 GLY A O 1
ATOM 2927 N N . THR A 1 358 ? -10.475 13.259 1.194 1.00 59.81 358 THR A N 1
ATOM 2928 C CA . THR A 1 358 ? -10.175 12.054 0.380 1.00 59.81 358 THR A CA 1
ATOM 2929 C C . THR A 1 358 ? -11.201 10.932 0.556 1.00 59.81 358 THR A C 1
ATOM 2931 O O . THR A 1 358 ? -11.271 10.006 -0.250 1.00 59.81 358 THR A O 1
ATOM 2934 N N . LYS A 1 359 ? -12.058 11.060 1.580 1.00 75.75 359 LYS A N 1
ATOM 2935 C CA . LYS A 1 359 ? -13.076 10.115 2.056 1.00 75.75 359 LYS A CA 1
ATOM 2936 C C . LYS A 1 359 ? -12.486 8.909 2.802 1.00 75.75 359 LYS A C 1
ATOM 2938 O O . LYS A 1 359 ? -13.211 8.344 3.622 1.00 75.75 359 LYS A O 1
ATOM 2943 N N . THR A 1 360 ? -11.236 8.520 2.582 1.00 88.81 360 THR A N 1
ATOM 2944 C CA . THR A 1 360 ? -10.576 7.448 3.346 1.00 88.81 360 THR A CA 1
ATOM 2945 C C . THR A 1 360 ? -10.514 7.818 4.827 1.00 88.81 360 THR A C 1
ATOM 2947 O O . THR A 1 360 ? -10.229 8.954 5.164 1.00 88.81 360 THR A O 1
ATOM 2950 N N . SER A 1 361 ? -10.867 6.909 5.731 1.00 91.19 361 SER A N 1
ATOM 2951 C CA . SER A 1 361 ? -10.710 7.126 7.183 1.00 91.19 361 SER A CA 1
ATOM 2952 C C . SER A 1 361 ? -9.613 6.220 7.724 1.00 91.19 361 SER A C 1
ATOM 2954 O O . SER A 1 361 ? -9.270 5.244 7.065 1.00 91.19 361 SER A O 1
ATOM 2956 N N . TYR A 1 362 ? -9.107 6.504 8.920 1.00 93.94 362 TYR A N 1
ATOM 2957 C CA . TYR A 1 362 ? -8.018 5.737 9.528 1.00 93.94 362 TYR A CA 1
ATOM 2958 C C . TYR A 1 362 ? -8.458 5.151 10.864 1.00 93.94 362 TYR A C 1
ATOM 2960 O O . TYR A 1 362 ? -9.189 5.806 11.606 1.00 93.94 362 TYR A O 1
ATOM 2968 N N . ALA A 1 363 ? -8.044 3.929 11.176 1.00 95.81 363 ALA A N 1
ATOM 2969 C CA . ALA A 1 363 ? -8.389 3.252 12.418 1.00 95.81 363 ALA A CA 1
ATOM 2970 C C . ALA A 1 363 ? -7.264 2.334 12.901 1.00 95.81 363 ALA A C 1
ATOM 2972 O O . ALA A 1 363 ? -6.391 1.955 12.131 1.00 95.81 363 ALA A O 1
ATOM 2973 N N . SER A 1 364 ? -7.302 1.970 14.177 1.00 96.62 364 SER A N 1
ATOM 2974 C CA . SER A 1 364 ? -6.506 0.872 14.722 1.00 96.62 364 SER A CA 1
ATOM 2975 C C . SER A 1 364 ? -7.200 -0.473 14.476 1.00 96.62 364 SER A C 1
ATOM 2977 O O . SER A 1 364 ? -8.402 -0.510 14.186 1.00 96.62 364 SER A O 1
ATOM 2979 N N . GLU A 1 365 ? -6.485 -1.591 14.631 1.00 94.25 365 GLU A N 1
ATOM 2980 C CA . GLU A 1 365 ? -7.088 -2.924 14.522 1.00 94.25 365 GLU A CA 1
ATOM 2981 C C . GLU A 1 365 ? -8.133 -3.166 15.631 1.00 94.25 365 GLU A C 1
ATOM 2983 O O . GLU A 1 365 ? -7.813 -3.042 16.818 1.00 94.25 365 GLU A O 1
ATOM 2988 N N . PRO A 1 366 ? -9.383 -3.543 15.306 1.00 94.81 366 PRO A N 1
ATOM 2989 C CA . PRO A 1 366 ? -10.419 -3.791 16.303 1.00 94.81 366 PRO A CA 1
ATOM 2990 C C . PRO A 1 366 ? -10.076 -4.919 17.275 1.00 94.81 366 PRO A C 1
ATOM 2992 O O . PRO A 1 366 ? -9.863 -6.066 16.882 1.00 94.81 366 PRO A O 1
ATOM 2995 N N . VAL A 1 367 ? -10.125 -4.617 18.574 1.00 95.38 367 VAL A N 1
ATOM 2996 C CA . VAL A 1 367 ? -9.888 -5.603 19.636 1.00 95.38 367 VAL A CA 1
ATOM 2997 C C . VAL A 1 367 ? -11.194 -6.089 20.244 1.00 95.38 367 VAL A C 1
ATOM 2999 O O . VAL A 1 367 ? -12.090 -5.304 20.557 1.00 95.38 367 VAL A O 1
ATOM 3002 N N . VAL A 1 368 ? -11.320 -7.404 20.424 1.00 95.75 368 VAL A N 1
ATOM 3003 C CA . VAL A 1 368 ? -12.520 -8.040 20.985 1.00 95.75 368 VAL A CA 1
ATOM 3004 C C . VAL A 1 368 ? -12.573 -7.824 22.493 1.00 95.75 368 VAL A C 1
ATOM 3006 O O . VAL A 1 368 ? -11.796 -8.415 23.227 1.00 95.75 368 VAL A O 1
ATOM 3009 N N . VAL A 1 369 ? -13.538 -7.038 22.972 1.00 96.56 369 VAL A N 1
ATOM 3010 C CA . VAL A 1 369 ? -13.733 -6.778 24.412 1.00 96.56 369 VAL A CA 1
ATOM 3011 C C . VAL A 1 369 ? -14.801 -7.676 25.038 1.00 96.56 369 VAL A C 1
ATOM 3013 O O . VAL A 1 369 ? -14.747 -7.969 26.233 1.00 96.56 369 VAL A O 1
ATOM 3016 N N . LEU A 1 370 ? -15.762 -8.152 24.236 1.00 96.38 370 LEU A N 1
ATOM 3017 C CA . LEU A 1 370 ? -16.723 -9.181 24.638 1.00 96.38 370 LEU A CA 1
ATOM 3018 C C . LEU A 1 370 ? -16.778 -10.307 23.607 1.00 96.38 370 LEU A C 1
ATOM 3020 O O . LEU A 1 370 ? -17.082 -10.065 22.437 1.00 96.38 370 LEU A O 1
ATOM 3024 N N . GLU A 1 371 ? -16.647 -11.546 24.075 1.00 94.25 371 GLU A N 1
ATOM 3025 C CA . GLU A 1 371 ? -17.041 -12.740 23.326 1.00 94.25 371 GLU A CA 1
ATOM 3026 C C . GLU A 1 371 ? -18.412 -13.217 23.805 1.00 94.25 371 GLU A C 1
ATOM 3028 O O . GLU A 1 371 ? -18.599 -13.746 24.909 1.00 94.25 371 GLU A O 1
ATOM 3033 N N . GLY A 1 372 ? -19.438 -12.973 22.994 1.00 92.88 372 GLY A N 1
ATOM 3034 C CA . GLY A 1 372 ? -20.813 -13.087 23.446 1.00 92.88 372 GLY A CA 1
ATOM 3035 C C . GLY A 1 372 ? -21.041 -12.156 24.631 1.00 92.88 372 GLY A C 1
ATOM 3036 O O . GLY A 1 372 ? -20.939 -10.941 24.506 1.00 92.88 372 GLY A O 1
ATOM 3037 N N . ARG A 1 373 ? -21.370 -12.728 25.792 1.00 92.75 373 ARG A N 1
ATOM 3038 C CA . ARG A 1 373 ? -21.599 -11.984 27.046 1.00 92.75 373 ARG A CA 1
ATOM 3039 C C . ARG A 1 373 ? -20.501 -12.224 28.086 1.00 92.75 373 ARG A C 1
ATOM 3041 O O . ARG A 1 373 ? -20.762 -12.099 29.279 1.00 92.75 373 ARG A O 1
ATOM 3048 N N . ALA A 1 374 ? -19.321 -12.642 27.645 1.00 94.00 374 ALA A N 1
ATOM 3049 C CA . ALA A 1 374 ? -18.160 -12.815 28.501 1.00 94.00 374 ALA A CA 1
ATOM 3050 C C . ALA A 1 374 ? -17.154 -11.688 28.219 1.00 94.00 374 ALA A C 1
ATOM 3052 O O . ALA A 1 374 ? -16.721 -11.563 27.072 1.00 94.00 374 ALA A O 1
ATOM 3053 N N . PRO A 1 375 ? -16.800 -10.876 29.231 1.00 93.94 375 PRO A N 1
ATOM 3054 C CA . PRO A 1 375 ? -15.651 -9.984 29.159 1.00 93.94 375 PRO A CA 1
ATOM 3055 C C . PRO A 1 375 ? -14.356 -10.735 28.878 1.00 93.94 375 PRO A C 1
ATOM 3057 O O . PRO A 1 375 ? -14.115 -11.798 29.457 1.00 93.94 375 PRO A O 1
ATOM 3060 N N . VAL A 1 376 ? -13.527 -10.162 28.011 1.00 91.69 376 VAL A N 1
ATOM 3061 C CA . VAL A 1 376 ? -12.125 -10.561 27.885 1.00 91.69 376 VAL A CA 1
ATOM 3062 C C . VAL A 1 376 ? -11.369 -9.982 29.082 1.00 91.69 376 VAL A C 1
ATOM 3064 O O . VAL A 1 376 ? -11.552 -8.821 29.437 1.00 91.69 376 VAL A O 1
ATOM 3067 N N . MET A 1 377 ? -10.598 -10.828 29.767 1.00 80.44 377 MET A N 1
ATOM 3068 C CA . MET A 1 377 ? -10.012 -10.508 31.078 1.00 80.44 377 MET A CA 1
ATOM 3069 C C . MET A 1 377 ? -8.573 -9.989 31.003 1.00 80.44 377 MET A C 1
ATOM 3071 O O . MET A 1 377 ? -8.028 -9.565 32.021 1.00 80.44 377 MET A O 1
ATOM 3075 N N . GLU A 1 378 ? -7.948 -10.068 29.833 1.00 82.69 378 GLU A N 1
ATOM 3076 C CA . GLU A 1 378 ? -6.572 -9.635 29.608 1.00 82.69 378 GLU A CA 1
ATOM 3077 C C . GLU A 1 378 ? -6.565 -8.230 28.991 1.00 82.69 378 GLU A C 1
ATOM 3079 O O . GLU A 1 378 ? -7.478 -7.919 28.222 1.00 82.69 378 GLU A O 1
ATOM 3084 N N . PRO A 1 379 ? -5.576 -7.378 29.321 1.00 77.81 379 PRO A N 1
ATOM 3085 C CA . PRO A 1 379 ? -5.389 -6.109 28.631 1.00 77.81 379 PRO A CA 1
ATOM 3086 C C . PRO A 1 379 ? -5.201 -6.349 27.134 1.00 77.81 379 PRO A C 1
ATOM 3088 O O . PRO A 1 379 ? -4.464 -7.254 26.740 1.00 77.81 379 PRO A O 1
ATOM 3091 N N . LEU A 1 380 ? -5.859 -5.538 26.310 1.00 88.88 380 LEU A N 1
ATOM 3092 C CA . LEU A 1 380 ? -5.789 -5.642 24.853 1.00 88.88 380 LEU A CA 1
ATOM 3093 C C . LEU A 1 380 ? -5.197 -4.361 24.293 1.00 88.88 380 LEU A C 1
ATOM 3095 O O . LEU A 1 380 ? -5.612 -3.273 24.690 1.00 88.88 380 LEU A O 1
ATOM 3099 N N . VAL A 1 381 ? -4.273 -4.496 23.350 1.00 90.62 381 VAL A N 1
ATOM 3100 C CA . VAL A 1 381 ? -3.690 -3.366 22.632 1.00 90.62 381 VAL A CA 1
ATOM 3101 C C . VAL A 1 381 ? -4.247 -3.376 21.217 1.00 90.62 381 VAL A C 1
ATOM 3103 O O . VAL A 1 381 ? -4.188 -4.389 20.523 1.00 90.62 381 VAL A O 1
ATOM 3106 N N . SER A 1 382 ? -4.870 -2.270 20.836 1.00 91.75 382 SER A N 1
ATOM 3107 C CA . SER A 1 382 ? -5.361 -2.014 19.490 1.00 91.75 382 SER A CA 1
ATOM 3108 C C . SER A 1 382 ? -4.367 -1.072 18.832 1.00 91.75 382 SER A C 1
ATOM 3110 O O . SER A 1 382 ? -4.238 0.053 19.298 1.00 91.75 382 SER A O 1
ATOM 3112 N N . GLU A 1 383 ? -3.677 -1.522 17.790 1.00 89.38 383 GLU A N 1
ATOM 3113 C CA . GLU A 1 383 ? -2.692 -0.760 17.006 1.00 89.38 383 GLU A CA 1
ATOM 3114 C C . GLU A 1 383 ? -3.021 -0.945 15.525 1.00 89.38 383 GLU A C 1
ATOM 3116 O O . GLU A 1 383 ? -3.589 -1.974 15.157 1.00 89.38 383 GLU A O 1
ATOM 3121 N N . GLY A 1 384 ? -2.775 0.060 14.687 1.00 89.75 384 GLY A N 1
ATOM 3122 C CA . GLY A 1 384 ? -2.916 -0.090 13.237 1.00 89.75 384 GLY A CA 1
ATOM 3123 C C . GLY A 1 384 ? -1.612 -0.490 12.547 1.00 89.75 384 GLY A C 1
ATOM 3124 O O . GLY A 1 384 ? -0.634 -0.799 13.218 1.00 89.75 384 GLY A O 1
ATOM 3125 N N . ARG A 1 385 ? -1.628 -0.512 11.207 1.00 91.19 385 ARG A N 1
ATOM 3126 C CA . ARG A 1 385 ? -0.540 -1.062 10.373 1.00 91.19 385 ARG A CA 1
ATOM 3127 C C . ARG A 1 385 ? 0.126 -0.076 9.415 1.00 91.19 385 ARG A C 1
ATOM 3129 O O . ARG A 1 385 ? 1.314 -0.206 9.168 1.00 91.19 385 ARG A O 1
ATOM 3136 N N . CYS A 1 386 ? -0.628 0.839 8.800 1.00 92.88 386 CYS A N 1
ATOM 3137 C CA . CYS A 1 386 ? -0.061 1.723 7.781 1.00 92.88 386 CYS A CA 1
ATOM 3138 C C . CYS A 1 386 ? 0.628 2.925 8.415 1.00 92.88 386 CYS A C 1
ATOM 3140 O O . CYS A 1 386 ? 0.033 3.615 9.255 1.00 92.88 386 CYS A O 1
ATOM 3142 N N . ASP A 1 387 ? 1.845 3.192 7.954 1.00 92.25 387 ASP A N 1
ATOM 3143 C CA . ASP A 1 387 ? 2.677 4.278 8.457 1.00 92.25 387 ASP A CA 1
ATOM 3144 C C . ASP A 1 387 ? 2.112 5.661 8.037 1.00 92.25 387 ASP A C 1
ATOM 3146 O O . ASP A 1 387 ? 2.042 5.976 6.843 1.00 92.25 387 ASP A O 1
ATOM 3150 N N . PRO A 1 388 ? 1.694 6.516 8.992 1.00 91.25 388 PRO A N 1
ATOM 3151 C CA . PRO A 1 388 ? 1.224 7.881 8.728 1.00 91.25 388 PRO A CA 1
ATOM 3152 C C . PRO A 1 388 ? 2.328 8.850 8.285 1.00 91.25 388 PRO A C 1
ATOM 3154 O O . PRO A 1 388 ? 2.030 9.968 7.859 1.00 91.25 388 PRO A O 1
ATOM 3157 N N . GLU A 1 389 ? 3.590 8.450 8.401 1.00 90.31 389 GLU A N 1
ATOM 3158 C CA . GLU A 1 389 ? 4.771 9.209 7.996 1.00 90.31 389 GLU A CA 1
ATOM 3159 C C . GLU A 1 389 ? 5.435 8.619 6.743 1.00 90.31 389 GLU A C 1
ATOM 3161 O O . GLU A 1 389 ? 6.471 9.126 6.306 1.00 90.31 389 GLU A O 1
ATOM 3166 N N . GLN A 1 390 ? 4.806 7.622 6.101 1.00 87.44 390 GLN A N 1
ATOM 3167 C CA . GLN A 1 390 ? 5.264 7.060 4.832 1.00 87.44 390 GLN A CA 1
ATOM 3168 C C . GLN A 1 390 ? 5.506 8.188 3.822 1.00 87.44 390 GLN A C 1
ATOM 3170 O O . GLN A 1 390 ? 4.606 8.959 3.471 1.00 87.44 390 GLN A O 1
ATOM 3175 N N . GLU A 1 391 ? 6.731 8.285 3.318 1.00 85.06 391 GLU A N 1
ATOM 3176 C CA . GLU A 1 391 ? 7.063 9.198 2.229 1.00 85.06 391 GLU A CA 1
ATOM 3177 C C . GLU A 1 391 ? 7.068 8.470 0.885 1.00 85.06 391 GLU A C 1
ATOM 3179 O O . GLU A 1 391 ? 7.326 7.265 0.840 1.00 85.06 391 GLU A O 1
ATOM 3184 N N . PRO A 1 392 ? 6.824 9.182 -0.228 1.00 82.00 392 PRO A N 1
ATOM 3185 C CA . PRO A 1 392 ? 6.927 8.600 -1.558 1.00 82.00 392 PRO A CA 1
ATOM 3186 C C . PRO A 1 392 ? 8.264 7.875 -1.748 1.00 82.00 392 PRO A C 1
ATOM 3188 O O . PRO A 1 392 ? 9.329 8.421 -1.459 1.00 82.00 392 PRO A O 1
ATOM 3191 N N . GLU A 1 393 ? 8.193 6.635 -2.218 1.00 75.06 393 GLU A N 1
ATOM 3192 C CA . GLU A 1 393 ? 9.372 5.816 -2.480 1.00 75.06 393 GLU A CA 1
ATOM 3193 C C . GLU A 1 393 ? 10.097 6.309 -3.740 1.00 75.06 393 GLU A C 1
ATOM 3195 O O . GLU A 1 393 ? 9.458 6.851 -4.651 1.00 75.06 393 GLU A O 1
ATOM 3200 N N . PRO A 1 394 ? 11.429 6.147 -3.816 1.00 71.69 394 PRO A N 1
ATOM 3201 C CA . PRO A 1 394 ? 12.162 6.451 -5.035 1.00 71.69 394 PRO A CA 1
ATOM 3202 C C . PRO A 1 394 ? 11.743 5.500 -6.166 1.00 71.69 394 PRO A C 1
ATOM 3204 O O . PRO A 1 394 ? 11.459 4.327 -5.942 1.00 71.69 394 PRO A O 1
ATOM 3207 N N . LEU A 1 395 ? 11.747 6.010 -7.403 1.00 70.81 395 LEU A N 1
ATOM 3208 C CA . LEU A 1 395 ? 11.251 5.300 -8.592 1.00 70.81 395 LEU A CA 1
ATOM 3209 C C . LEU A 1 395 ? 11.931 3.941 -8.846 1.00 70.81 395 LEU A C 1
ATOM 3211 O O . LEU A 1 395 ? 11.316 3.043 -9.412 1.00 70.81 395 LEU A O 1
ATOM 3215 N N . ASN A 1 396 ? 13.199 3.800 -8.462 1.00 69.12 396 ASN A N 1
ATOM 3216 C CA . ASN A 1 396 ? 13.997 2.598 -8.701 1.00 69.12 396 ASN A CA 1
ATOM 3217 C C . ASN A 1 396 ? 14.525 2.046 -7.370 1.00 69.12 396 ASN A C 1
ATOM 3219 O O . ASN A 1 396 ? 15.736 1.964 -7.174 1.00 69.12 396 ASN A O 1
ATOM 3223 N N . MET A 1 397 ? 13.613 1.741 -6.440 1.00 70.81 397 MET A N 1
ATOM 3224 C CA . MET A 1 397 ? 13.971 1.192 -5.132 1.00 70.81 397 MET A CA 1
ATOM 3225 C C . MET A 1 397 ? 14.379 -0.289 -5.239 1.00 70.81 397 MET A C 1
ATOM 3227 O O . MET A 1 397 ? 13.663 -1.096 -5.836 1.00 70.81 397 MET A O 1
ATOM 3231 N N . ILE A 1 398 ? 15.524 -0.637 -4.665 1.00 70.88 398 ILE A N 1
ATOM 3232 C CA . ILE A 1 398 ? 16.201 -1.932 -4.733 1.00 70.88 398 ILE A CA 1
ATOM 3233 C C . ILE A 1 398 ? 15.990 -2.729 -3.441 1.00 70.88 398 ILE A C 1
ATOM 3235 O O . ILE A 1 398 ? 15.591 -3.887 -3.502 1.00 70.88 398 ILE A O 1
ATOM 3239 N N . ILE A 1 399 ? 16.245 -2.119 -2.283 1.00 69.25 399 ILE A N 1
ATOM 3240 C CA . ILE A 1 399 ? 16.152 -2.741 -0.957 1.00 69.25 399 ILE A CA 1
ATOM 3241 C C . ILE A 1 399 ? 15.036 -2.066 -0.167 1.00 69.25 399 ILE A C 1
ATOM 3243 O O . ILE A 1 399 ? 14.007 -2.669 0.124 1.00 69.25 399 ILE A O 1
ATOM 3247 N N . SER A 1 400 ? 15.249 -0.809 0.221 1.00 72.00 400 SER A N 1
ATOM 3248 C CA . SER A 1 400 ? 14.317 -0.016 1.016 1.00 72.00 400 SER A CA 1
ATOM 3249 C C . SER A 1 400 ? 14.743 1.447 1.020 1.00 72.00 400 SER A C 1
ATOM 3251 O O . SER A 1 400 ? 15.922 1.768 0.885 1.00 72.00 400 SER A O 1
ATOM 3253 N N . ARG A 1 401 ? 13.807 2.358 1.298 1.00 67.62 401 ARG A N 1
ATOM 3254 C CA . ARG A 1 401 ? 14.103 3.787 1.482 1.00 67.62 401 ARG A CA 1
ATOM 3255 C C . ARG A 1 401 ? 15.200 4.046 2.525 1.00 67.62 401 ARG A C 1
ATOM 3257 O O . ARG A 1 401 ? 15.933 5.021 2.398 1.00 67.62 401 ARG A O 1
ATOM 3264 N N . GLY A 1 402 ? 15.283 3.203 3.554 1.00 72.19 402 GLY A N 1
ATOM 3265 C CA . GLY A 1 402 ? 16.271 3.337 4.620 1.00 72.19 402 GLY A CA 1
ATOM 3266 C C . GLY A 1 402 ? 17.685 2.939 4.202 1.00 72.19 402 GLY A C 1
ATOM 3267 O O . GLY A 1 402 ? 18.625 3.406 4.827 1.00 72.19 402 GLY A O 1
ATOM 3268 N N . TYR A 1 403 ? 17.850 2.121 3.159 1.00 81.31 403 TYR A N 1
ATOM 3269 C CA . TYR A 1 403 ? 19.142 1.524 2.799 1.00 81.31 403 TYR A CA 1
ATOM 3270 C C . TYR A 1 403 ? 19.615 1.883 1.384 1.00 81.31 403 TYR A C 1
ATOM 3272 O O . TYR A 1 403 ? 20.810 2.046 1.156 1.00 81.31 403 TYR A O 1
ATOM 3280 N N . ASP A 1 404 ? 18.697 2.098 0.446 1.00 77.19 404 ASP A N 1
ATOM 3281 C CA . ASP A 1 404 ? 19.005 2.444 -0.943 1.00 77.19 404 ASP A CA 1
ATOM 3282 C C . ASP A 1 404 ? 19.869 3.691 -1.130 1.00 77.19 404 ASP A C 1
ATOM 3284 O O . ASP A 1 404 ? 20.764 3.641 -1.971 1.00 77.19 404 ASP A O 1
ATOM 3288 N N . PRO A 1 405 ? 19.683 4.794 -0.373 1.00 84.75 405 PRO A N 1
ATOM 3289 C CA . PRO A 1 405 ? 20.535 5.969 -0.538 1.00 84.75 405 PRO A CA 1
ATOM 3290 C C . PRO A 1 405 ? 22.027 5.669 -0.352 1.00 84.75 405 PRO A C 1
ATOM 3292 O O . PRO A 1 405 ? 22.864 6.362 -0.924 1.00 84.75 405 PRO A O 1
ATOM 3295 N N . PHE A 1 406 ? 22.361 4.638 0.429 1.00 89.00 406 PHE A N 1
ATOM 3296 C CA . PHE A 1 406 ? 23.737 4.217 0.677 1.00 89.00 406 PHE A CA 1
ATOM 3297 C C . PHE A 1 406 ? 24.315 3.366 -0.462 1.00 89.00 406 PHE A C 1
ATOM 3299 O O . PHE A 1 406 ? 25.532 3.257 -0.576 1.00 89.00 406 PHE A O 1
ATOM 3306 N N . LEU A 1 407 ? 23.477 2.796 -1.334 1.00 84.56 407 LEU A N 1
ATOM 3307 C CA . LEU A 1 407 ? 23.931 2.081 -2.530 1.00 84.56 407 LEU A CA 1
ATOM 3308 C C . LEU A 1 407 ? 24.584 3.034 -3.544 1.00 84.56 407 LEU A C 1
ATOM 3310 O O . LEU A 1 407 ? 25.513 2.639 -4.245 1.00 84.56 407 LEU A O 1
ATOM 3314 N N . ASP A 1 408 ? 24.163 4.298 -3.577 1.00 87.44 408 ASP A N 1
ATOM 3315 C CA . ASP A 1 408 ? 24.744 5.328 -4.448 1.00 87.44 408 ASP A CA 1
ATOM 3316 C C . ASP A 1 408 ? 25.992 6.005 -3.846 1.00 87.44 408 ASP A C 1
ATOM 3318 O O . ASP A 1 408 ? 26.594 6.869 -4.486 1.00 87.44 408 ASP A O 1
ATOM 3322 N N . TRP A 1 409 ? 26.398 5.643 -2.623 1.00 94.75 409 TRP A N 1
ATOM 3323 C CA . TRP A 1 409 ? 27.564 6.243 -1.970 1.00 94.75 409 TRP A CA 1
ATOM 3324 C C . TRP A 1 409 ? 28.874 5.841 -2.638 1.00 94.75 409 TRP A C 1
ATOM 3326 O O . TRP A 1 409 ? 29.080 4.680 -2.994 1.00 94.75 409 TRP A O 1
ATOM 3336 N N . TYR A 1 410 ? 29.795 6.798 -2.718 1.00 93.75 410 TYR A N 1
ATOM 3337 C CA . TYR A 1 410 ? 31.201 6.556 -3.019 1.00 93.75 410 TYR A CA 1
ATOM 3338 C C . TYR A 1 410 ? 32.004 6.420 -1.718 1.00 93.75 410 TYR A C 1
ATOM 3340 O O . TYR A 1 410 ? 31.534 6.757 -0.630 1.00 93.75 410 TYR A O 1
ATOM 3348 N N . ALA A 1 411 ? 33.252 5.957 -1.821 1.00 91.81 411 ALA A N 1
ATOM 3349 C CA . ALA A 1 411 ? 34.133 5.802 -0.662 1.00 91.81 411 ALA A CA 1
ATOM 3350 C C . ALA A 1 411 ? 34.286 7.097 0.161 1.00 91.81 411 ALA A C 1
ATOM 3352 O O . ALA A 1 411 ? 34.268 7.049 1.389 1.00 91.81 411 ALA A O 1
ATOM 3353 N N . GLU A 1 412 ? 34.345 8.263 -0.497 1.00 93.06 412 GLU A N 1
ATOM 3354 C CA . GLU A 1 412 ? 34.422 9.566 0.180 1.00 93.06 412 GLU A CA 1
ATOM 3355 C C . GLU A 1 412 ? 33.189 9.845 1.061 1.00 93.06 412 GLU A C 1
ATOM 3357 O O . GLU A 1 412 ? 33.332 10.395 2.157 1.00 93.06 412 GLU A O 1
ATOM 3362 N N . ASP A 1 413 ? 31.988 9.457 0.622 1.00 95.94 413 ASP A N 1
ATOM 3363 C CA . ASP A 1 413 ? 30.760 9.632 1.406 1.00 95.94 413 ASP A CA 1
ATOM 3364 C C . ASP A 1 413 ? 30.824 8.782 2.682 1.00 95.94 413 ASP A C 1
ATOM 3366 O O . ASP A 1 413 ? 30.617 9.282 3.791 1.00 95.94 413 ASP A O 1
ATOM 3370 N N . TYR A 1 414 ? 31.217 7.514 2.537 1.00 94.88 414 TYR A N 1
ATOM 3371 C CA . TYR A 1 414 ? 31.338 6.565 3.641 1.00 94.88 414 TYR A CA 1
ATOM 3372 C C . TYR A 1 414 ? 32.439 6.932 4.650 1.00 94.88 414 TYR A C 1
ATOM 3374 O O . TYR A 1 414 ? 32.259 6.771 5.861 1.00 94.88 414 TYR A O 1
ATOM 3382 N N . GLU A 1 415 ? 33.574 7.465 4.192 1.00 93.31 415 GLU A N 1
ATOM 3383 C CA . GLU A 1 415 ? 34.654 7.928 5.072 1.00 93.31 415 GLU A CA 1
ATOM 3384 C C . GLU A 1 415 ? 34.227 9.110 5.953 1.00 93.31 415 GLU A C 1
ATOM 3386 O O . GLU A 1 415 ? 34.600 9.178 7.132 1.00 93.31 415 GLU A O 1
ATOM 3391 N N . ASN A 1 416 ? 33.429 10.024 5.394 1.00 94.38 416 ASN A N 1
ATOM 3392 C CA . ASN A 1 416 ? 32.969 11.240 6.065 1.00 94.38 416 ASN A CA 1
ATOM 3393 C C . ASN A 1 416 ? 31.694 11.047 6.905 1.00 94.38 416 ASN A C 1
ATOM 3395 O O . ASN A 1 416 ? 31.330 11.946 7.671 1.00 94.38 416 ASN A O 1
ATOM 3399 N N . ALA A 1 417 ? 31.030 9.900 6.775 1.00 94.12 417 ALA A N 1
ATOM 3400 C CA . ALA A 1 417 ? 29.784 9.574 7.453 1.00 94.12 417 ALA A CA 1
ATOM 3401 C C . ALA A 1 417 ? 29.943 9.342 8.967 1.00 94.12 417 ALA A C 1
ATOM 3403 O O . ALA A 1 417 ? 31.005 8.960 9.474 1.00 94.12 417 ALA A O 1
ATOM 3404 N N . SER A 1 418 ? 28.852 9.558 9.705 1.00 93.31 418 SER A N 1
ATOM 3405 C CA . SER A 1 418 ? 28.743 9.189 11.119 1.00 93.31 418 SER A CA 1
ATOM 3406 C C . SER A 1 418 ? 28.705 7.669 11.309 1.00 93.31 418 SER A C 1
ATOM 3408 O O . SER A 1 418 ? 28.416 6.921 10.381 1.00 93.31 418 SER A O 1
ATOM 3410 N N . GLU A 1 419 ? 28.972 7.193 12.528 1.00 88.62 419 GLU A N 1
ATOM 3411 C CA . GLU A 1 419 ? 28.954 5.751 12.832 1.00 88.62 419 GLU A CA 1
ATOM 3412 C C . GLU A 1 419 ? 27.569 5.110 12.624 1.00 88.62 419 GLU A C 1
ATOM 3414 O O . GLU A 1 419 ? 27.484 3.949 12.243 1.00 88.62 419 GLU A O 1
ATOM 3419 N N . GLU A 1 420 ? 26.490 5.874 12.816 1.00 86.62 420 GLU A N 1
ATOM 3420 C CA . GLU A 1 420 ? 25.114 5.437 12.545 1.00 86.62 420 GLU A CA 1
ATOM 3421 C C . GLU A 1 420 ? 24.862 5.275 11.040 1.00 86.62 420 GLU A C 1
ATOM 3423 O O . GLU A 1 420 ? 24.393 4.237 10.588 1.00 86.62 420 GLU A O 1
ATOM 3428 N N . GLU A 1 421 ? 25.251 6.265 10.237 1.00 88.25 421 GLU A N 1
ATOM 3429 C CA . GLU A 1 421 ? 25.115 6.194 8.778 1.00 88.25 421 GLU A CA 1
ATOM 3430 C C . GLU A 1 421 ? 25.999 5.099 8.167 1.00 88.25 421 GLU A C 1
ATOM 3432 O O . GLU A 1 421 ? 25.609 4.413 7.229 1.00 88.25 421 GLU A O 1
ATOM 3437 N N . LYS A 1 422 ? 27.187 4.895 8.732 1.00 91.69 422 LYS A N 1
ATOM 3438 C CA . LYS A 1 422 ? 28.100 3.807 8.387 1.00 91.69 422 LYS A CA 1
ATOM 3439 C C . LYS A 1 422 ? 27.517 2.426 8.675 1.00 91.69 422 LYS A C 1
ATOM 3441 O O . LYS A 1 422 ? 27.729 1.509 7.885 1.00 91.69 422 LYS A O 1
ATOM 3446 N N . HIS A 1 423 ? 26.804 2.285 9.792 1.00 84.44 423 HIS A N 1
ATOM 3447 C CA . HIS A 1 423 ? 26.059 1.072 10.119 1.00 84.44 423 HIS A CA 1
ATOM 3448 C C . HIS A 1 423 ? 24.971 0.818 9.077 1.00 84.44 423 HIS A C 1
ATOM 3450 O O . HIS A 1 423 ? 24.936 -0.262 8.500 1.00 84.44 423 HIS A O 1
ATOM 3456 N N . TYR A 1 424 ? 24.180 1.838 8.726 1.00 83.94 424 TYR A N 1
ATOM 3457 C CA . TYR A 1 424 ? 23.167 1.723 7.672 1.00 83.94 424 TYR A CA 1
ATOM 3458 C C . TYR A 1 424 ? 23.747 1.412 6.291 1.00 83.94 424 TYR A C 1
ATOM 3460 O O . TYR A 1 424 ? 23.175 0.596 5.571 1.00 83.94 424 TYR A O 1
ATOM 3468 N N . ALA A 1 425 ? 24.897 1.985 5.935 1.00 85.25 425 ALA A N 1
ATOM 3469 C CA . ALA A 1 425 ? 25.600 1.643 4.703 1.00 85.25 425 ALA A CA 1
ATOM 3470 C C . ALA A 1 425 ? 26.054 0.174 4.691 1.00 85.25 425 ALA A C 1
ATOM 3472 O O . ALA A 1 425 ? 25.952 -0.500 3.667 1.00 85.25 425 ALA A O 1
ATOM 3473 N N . GLY A 1 426 ? 26.494 -0.355 5.836 1.00 79.62 426 GLY A N 1
ATOM 3474 C CA . GLY A 1 426 ? 26.812 -1.774 5.970 1.00 79.62 426 GLY A CA 1
ATOM 3475 C C . GLY A 1 426 ? 25.590 -2.681 5.940 1.00 79.62 426 GLY A C 1
ATOM 3476 O O . GLY A 1 426 ? 25.637 -3.727 5.298 1.00 79.62 426 GLY A O 1
ATOM 3477 N N . THR A 1 427 ? 24.470 -2.272 6.536 1.00 79.25 427 THR A N 1
ATOM 3478 C CA . THR A 1 427 ? 23.195 -2.988 6.396 1.00 79.25 427 THR A CA 1
ATOM 3479 C C . THR A 1 427 ? 22.713 -2.984 4.943 1.00 79.25 427 THR A C 1
ATOM 3481 O O . THR A 1 427 ? 22.250 -4.009 4.451 1.00 79.25 427 THR A O 1
ATOM 3484 N N . ALA A 1 428 ? 22.877 -1.872 4.219 1.00 80.62 428 ALA A N 1
ATOM 3485 C CA . ALA A 1 428 ? 22.575 -1.792 2.793 1.00 80.62 428 ALA A CA 1
ATOM 3486 C C . ALA A 1 428 ? 23.447 -2.759 1.979 1.00 80.62 428 ALA A C 1
ATOM 3488 O O . ALA A 1 428 ? 22.918 -3.517 1.169 1.00 80.62 428 ALA A O 1
ATOM 3489 N N . ALA A 1 429 ? 24.757 -2.801 2.243 1.00 79.25 429 ALA A N 1
ATOM 3490 C CA . ALA A 1 429 ? 25.662 -3.768 1.626 1.00 79.25 429 ALA A CA 1
ATOM 3491 C C . ALA A 1 429 ? 25.287 -5.221 1.975 1.00 79.25 429 ALA A C 1
ATOM 3493 O O . ALA A 1 429 ? 25.338 -6.085 1.107 1.00 79.25 429 ALA A O 1
ATOM 3494 N N . LEU A 1 430 ? 24.852 -5.506 3.208 1.00 75.31 430 LEU A N 1
ATOM 3495 C CA . LEU A 1 430 ? 24.396 -6.841 3.621 1.00 75.31 430 LEU A CA 1
ATOM 3496 C C . LEU A 1 430 ? 23.197 -7.293 2.794 1.00 75.31 430 LEU A C 1
ATOM 3498 O O . LEU A 1 430 ? 23.206 -8.354 2.172 1.00 75.31 430 LEU A O 1
ATOM 3502 N N . LEU A 1 431 ? 22.168 -6.451 2.788 1.00 70.19 431 LEU A N 1
ATOM 3503 C CA . LEU A 1 431 ? 20.912 -6.720 2.113 1.00 70.19 431 LEU A CA 1
ATOM 3504 C C . LEU A 1 431 ? 21.134 -6.819 0.599 1.00 70.19 431 LEU A C 1
ATOM 3506 O O . LEU A 1 431 ? 20.621 -7.743 -0.029 1.00 70.19 431 LEU A O 1
ATOM 3510 N N . TYR A 1 432 ? 21.953 -5.942 0.010 1.00 74.31 432 TYR A N 1
ATOM 3511 C CA . TYR A 1 432 ? 22.274 -6.027 -1.415 1.00 74.31 432 TYR A CA 1
ATOM 3512 C C . TYR A 1 432 ? 23.094 -7.271 -1.757 1.00 74.31 432 TYR A C 1
ATOM 3514 O O . TYR A 1 432 ? 22.864 -7.888 -2.789 1.00 74.31 432 TYR A O 1
ATOM 3522 N N . THR A 1 433 ? 24.008 -7.687 -0.876 1.00 69.69 433 THR A N 1
ATOM 3523 C CA . THR A 1 433 ? 24.798 -8.913 -1.056 1.00 69.69 433 THR A CA 1
ATOM 3524 C C . THR A 1 433 ? 23.897 -10.135 -1.156 1.00 69.69 433 THR A C 1
ATOM 3526 O O . THR A 1 433 ? 24.039 -10.914 -2.094 1.00 69.69 433 THR A O 1
ATOM 3529 N N . ALA A 1 434 ? 22.937 -10.284 -0.243 1.00 66.00 434 ALA A N 1
ATOM 3530 C CA . ALA A 1 434 ? 22.012 -11.411 -0.293 1.00 66.00 434 ALA A CA 1
ATOM 3531 C C . ALA A 1 434 ? 21.077 -11.356 -1.523 1.00 66.00 434 ALA A C 1
ATOM 3533 O O . ALA A 1 434 ? 20.821 -12.397 -2.119 1.00 66.00 434 ALA A O 1
ATOM 3534 N N . LEU A 1 435 ? 20.698 -10.165 -2.014 1.00 65.12 435 LEU A N 1
ATOM 3535 C CA . LEU A 1 435 ? 20.013 -10.038 -3.316 1.00 65.12 435 LEU A CA 1
ATOM 3536 C C . LEU A 1 435 ? 20.895 -10.481 -4.491 1.00 65.12 435 LEU A C 1
ATOM 3538 O O . LEU A 1 435 ? 20.406 -11.074 -5.447 1.00 65.12 435 LEU A O 1
ATOM 3542 N N . CYS A 1 436 ? 22.192 -10.186 -4.439 1.00 60.34 436 CYS A N 1
ATOM 3543 C CA . CYS A 1 436 ? 23.137 -10.536 -5.493 1.00 60.34 436 CYS A CA 1
ATOM 3544 C C . CYS A 1 436 ? 23.554 -12.020 -5.489 1.00 60.34 436 CYS A C 1
ATOM 3546 O O . CYS A 1 436 ? 23.936 -12.537 -6.535 1.00 60.34 436 CYS A O 1
ATOM 3548 N N . GLN A 1 437 ? 23.506 -12.705 -4.342 1.00 54.91 437 GLN A N 1
ATOM 3549 C CA . GLN A 1 437 ? 23.973 -14.091 -4.176 1.00 54.91 437 GLN A CA 1
ATOM 3550 C C . GLN A 1 437 ? 22.900 -15.163 -4.454 1.00 54.91 437 GLN A C 1
ATOM 3552 O O . GLN A 1 437 ? 23.230 -16.340 -4.616 1.00 54.91 437 GLN A O 1
ATOM 3557 N N . GLU A 1 438 ? 21.619 -14.798 -4.516 1.00 53.53 438 GLU A N 1
ATOM 3558 C CA . GLU A 1 438 ? 20.504 -15.753 -4.540 1.00 53.53 438 GLU A CA 1
ATOM 3559 C C . GLU A 1 438 ? 19.924 -16.070 -5.934 1.00 53.53 438 GLU A C 1
ATOM 3561 O O . GLU A 1 438 ? 18.717 -16.189 -6.111 1.00 53.53 438 GLU A O 1
ATOM 3566 N N . ASP A 1 439 ? 20.781 -16.434 -6.894 1.00 46.75 439 ASP A N 1
ATOM 3567 C CA . ASP A 1 439 ? 20.378 -17.271 -8.051 1.00 46.75 439 ASP A CA 1
ATOM 3568 C C . ASP A 1 439 ? 20.110 -18.751 -7.624 1.00 46.75 439 ASP A C 1
ATOM 3570 O O . ASP A 1 439 ? 20.041 -19.676 -8.436 1.00 46.75 439 ASP A O 1
ATOM 3574 N N . SER A 1 440 ? 19.976 -19.005 -6.310 1.00 39.88 440 SER A N 1
ATOM 3575 C CA . SER A 1 440 ? 19.895 -20.324 -5.658 1.00 39.88 440 SER A CA 1
ATOM 3576 C C . SER A 1 440 ? 18.533 -20.642 -5.012 1.00 39.88 440 SER A C 1
ATOM 3578 O O . SER A 1 440 ? 18.432 -21.494 -4.130 1.00 39.88 440 SER A O 1
ATOM 3580 N N . GLY A 1 441 ? 17.451 -20.034 -5.508 1.00 37.34 441 GLY A N 1
ATOM 3581 C CA . GLY A 1 441 ? 16.093 -20.581 -5.372 1.00 37.34 441 GLY A CA 1
ATOM 3582 C C . GLY A 1 441 ? 15.479 -20.586 -3.965 1.00 37.34 441 GLY A C 1
ATOM 3583 O O . GLY A 1 441 ? 14.622 -21.435 -3.699 1.00 37.34 441 GLY A O 1
ATOM 3584 N N . LEU A 1 442 ? 15.889 -19.671 -3.080 1.00 35.50 442 LEU A N 1
ATOM 3585 C CA . LEU A 1 442 ? 15.272 -19.473 -1.759 1.00 35.50 442 LEU A CA 1
ATOM 3586 C C . LEU A 1 442 ? 14.413 -18.202 -1.650 1.00 35.50 442 LEU A C 1
ATOM 3588 O O . LEU A 1 442 ? 13.461 -18.217 -0.869 1.00 35.50 442 LEU A O 1
ATOM 3592 N N . LEU A 1 443 ? 14.623 -17.197 -2.502 1.00 39.16 443 LEU A N 1
ATOM 3593 C CA . LEU A 1 443 ? 13.673 -16.107 -2.727 1.00 39.16 443 LEU A CA 1
ATOM 3594 C C . LEU A 1 443 ? 12.765 -16.433 -3.923 1.00 39.16 443 LEU A C 1
ATOM 3596 O O . LEU A 1 443 ? 13.216 -16.770 -5.014 1.00 39.16 443 LEU A O 1
ATOM 3600 N N . ILE A 1 444 ? 11.450 -16.379 -3.704 1.00 36.56 444 ILE A N 1
ATOM 3601 C CA . ILE A 1 444 ? 10.436 -16.561 -4.760 1.00 36.56 444 ILE A CA 1
ATOM 3602 C C . ILE A 1 444 ? 10.239 -15.253 -5.559 1.00 36.56 444 ILE A C 1
ATOM 3604 O O . ILE A 1 444 ? 9.585 -15.258 -6.599 1.00 36.56 444 ILE A O 1
ATOM 3608 N N . GLU A 1 445 ? 10.812 -14.134 -5.107 1.00 43.97 445 GLU A N 1
ATOM 3609 C CA . GLU A 1 445 ? 10.595 -12.789 -5.646 1.00 43.97 445 GLU A CA 1
ATOM 3610 C C . GLU A 1 445 ? 11.908 -11.988 -5.514 1.00 43.97 445 GLU A C 1
ATOM 3612 O O . GLU A 1 445 ? 12.518 -12.032 -4.452 1.00 43.97 445 GLU A O 1
ATOM 3617 N N . ASP A 1 446 ? 12.356 -11.247 -6.540 1.00 48.50 446 ASP A N 1
ATOM 3618 C CA . ASP A 1 446 ? 13.582 -10.409 -6.487 1.00 48.50 446 ASP A CA 1
ATOM 3619 C C . ASP A 1 446 ? 13.437 -9.158 -5.589 1.00 48.50 446 ASP A C 1
ATOM 3621 O O . ASP A 1 446 ? 13.798 -8.038 -5.968 1.00 48.50 446 ASP A O 1
ATOM 3625 N N . ARG A 1 447 ? 12.835 -9.313 -4.412 1.00 57.00 447 ARG A N 1
ATOM 3626 C CA . ARG A 1 447 ? 12.721 -8.297 -3.369 1.00 57.00 447 ARG A CA 1
ATOM 3627 C C . ARG A 1 447 ? 12.662 -8.953 -2.012 1.00 57.00 447 ARG A C 1
ATOM 3629 O O . ARG A 1 447 ? 12.095 -10.027 -1.849 1.00 57.00 447 ARG A O 1
ATOM 3636 N N . TYR A 1 448 ? 13.093 -8.187 -1.024 1.00 57.66 448 TYR A N 1
ATOM 3637 C CA . TYR A 1 448 ? 12.728 -8.456 0.350 1.00 57.66 448 TYR A CA 1
ATOM 3638 C C . TYR A 1 448 ? 11.299 -7.994 0.654 1.00 57.66 448 TYR A C 1
ATOM 3640 O O . TYR A 1 448 ? 10.903 -6.859 0.377 1.00 57.66 448 TYR A O 1
ATOM 3648 N N . THR A 1 449 ? 10.539 -8.856 1.313 1.00 59.53 449 THR A N 1
ATOM 3649 C CA . THR A 1 449 ? 9.366 -8.493 2.109 1.00 59.53 449 THR A CA 1
ATOM 3650 C C . THR A 1 449 ? 9.769 -7.580 3.276 1.00 59.53 449 THR A C 1
ATOM 3652 O O . THR A 1 449 ? 10.921 -7.583 3.718 1.00 59.53 449 THR A O 1
ATOM 3655 N N . ARG A 1 450 ? 8.815 -6.823 3.850 1.00 57.59 450 ARG A N 1
ATOM 3656 C CA . ARG A 1 450 ? 9.073 -6.004 5.058 1.00 57.59 450 ARG A CA 1
ATOM 3657 C C . ARG A 1 450 ? 9.702 -6.825 6.191 1.00 57.59 450 ARG A C 1
ATOM 3659 O O . ARG A 1 450 ? 10.579 -6.327 6.889 1.00 57.59 450 ARG A O 1
ATOM 3666 N N . ASP A 1 451 ? 9.271 -8.075 6.355 1.00 56.56 451 ASP A N 1
ATOM 3667 C CA . ASP A 1 451 ? 9.796 -8.976 7.381 1.00 56.56 451 ASP A CA 1
ATOM 3668 C C . ASP A 1 451 ? 11.227 -9.445 7.094 1.00 56.56 451 ASP A C 1
ATOM 3670 O O . ASP A 1 451 ? 11.979 -9.658 8.043 1.00 56.56 451 ASP A O 1
ATOM 3674 N N . GLU A 1 452 ? 11.626 -9.606 5.832 1.00 62.78 452 GLU A N 1
ATOM 3675 C CA . 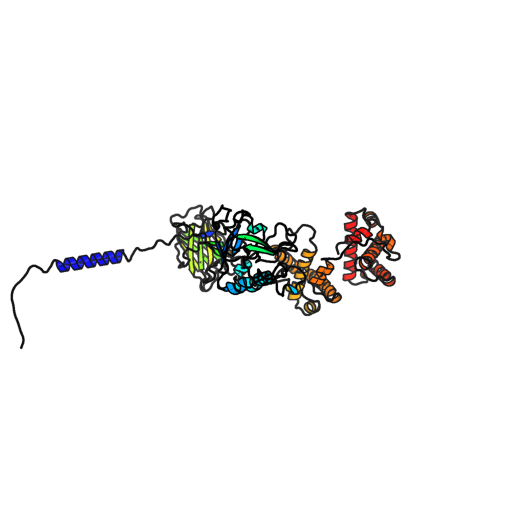GLU A 1 452 ? 13.000 -9.974 5.467 1.00 62.78 452 GLU A CA 1
ATOM 3676 C C . GLU A 1 452 ? 13.957 -8.787 5.590 1.00 62.78 452 GLU A C 1
ATOM 3678 O O . GLU A 1 452 ? 15.041 -8.947 6.146 1.00 62.78 452 GLU A O 1
ATOM 3683 N N . ILE A 1 453 ? 13.531 -7.581 5.182 1.00 63.09 453 ILE A N 1
ATOM 3684 C CA . ILE A 1 453 ? 14.294 -6.347 5.441 1.00 63.09 453 ILE A CA 1
ATOM 3685 C C . ILE A 1 453 ? 14.504 -6.198 6.947 1.00 63.09 453 ILE A C 1
ATOM 3687 O O . ILE A 1 453 ? 15.627 -5.954 7.384 1.00 63.09 453 ILE A O 1
ATOM 3691 N N . ARG A 1 454 ? 13.439 -6.383 7.744 1.00 65.88 454 ARG A N 1
ATOM 3692 C CA . ARG A 1 454 ? 13.535 -6.320 9.205 1.00 65.88 454 ARG A CA 1
ATOM 3693 C C . ARG A 1 454 ? 14.498 -7.374 9.741 1.00 65.88 454 ARG A C 1
ATOM 3695 O O . ARG A 1 454 ? 15.349 -7.030 10.538 1.00 65.88 454 ARG A O 1
ATOM 3702 N N . GLN A 1 455 ? 14.416 -8.623 9.287 1.00 65.31 455 GLN A N 1
ATOM 3703 C CA . GLN A 1 455 ? 15.332 -9.682 9.731 1.00 65.31 455 GLN A CA 1
ATOM 3704 C C . GLN A 1 455 ? 16.797 -9.389 9.385 1.00 65.31 455 GLN A C 1
ATOM 3706 O O . GLN A 1 455 ? 17.669 -9.622 10.218 1.00 65.31 455 GLN A O 1
ATOM 3711 N N . GLY A 1 456 ? 17.083 -8.872 8.187 1.00 64.88 456 GLY A N 1
ATOM 3712 C CA . GLY A 1 456 ? 18.442 -8.478 7.812 1.00 64.88 456 GLY A CA 1
ATOM 3713 C C . GLY A 1 456 ? 18.944 -7.266 8.602 1.00 64.88 456 GLY A C 1
ATOM 3714 O O . GLY A 1 456 ? 20.108 -7.234 8.998 1.00 64.88 456 GLY A O 1
ATOM 3715 N N . ALA A 1 457 ? 18.066 -6.304 8.893 1.00 67.81 457 ALA A N 1
ATOM 3716 C CA . ALA A 1 457 ? 18.370 -5.172 9.765 1.00 67.81 457 ALA A CA 1
ATOM 3717 C C . ALA A 1 457 ? 18.626 -5.613 11.216 1.00 67.81 457 ALA A C 1
ATOM 3719 O O . ALA A 1 457 ? 19.648 -5.246 11.788 1.00 67.81 457 ALA A O 1
ATOM 3720 N N . ASP A 1 458 ? 17.760 -6.465 11.773 1.00 66.19 458 ASP A N 1
ATOM 3721 C CA . ASP A 1 458 ? 17.910 -7.056 13.106 1.00 66.19 458 ASP A CA 1
ATOM 3722 C C . ASP A 1 458 ? 19.239 -7.830 13.196 1.00 66.19 458 ASP A C 1
ATOM 3724 O O . ASP A 1 458 ? 19.977 -7.695 14.171 1.00 66.19 458 ASP A O 1
ATOM 3728 N N . TYR A 1 459 ? 19.599 -8.592 12.154 1.00 72.75 459 TYR A N 1
ATOM 3729 C CA . TYR A 1 459 ? 20.891 -9.280 12.085 1.00 72.75 459 TYR A CA 1
ATOM 3730 C C . TYR A 1 459 ? 22.069 -8.300 12.112 1.00 72.75 459 TYR A C 1
ATOM 3732 O O . TYR A 1 459 ? 23.031 -8.533 12.847 1.00 72.75 459 TYR A O 1
ATOM 3740 N N . ALA A 1 460 ? 21.999 -7.216 11.333 1.00 66.31 460 ALA A N 1
ATOM 3741 C CA . ALA A 1 460 ? 23.037 -6.191 11.309 1.00 66.31 460 ALA A CA 1
ATOM 3742 C C . ALA A 1 460 ? 23.193 -5.513 12.680 1.00 66.31 460 ALA A C 1
ATOM 3744 O O . ALA A 1 460 ? 24.316 -5.342 13.156 1.00 66.31 460 ALA A O 1
ATOM 3745 N N . ASP A 1 461 ? 22.080 -5.198 13.349 1.00 71.69 461 ASP A N 1
ATOM 3746 C CA . ASP A 1 461 ? 22.050 -4.626 14.699 1.00 71.69 461 ASP A CA 1
ATOM 3747 C C . ASP A 1 461 ? 22.638 -5.581 15.755 1.00 71.69 461 ASP A C 1
ATOM 3749 O O . ASP A 1 461 ? 23.314 -5.141 16.691 1.00 71.69 461 ASP A O 1
ATOM 3753 N N . GLU A 1 462 ? 22.421 -6.892 15.604 1.00 72.25 462 GLU A N 1
ATOM 3754 C CA . GLU A 1 462 ? 23.018 -7.926 16.457 1.00 72.25 462 GLU A CA 1
ATOM 3755 C C . GLU A 1 462 ? 24.518 -8.158 16.169 1.00 72.25 462 GLU A C 1
ATOM 3757 O O . GLU A 1 462 ? 25.254 -8.547 17.082 1.00 72.25 462 GLU A O 1
ATOM 3762 N N . HIS A 1 463 ? 24.987 -7.875 14.943 1.00 69.94 463 HIS A N 1
ATOM 3763 C CA . HIS A 1 463 ? 26.362 -8.114 14.465 1.00 69.94 463 HIS A CA 1
ATOM 3764 C C . HIS A 1 463 ? 27.011 -6.848 13.854 1.00 69.94 463 HIS A C 1
ATOM 3766 O O . HIS A 1 463 ? 27.375 -6.825 12.670 1.00 69.94 463 HIS A O 1
ATOM 3772 N N . PRO A 1 464 ? 27.210 -5.773 14.643 1.00 70.31 464 PRO A N 1
ATOM 3773 C CA . PRO A 1 464 ? 27.672 -4.487 14.119 1.00 70.31 464 PRO A CA 1
ATOM 3774 C C . PRO A 1 464 ? 29.132 -4.505 13.639 1.00 70.31 464 PRO A C 1
ATOM 3776 O O . PRO A 1 464 ? 29.475 -3.787 12.702 1.00 70.31 464 PRO A O 1
ATOM 3779 N N . GLU A 1 465 ? 30.004 -5.322 14.245 1.00 70.12 465 GLU A N 1
ATOM 3780 C CA . GLU A 1 465 ? 31.410 -5.437 13.818 1.00 70.12 465 GLU A CA 1
ATOM 3781 C C . GLU A 1 465 ? 31.531 -6.123 12.447 1.00 70.12 465 GLU A C 1
ATOM 3783 O O . GLU A 1 465 ? 32.265 -5.639 11.586 1.00 70.12 465 GLU A O 1
ATOM 3788 N N . ASP A 1 466 ? 30.748 -7.180 12.209 1.00 65.06 466 ASP A N 1
ATOM 3789 C CA . ASP A 1 466 ? 30.723 -7.905 10.931 1.00 65.06 466 ASP A CA 1
ATOM 3790 C C . ASP A 1 466 ? 30.123 -7.035 9.816 1.00 65.06 466 ASP A C 1
ATOM 3792 O O . ASP A 1 466 ? 30.676 -6.931 8.718 1.00 65.06 466 ASP A O 1
ATOM 3796 N N . THR A 1 467 ? 29.023 -6.339 10.127 1.00 64.75 467 THR A N 1
ATOM 3797 C CA . THR A 1 467 ? 28.363 -5.382 9.225 1.00 64.75 467 THR A CA 1
ATOM 3798 C C . THR A 1 467 ? 29.322 -4.266 8.811 1.00 64.75 467 THR A C 1
ATOM 3800 O O . THR A 1 467 ? 29.401 -3.898 7.636 1.00 64.75 467 THR A O 1
ATOM 3803 N N . ARG A 1 468 ? 30.102 -3.755 9.772 1.00 73.94 468 ARG A N 1
ATOM 3804 C CA . ARG A 1 468 ? 31.120 -2.732 9.535 1.00 73.94 468 ARG A CA 1
ATOM 3805 C C . ARG A 1 468 ? 32.261 -3.248 8.660 1.00 73.94 468 ARG A C 1
ATOM 3807 O O . ARG A 1 468 ? 32.637 -2.566 7.711 1.00 73.94 468 ARG A O 1
ATOM 3814 N N . ALA A 1 469 ? 32.793 -4.430 8.963 1.00 65.25 469 ALA A N 1
ATOM 3815 C CA . ALA A 1 469 ? 33.900 -5.019 8.214 1.00 65.25 469 ALA A CA 1
ATOM 3816 C C . ALA A 1 469 ? 33.531 -5.243 6.741 1.00 65.25 469 ALA A C 1
ATOM 3818 O O . ALA A 1 469 ? 34.303 -4.918 5.842 1.00 65.25 469 ALA A O 1
ATOM 3819 N N . MET A 1 470 ? 32.320 -5.732 6.482 1.00 66.19 470 MET A N 1
ATOM 3820 C CA . MET A 1 470 ? 31.822 -5.924 5.124 1.00 66.19 470 MET A CA 1
ATOM 3821 C C . MET A 1 470 ? 31.677 -4.601 4.359 1.00 66.19 470 MET A C 1
ATOM 3823 O O . MET A 1 470 ? 32.096 -4.506 3.206 1.00 66.19 470 MET A O 1
ATOM 3827 N N . ALA A 1 471 ? 31.120 -3.569 4.997 1.00 76.06 471 ALA A N 1
ATOM 3828 C CA . ALA A 1 471 ? 31.035 -2.239 4.403 1.00 76.06 471 ALA A CA 1
ATOM 3829 C C . ALA A 1 471 ? 32.426 -1.684 4.065 1.00 76.06 471 ALA A C 1
ATOM 3831 O O . ALA A 1 471 ? 32.638 -1.194 2.958 1.00 76.06 471 ALA A O 1
ATOM 3832 N N . ASP A 1 472 ? 33.392 -1.820 4.980 1.00 76.25 472 ASP A N 1
ATOM 3833 C CA . ASP A 1 472 ? 34.774 -1.384 4.766 1.00 76.25 472 ASP A CA 1
ATOM 3834 C C . ASP A 1 472 ? 35.401 -2.065 3.532 1.00 76.25 472 ASP A C 1
ATOM 3836 O O . ASP A 1 472 ? 36.014 -1.385 2.709 1.00 76.25 472 ASP A O 1
ATOM 3840 N N . VAL A 1 473 ? 35.177 -3.371 3.339 1.00 72.56 473 VAL A N 1
ATOM 3841 C CA . VAL A 1 473 ? 35.659 -4.120 2.161 1.00 72.56 473 VAL A CA 1
ATOM 3842 C C . VAL A 1 473 ? 35.043 -3.602 0.856 1.00 72.56 473 VAL A C 1
ATOM 3844 O O . VAL A 1 473 ? 35.761 -3.364 -0.125 1.00 72.56 473 VAL A O 1
ATOM 3847 N N . TYR A 1 474 ? 33.723 -3.407 0.820 1.00 77.25 474 TYR A N 1
ATOM 3848 C CA . TYR A 1 474 ? 33.056 -2.941 -0.395 1.00 77.25 474 TYR A CA 1
ATOM 3849 C C . TYR A 1 474 ? 33.402 -1.491 -0.729 1.00 77.25 474 TYR A C 1
ATOM 3851 O O . TYR A 1 474 ? 33.653 -1.193 -1.895 1.00 77.25 474 TYR A O 1
ATOM 3859 N N . PHE A 1 475 ? 33.495 -0.600 0.260 1.00 85.12 475 PHE A N 1
ATOM 3860 C CA . PHE A 1 475 ? 33.880 0.790 0.013 1.00 85.12 475 PHE A CA 1
ATOM 3861 C C . PHE A 1 475 ? 35.368 0.947 -0.327 1.00 85.12 475 PHE A C 1
ATOM 3863 O O . PHE A 1 475 ? 35.701 1.802 -1.145 1.00 85.12 475 PHE A O 1
ATOM 3870 N N . ALA A 1 476 ? 36.258 0.092 0.190 1.00 73.88 476 ALA A N 1
ATOM 3871 C CA . ALA A 1 476 ? 37.649 0.037 -0.275 1.00 73.88 476 ALA A CA 1
ATOM 3872 C C . ALA A 1 476 ? 37.736 -0.384 -1.753 1.00 73.88 476 ALA A C 1
ATOM 3874 O O . ALA A 1 476 ? 38.493 0.193 -2.536 1.00 73.88 476 ALA A O 1
ATOM 3875 N N . SER A 1 477 ? 36.912 -1.354 -2.159 1.00 66.69 477 SER A N 1
ATOM 3876 C CA . SER A 1 477 ? 36.790 -1.762 -3.564 1.00 66.69 477 SER A CA 1
ATOM 3877 C C . SER A 1 477 ? 36.182 -0.647 -4.426 1.00 66.69 477 SER A C 1
ATOM 3879 O O . SER A 1 477 ? 36.642 -0.399 -5.541 1.00 66.69 477 SER A O 1
ATOM 3881 N N . ALA A 1 478 ? 35.193 0.073 -3.894 1.00 73.75 478 ALA A N 1
ATOM 3882 C CA . ALA A 1 478 ? 34.554 1.206 -4.554 1.00 73.75 478 ALA A CA 1
ATOM 3883 C C . ALA A 1 478 ? 35.536 2.358 -4.806 1.00 73.75 478 ALA A C 1
ATOM 3885 O O . ALA A 1 478 ? 35.551 2.909 -5.908 1.00 73.75 478 ALA A O 1
ATOM 3886 N N . ASP A 1 479 ? 36.413 2.660 -3.841 1.00 83.31 479 ASP A N 1
ATOM 3887 C CA . ASP A 1 479 ? 37.509 3.625 -4.010 1.00 83.31 479 ASP A CA 1
ATOM 3888 C C . ASP A 1 479 ? 38.469 3.186 -5.123 1.00 83.31 479 ASP A C 1
ATOM 3890 O O . ASP A 1 479 ? 38.770 3.950 -6.043 1.00 83.31 479 ASP A O 1
ATOM 3894 N N . ALA A 1 480 ? 38.888 1.916 -5.094 1.00 68.69 480 ALA A N 1
ATOM 3895 C CA . ALA A 1 480 ? 39.808 1.360 -6.081 1.00 68.69 480 ALA A CA 1
ATOM 3896 C C . ALA A 1 480 ? 39.251 1.425 -7.515 1.00 68.69 480 ALA A C 1
ATOM 3898 O O . ALA A 1 480 ? 40.010 1.636 -8.467 1.00 68.69 480 ALA A O 1
ATOM 3899 N N . TYR A 1 481 ? 37.937 1.258 -7.683 1.00 67.69 481 TYR A N 1
ATOM 3900 C CA . TYR A 1 481 ? 37.278 1.305 -8.988 1.00 67.69 481 TYR A CA 1
ATOM 3901 C C . TYR A 1 481 ? 36.724 2.683 -9.371 1.00 67.69 481 TYR A C 1
ATOM 3903 O O . TYR A 1 481 ? 36.416 2.890 -10.547 1.00 67.69 481 TYR A O 1
ATOM 3911 N N . GLY A 1 482 ? 36.616 3.621 -8.427 1.00 77.12 482 GLY A N 1
ATOM 3912 C CA . GLY A 1 482 ? 35.948 4.908 -8.633 1.00 77.12 482 GLY A CA 1
ATOM 3913 C C . GLY A 1 482 ? 34.451 4.760 -8.919 1.00 77.12 482 GLY A C 1
ATOM 3914 O O . GLY A 1 482 ? 33.915 5.473 -9.767 1.00 77.12 482 GLY A O 1
ATOM 3915 N N . LEU A 1 483 ? 33.803 3.798 -8.262 1.00 77.44 483 LEU A N 1
ATOM 3916 C CA . LEU A 1 483 ? 32.403 3.420 -8.457 1.00 77.44 483 LEU A CA 1
ATOM 3917 C C . LEU A 1 483 ? 31.591 3.686 -7.184 1.00 77.44 483 LEU A C 1
ATOM 3919 O O . LEU A 1 483 ? 32.158 3.819 -6.101 1.00 77.44 483 LEU A O 1
ATOM 3923 N N . SER A 1 484 ? 30.267 3.749 -7.310 1.00 86.44 484 SER A N 1
ATOM 3924 C CA . SER A 1 484 ? 29.367 3.687 -6.150 1.00 86.44 484 SER A CA 1
ATOM 3925 C C . SER A 1 484 ? 29.388 2.293 -5.507 1.00 86.44 484 SER A C 1
ATOM 3927 O O . SER A 1 484 ? 29.858 1.322 -6.117 1.00 86.44 484 SER A O 1
ATOM 3929 N N . LEU A 1 485 ? 28.854 2.160 -4.289 1.00 85.81 485 LEU A N 1
ATOM 3930 C CA . LEU A 1 485 ? 28.685 0.869 -3.614 1.00 85.81 485 LEU A CA 1
ATOM 3931 C C . LEU A 1 485 ? 27.925 -0.122 -4.509 1.00 85.81 485 LEU A C 1
ATOM 3933 O O . LEU A 1 485 ? 28.393 -1.238 -4.729 1.00 85.81 485 LEU A O 1
ATOM 3937 N N . LYS A 1 486 ? 26.806 0.307 -5.101 1.00 82.12 486 LYS A N 1
ATOM 3938 C CA . LYS A 1 486 ? 25.991 -0.507 -6.005 1.00 82.12 486 LYS A CA 1
ATOM 3939 C C . LYS A 1 486 ? 26.770 -0.970 -7.221 1.00 82.12 486 LYS A C 1
ATOM 3941 O O . LYS A 1 486 ? 26.781 -2.157 -7.510 1.00 82.12 486 LYS A O 1
ATOM 3946 N N . GLU A 1 487 ? 27.400 -0.048 -7.946 1.00 74.19 487 GLU A N 1
ATOM 3947 C CA . GLU A 1 487 ? 28.156 -0.373 -9.161 1.00 74.19 487 GLU A CA 1
ATOM 3948 C C . GLU A 1 487 ? 29.333 -1.303 -8.849 1.00 74.19 487 GLU A C 1
ATOM 3950 O O . GLU A 1 487 ? 29.645 -2.198 -9.633 1.00 74.19 487 GLU A O 1
ATOM 3955 N N . THR A 1 488 ? 29.966 -1.115 -7.690 1.00 78.69 488 THR A N 1
ATOM 3956 C CA . THR A 1 488 ? 31.022 -1.995 -7.185 1.00 78.69 488 THR A CA 1
ATOM 3957 C C . THR A 1 488 ? 30.483 -3.392 -6.928 1.00 78.69 488 THR A C 1
ATOM 3959 O O . THR A 1 488 ? 31.059 -4.364 -7.401 1.00 78.69 488 THR A O 1
ATOM 3962 N N . MET A 1 489 ? 29.357 -3.508 -6.230 1.00 76.19 489 MET A N 1
ATOM 3963 C CA . MET A 1 489 ? 28.735 -4.793 -5.935 1.00 76.19 489 MET A CA 1
ATOM 3964 C C . MET A 1 489 ? 28.174 -5.462 -7.196 1.00 76.19 489 MET A C 1
ATOM 3966 O O . MET A 1 489 ? 28.428 -6.638 -7.398 1.00 76.19 489 MET A O 1
ATOM 3970 N N . ASP A 1 490 ? 27.519 -4.739 -8.105 1.00 66.69 490 ASP A N 1
ATOM 3971 C CA . ASP A 1 490 ? 27.068 -5.257 -9.409 1.00 66.69 490 ASP A CA 1
ATOM 3972 C C . ASP A 1 490 ? 28.226 -5.809 -10.238 1.00 66.69 490 ASP A C 1
ATOM 3974 O O . ASP A 1 490 ? 28.085 -6.819 -10.933 1.00 66.69 490 ASP A O 1
ATOM 3978 N N . ARG A 1 491 ? 29.377 -5.133 -10.165 1.00 63.66 491 ARG A N 1
ATOM 3979 C CA . ARG A 1 491 ? 30.616 -5.560 -10.805 1.00 63.66 491 ARG A CA 1
ATOM 3980 C C . ARG A 1 491 ? 31.191 -6.809 -10.142 1.00 63.66 491 ARG A C 1
ATOM 3982 O O . ARG A 1 491 ? 31.625 -7.701 -10.863 1.00 63.66 491 ARG A O 1
ATOM 3989 N N . LEU A 1 492 ? 31.211 -6.867 -8.810 1.00 62.25 492 LEU A N 1
ATOM 3990 C CA . LEU A 1 492 ? 31.726 -8.012 -8.054 1.00 62.25 492 LEU A CA 1
ATOM 3991 C C . LEU A 1 492 ? 30.824 -9.244 -8.218 1.00 62.25 492 LEU A C 1
ATOM 3993 O O . LEU A 1 492 ? 31.328 -10.325 -8.474 1.00 62.25 492 LEU A O 1
ATOM 3997 N N . PHE A 1 4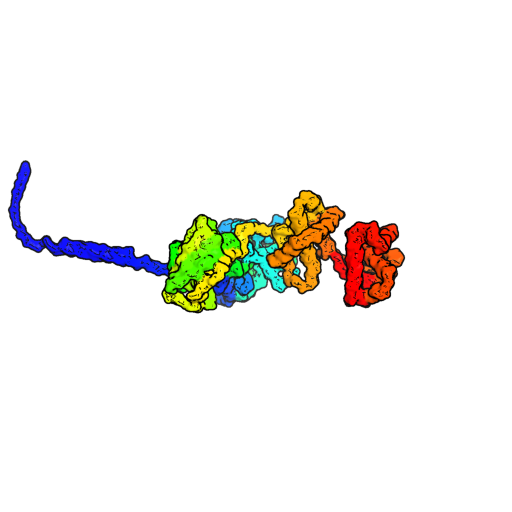93 ? 29.504 -9.067 -8.176 1.00 60.78 493 PHE A N 1
ATOM 3998 C CA . PHE A 1 493 ? 28.510 -10.138 -8.290 1.00 60.78 493 PHE A CA 1
ATOM 3999 C C . PHE A 1 493 ? 28.056 -10.432 -9.730 1.00 60.78 493 PHE A C 1
ATOM 4001 O O . PHE A 1 493 ? 27.294 -11.363 -9.970 1.00 60.78 493 PHE A O 1
ATOM 4008 N N . GLY A 1 494 ? 28.539 -9.678 -10.720 1.00 53.84 494 GLY A N 1
ATOM 4009 C CA . GLY A 1 494 ? 28.457 -10.056 -12.127 1.00 53.84 494 GLY A CA 1
ATOM 4010 C C . GLY A 1 494 ? 27.080 -9.947 -12.787 1.00 53.84 494 GLY A C 1
ATOM 4011 O O . GLY A 1 494 ? 26.697 -10.854 -13.530 1.00 53.84 494 GLY A O 1
ATOM 4012 N N . ARG A 1 495 ? 26.381 -8.804 -12.690 1.00 49.06 495 ARG A N 1
ATOM 4013 C CA . ARG A 1 495 ? 25.398 -8.470 -13.747 1.00 49.06 495 ARG A CA 1
ATOM 4014 C C . ARG A 1 495 ? 26.161 -8.107 -15.033 1.00 49.06 495 ARG A C 1
ATOM 4016 O O . ARG A 1 495 ? 26.401 -6.944 -15.330 1.00 49.06 495 ARG A O 1
ATOM 4023 N N . GLN A 1 496 ? 26.504 -9.166 -15.775 1.00 40.88 496 GLN A N 1
ATOM 4024 C CA . GLN A 1 496 ? 27.318 -9.289 -16.996 1.00 40.88 496 GLN A CA 1
ATOM 4025 C C . GLN A 1 496 ? 28.847 -9.275 -16.827 1.00 40.88 496 GLN A C 1
ATOM 4027 O O . GLN A 1 496 ? 29.475 -8.221 -16.852 1.00 40.88 496 GLN A O 1
ATOM 4032 N N . ILE A 1 497 ? 29.456 -10.470 -16.877 1.00 39.62 497 ILE A N 1
ATOM 4033 C CA . ILE A 1 497 ? 30.717 -10.675 -17.612 1.00 39.62 497 ILE A CA 1
ATOM 4034 C C . ILE A 1 497 ? 30.532 -11.874 -18.572 1.00 39.62 497 ILE A C 1
ATOM 4036 O O . ILE A 1 497 ? 30.062 -12.920 -18.123 1.00 39.62 497 ILE A O 1
ATOM 4040 N N . PRO A 1 498 ? 30.818 -11.737 -19.883 1.00 37.72 498 PRO A N 1
ATOM 4041 C CA . PRO A 1 498 ? 30.596 -12.785 -20.885 1.00 37.72 498 PRO A CA 1
ATOM 4042 C C . PRO A 1 498 ? 31.653 -13.903 -20.864 1.00 37.72 498 PRO A C 1
ATOM 4044 O O . PRO A 1 498 ? 32.832 -13.623 -20.687 1.00 37.72 498 PRO A O 1
ATOM 4047 N N . ASP A 1 499 ? 31.179 -15.114 -21.184 1.00 49.72 499 ASP A N 1
ATOM 4048 C CA . ASP A 1 499 ? 31.847 -16.315 -21.718 1.00 49.72 499 ASP A CA 1
ATOM 4049 C C . ASP A 1 499 ? 33.031 -16.962 -20.958 1.00 49.72 499 ASP A C 1
ATOM 4051 O O . ASP A 1 499 ? 33.974 -16.327 -20.496 1.00 49.72 499 ASP A O 1
ATOM 4055 N N . ALA A 1 500 ? 33.006 -18.302 -20.900 1.00 54.81 500 ALA A N 1
ATOM 4056 C CA . ALA A 1 500 ? 34.112 -19.132 -20.425 1.00 54.81 500 ALA A CA 1
ATOM 4057 C C . ALA A 1 500 ? 35.366 -18.943 -21.299 1.00 54.81 500 ALA A C 1
ATOM 4059 O O . ALA A 1 500 ? 35.279 -18.849 -22.526 1.00 54.81 500 ALA A O 1
ATOM 4060 N N . TYR A 1 501 ? 36.552 -18.953 -20.686 1.00 65.88 501 TYR A N 1
ATOM 4061 C CA . TYR A 1 501 ? 37.801 -18.932 -21.444 1.00 65.88 501 TYR A CA 1
ATOM 4062 C C . TYR A 1 501 ? 38.030 -20.300 -22.114 1.00 65.88 501 TYR A C 1
ATOM 4064 O O . TYR A 1 501 ? 38.377 -21.278 -21.454 1.00 65.88 501 TYR A O 1
ATOM 4072 N N . GLU A 1 502 ? 37.841 -20.362 -23.438 1.00 60.19 502 GLU A N 1
ATOM 4073 C CA . GLU A 1 502 ? 38.009 -21.577 -24.264 1.00 60.19 502 GLU A CA 1
ATOM 4074 C C . GLU A 1 502 ? 39.448 -21.768 -24.815 1.00 60.19 502 GLU A C 1
ATOM 4076 O O . GLU A 1 502 ? 39.687 -22.609 -25.686 1.00 60.19 502 GLU A O 1
ATOM 4081 N N . GLY A 1 503 ? 40.420 -20.959 -24.372 1.00 70.00 503 GLY A N 1
ATOM 4082 C CA . GLY A 1 503 ? 41.811 -20.997 -24.850 1.00 70.00 503 GLY A CA 1
ATOM 4083 C C . GLY A 1 503 ? 42.750 -21.877 -24.012 1.00 70.00 503 GLY A C 1
ATOM 4084 O O . GLY A 1 503 ? 42.431 -22.278 -22.897 1.00 70.00 503 GLY A O 1
ATOM 4085 N N . GLU A 1 504 ? 43.964 -22.136 -24.517 1.00 75.06 504 GLU A N 1
ATOM 4086 C CA . GLU A 1 504 ? 45.046 -22.700 -23.689 1.00 75.06 504 GLU A CA 1
ATOM 4087 C C . GLU A 1 504 ? 45.533 -21.630 -22.695 1.00 75.06 504 GLU A C 1
ATOM 4089 O O . GLU A 1 504 ? 45.892 -20.516 -23.097 1.00 75.06 504 GLU A O 1
ATOM 4094 N N . ALA A 1 505 ? 45.524 -21.938 -21.397 1.00 79.31 505 ALA A N 1
ATOM 4095 C CA . ALA A 1 505 ? 46.038 -21.042 -20.363 1.00 79.31 505 ALA A CA 1
ATOM 4096 C C . ALA A 1 505 ? 47.578 -21.124 -20.284 1.00 79.31 505 ALA A C 1
ATOM 4098 O O . ALA A 1 505 ? 48.166 -22.186 -20.462 1.00 79.31 505 ALA A O 1
ATOM 4099 N N . ASP A 1 506 ? 48.246 -20.007 -19.989 1.00 86.38 506 ASP A N 1
ATOM 4100 C CA . ASP A 1 506 ? 49.685 -19.922 -19.706 1.00 86.38 506 ASP A CA 1
ATOM 4101 C C . ASP A 1 506 ? 49.889 -19.143 -18.404 1.00 86.38 506 ASP A C 1
ATOM 4103 O O . ASP A 1 506 ? 49.863 -17.910 -18.378 1.00 86.38 506 ASP A O 1
ATOM 4107 N N . LEU A 1 507 ? 50.086 -19.881 -17.317 1.00 89.25 507 LEU A N 1
ATOM 4108 C CA . LEU A 1 507 ? 50.343 -19.385 -15.966 1.00 89.25 507 LEU A CA 1
ATOM 4109 C C . LEU A 1 507 ? 51.745 -19.793 -15.495 1.00 89.25 507 LEU A C 1
ATOM 4111 O O . LEU A 1 507 ? 51.957 -20.149 -14.334 1.00 89.25 507 LEU A O 1
ATOM 4115 N N . PHE A 1 508 ? 52.725 -19.766 -16.405 1.00 92.56 508 PHE A N 1
ATOM 4116 C CA . PHE A 1 508 ? 54.109 -20.147 -16.118 1.00 92.56 508 PHE A CA 1
ATOM 4117 C C . PHE A 1 508 ? 54.205 -21.606 -15.632 1.00 92.56 508 PHE A C 1
ATOM 4119 O O . PHE A 1 508 ? 53.662 -22.519 -16.259 1.00 92.56 508 PHE A O 1
ATOM 4126 N N . GLU A 1 509 ? 54.904 -21.856 -14.519 1.00 92.38 509 GLU A N 1
ATOM 4127 C CA . GLU A 1 509 ? 55.044 -23.197 -13.941 1.00 92.38 509 GLU A CA 1
ATOM 4128 C C . GLU A 1 509 ? 53.755 -23.742 -13.305 1.00 92.38 509 GLU A C 1
ATOM 4130 O O . GLU A 1 509 ? 53.673 -24.949 -13.053 1.00 92.38 509 GLU A O 1
ATOM 4135 N N . TYR A 1 510 ? 52.752 -22.881 -13.088 1.00 95.12 510 TYR A N 1
ATOM 4136 C CA . TYR A 1 510 ? 51.489 -23.238 -12.441 1.00 95.12 510 TYR A CA 1
ATOM 4137 C C . TYR A 1 510 ? 50.432 -23.777 -13.407 1.00 95.12 510 TYR A C 1
ATOM 4139 O O . TYR A 1 510 ? 49.492 -24.432 -12.972 1.00 95.12 510 TYR A O 1
ATOM 4147 N N . THR A 1 511 ? 50.620 -23.585 -14.715 1.00 92.88 511 THR A N 1
ATOM 4148 C CA . THR A 1 511 ? 49.674 -24.001 -15.767 1.00 92.88 511 THR A CA 1
ATOM 4149 C C . THR A 1 511 ? 49.209 -25.450 -15.617 1.00 92.88 511 THR A C 1
ATOM 4151 O O . THR A 1 511 ? 48.025 -25.737 -15.694 1.00 92.88 511 THR A O 1
ATOM 4154 N N . LYS A 1 512 ? 50.139 -26.363 -15.314 1.00 92.81 512 LYS A N 1
ATOM 4155 C CA . LYS A 1 512 ? 49.870 -27.806 -15.175 1.00 92.81 512 LYS A CA 1
ATOM 4156 C C . LYS A 1 512 ? 48.882 -28.170 -14.055 1.00 92.81 512 LYS A C 1
ATOM 4158 O O . LYS A 1 512 ? 48.430 -29.307 -14.011 1.00 92.81 512 LYS A O 1
ATOM 4163 N N . TYR A 1 513 ? 48.636 -27.269 -13.102 1.00 95.56 513 TYR A N 1
ATOM 4164 C CA . TYR A 1 513 ? 47.714 -27.519 -11.991 1.00 95.56 513 TYR A CA 1
ATOM 4165 C C . TYR A 1 513 ? 46.261 -27.202 -12.360 1.00 95.56 513 TYR A C 1
ATOM 4167 O O . TYR A 1 513 ? 45.364 -27.601 -11.628 1.00 95.56 513 TYR A O 1
ATOM 4175 N N . LEU A 1 514 ? 46.020 -26.543 -13.500 1.00 91.00 514 LEU A N 1
ATOM 4176 C CA . LEU A 1 514 ? 44.673 -26.336 -14.032 1.00 91.00 514 LEU A CA 1
ATOM 4177 C C . LEU A 1 514 ? 44.053 -27.630 -14.586 1.00 91.00 514 LEU A C 1
ATOM 4179 O O . LEU A 1 514 ? 42.842 -27.797 -14.506 1.00 91.00 514 LEU A O 1
ATOM 4183 N N . ASP A 1 515 ? 44.891 -28.568 -15.042 1.00 91.38 515 ASP A N 1
ATOM 4184 C CA . ASP A 1 515 ? 44.481 -29.889 -15.549 1.00 91.38 515 ASP A CA 1
ATOM 4185 C C . ASP A 1 515 ? 44.167 -30.898 -14.421 1.00 91.38 515 ASP A C 1
ATOM 4187 O O . ASP A 1 515 ? 43.884 -32.073 -14.674 1.00 91.38 515 ASP A O 1
ATOM 4191 N N . TYR A 1 516 ? 44.306 -30.502 -13.149 1.00 95.56 516 TYR A N 1
ATOM 4192 C CA . TYR A 1 516 ? 43.932 -31.372 -12.032 1.00 95.56 516 TYR A CA 1
ATOM 4193 C C . TYR A 1 516 ? 42.415 -31.513 -11.996 1.00 95.56 516 TYR A C 1
ATOM 4195 O O . TYR A 1 516 ? 41.703 -30.573 -12.311 1.00 95.56 516 TYR A O 1
ATOM 4203 N N . THR A 1 517 ? 41.910 -32.672 -11.583 1.00 93.94 517 THR A N 1
ATOM 4204 C CA . THR A 1 517 ? 40.476 -32.821 -11.297 1.00 93.94 517 THR A CA 1
ATOM 4205 C C . THR A 1 517 ? 40.171 -32.463 -9.848 1.00 93.94 517 THR A C 1
ATOM 4207 O O . THR A 1 517 ? 41.067 -32.516 -9.000 1.00 93.94 517 THR A O 1
ATOM 4210 N N . GLY A 1 518 ? 38.908 -32.180 -9.530 1.00 85.31 518 GLY A N 1
ATOM 4211 C CA . GLY A 1 518 ? 38.472 -31.991 -8.145 1.00 85.31 518 GLY A CA 1
ATOM 4212 C C . GLY A 1 518 ? 38.871 -33.161 -7.229 1.00 85.31 518 GLY A C 1
ATOM 4213 O O . GLY A 1 518 ? 39.419 -32.961 -6.146 1.00 85.31 518 GLY A O 1
ATOM 4214 N N . ALA A 1 519 ? 38.739 -34.405 -7.698 1.00 91.06 519 ALA A N 1
ATOM 4215 C CA . ALA A 1 519 ? 39.206 -35.582 -6.965 1.00 91.06 519 ALA A CA 1
ATOM 4216 C C . ALA A 1 519 ? 40.725 -35.564 -6.719 1.00 91.06 519 ALA A C 1
ATOM 4218 O O . ALA A 1 519 ? 41.185 -35.937 -5.642 1.00 91.06 519 ALA A O 1
ATOM 4219 N N . MET A 1 520 ? 41.513 -35.110 -7.699 1.00 93.69 520 MET A N 1
ATOM 4220 C CA . MET A 1 520 ? 42.963 -34.967 -7.540 1.00 93.69 520 MET A CA 1
ATOM 4221 C C . MET A 1 520 ? 43.331 -33.853 -6.559 1.00 93.69 520 MET A C 1
ATOM 4223 O O . MET A 1 520 ? 44.333 -33.995 -5.868 1.00 93.69 520 MET A O 1
ATOM 4227 N N . TYR A 1 521 ? 42.547 -32.775 -6.484 1.00 93.62 521 TYR A N 1
ATOM 4228 C CA . TYR A 1 521 ? 42.728 -31.714 -5.492 1.00 93.62 521 TYR A CA 1
ATOM 4229 C C . TYR A 1 521 ? 42.461 -32.213 -4.063 1.00 93.62 521 TYR A C 1
ATOM 4231 O O . TYR A 1 521 ? 43.261 -31.954 -3.162 1.00 93.62 521 TYR A O 1
ATOM 4239 N N . LEU A 1 522 ? 41.392 -32.987 -3.857 1.00 92.44 522 LEU A N 1
ATOM 4240 C CA . LEU A 1 522 ? 41.051 -33.545 -2.541 1.00 92.44 522 LEU A CA 1
ATOM 4241 C C . LEU A 1 522 ? 42.073 -34.588 -2.046 1.00 92.44 522 LEU A C 1
ATOM 4243 O O . LEU A 1 522 ? 42.298 -34.698 -0.842 1.00 92.44 522 LEU A O 1
ATOM 4247 N N . ASP A 1 523 ? 42.713 -35.324 -2.961 1.00 94.88 523 ASP A N 1
ATOM 4248 C CA . ASP A 1 523 ? 43.751 -36.323 -2.650 1.00 94.88 523 ASP A CA 1
ATOM 4249 C C . ASP A 1 523 ? 45.187 -35.743 -2.621 1.00 94.88 523 ASP A C 1
ATOM 4251 O O . ASP A 1 523 ? 46.143 -36.467 -2.313 1.00 94.88 523 ASP A O 1
ATOM 4255 N N . ALA A 1 524 ? 45.366 -34.464 -2.969 1.00 94.06 524 ALA A N 1
ATOM 4256 C CA . ALA A 1 524 ? 46.672 -33.816 -3.078 1.00 94.06 524 ALA A CA 1
ATOM 4257 C C . ALA A 1 524 ? 47.328 -33.553 -1.710 1.00 94.06 524 ALA A C 1
ATOM 4259 O O . ALA A 1 524 ? 46.668 -33.432 -0.680 1.00 94.06 524 ALA A O 1
ATOM 4260 N N . SER A 1 525 ? 48.659 -33.441 -1.700 1.00 96.00 525 SER A N 1
ATOM 4261 C CA . SER A 1 525 ? 49.384 -32.946 -0.521 1.00 96.00 525 SER A CA 1
ATOM 4262 C C . SER A 1 525 ? 49.154 -31.446 -0.297 1.00 96.00 525 SER A C 1
ATOM 4264 O O . SER A 1 525 ? 48.883 -30.729 -1.255 1.00 96.00 525 SER A O 1
ATOM 4266 N N . ASP A 1 526 ? 49.345 -30.951 0.931 1.00 90.94 526 ASP A N 1
ATOM 4267 C CA . ASP A 1 526 ? 49.193 -29.520 1.264 1.00 90.94 526 ASP A CA 1
ATOM 4268 C C . ASP A 1 526 ? 49.982 -28.607 0.297 1.00 90.94 526 ASP A C 1
ATOM 4270 O O . ASP A 1 526 ? 49.471 -27.607 -0.198 1.00 90.94 526 ASP A O 1
ATOM 4274 N N . GLU A 1 527 ? 51.213 -29.000 -0.061 1.00 92.94 527 GLU A N 1
ATOM 4275 C CA . GLU A 1 527 ? 52.058 -28.267 -1.019 1.00 92.94 527 GLU A CA 1
ATOM 4276 C C . GLU A 1 527 ? 51.466 -28.258 -2.442 1.00 92.94 527 GLU A C 1
ATOM 4278 O O . GLU A 1 527 ? 51.600 -27.282 -3.183 1.00 92.94 527 GLU A O 1
ATOM 4283 N N . GLU A 1 528 ? 50.821 -29.347 -2.856 1.00 93.62 528 GLU A N 1
ATOM 4284 C CA . GLU A 1 528 ? 50.154 -29.442 -4.155 1.00 93.62 528 GLU A CA 1
ATOM 4285 C C . GLU A 1 528 ? 48.833 -28.670 -4.171 1.00 93.62 528 GLU A C 1
ATOM 4287 O O . GLU A 1 528 ? 48.566 -27.989 -5.160 1.00 93.62 528 GLU A O 1
ATOM 4292 N N . GLN A 1 529 ? 48.060 -28.694 -3.083 1.00 94.12 529 GLN A N 1
ATOM 4293 C CA . GLN A 1 529 ? 46.852 -27.880 -2.927 1.00 94.12 529 GLN A CA 1
ATOM 4294 C C . GLN A 1 529 ? 47.172 -26.387 -2.980 1.00 94.12 529 GLN A C 1
ATOM 4296 O O . GLN A 1 529 ? 46.486 -25.646 -3.679 1.00 94.12 529 GLN A O 1
ATOM 4301 N N . ASP A 1 530 ? 48.258 -25.952 -2.339 1.00 94.50 530 ASP A N 1
ATOM 4302 C CA . ASP A 1 530 ? 48.730 -24.570 -2.433 1.00 94.50 530 ASP A CA 1
ATOM 4303 C C . ASP A 1 530 ? 49.112 -24.195 -3.871 1.00 94.50 530 ASP A C 1
ATOM 4305 O O . ASP A 1 530 ? 48.809 -23.101 -4.339 1.00 94.50 530 ASP A O 1
ATOM 4309 N N . ASN A 1 531 ? 49.743 -25.100 -4.622 1.00 95.62 531 ASN A N 1
ATOM 4310 C CA . ASN A 1 531 ? 50.077 -24.833 -6.021 1.00 95.62 531 ASN A CA 1
ATOM 4311 C C . ASN A 1 531 ? 48.842 -24.795 -6.941 1.00 95.62 531 ASN A C 1
ATOM 4313 O O . ASN A 1 531 ? 48.834 -24.021 -7.900 1.00 95.62 531 ASN A O 1
ATOM 4317 N N . ILE A 1 532 ? 47.808 -25.588 -6.645 1.00 94.88 532 ILE A N 1
ATOM 4318 C CA . ILE A 1 532 ? 46.503 -25.519 -7.318 1.00 94.88 532 ILE A CA 1
ATOM 4319 C C . ILE A 1 532 ? 45.804 -24.198 -6.978 1.00 94.88 532 ILE A C 1
ATOM 4321 O O . ILE A 1 532 ? 45.256 -23.553 -7.870 1.00 94.88 532 ILE A O 1
ATOM 4325 N N . LEU A 1 533 ? 45.895 -23.741 -5.728 1.00 89.25 533 LEU A N 1
ATOM 4326 C CA . LEU A 1 533 ? 45.350 -22.460 -5.281 1.00 89.25 533 LEU A CA 1
ATOM 4327 C C . LEU A 1 533 ? 46.033 -21.274 -5.978 1.00 89.25 533 LEU A C 1
ATOM 4329 O O . LEU A 1 533 ? 45.362 -20.364 -6.458 1.00 89.25 533 LEU A O 1
ATOM 4333 N N . ILE A 1 534 ? 47.362 -21.319 -6.116 1.00 93.50 534 ILE A N 1
ATOM 4334 C CA . ILE A 1 534 ? 48.134 -20.318 -6.868 1.00 93.50 534 ILE A CA 1
ATOM 4335 C C . ILE A 1 534 ? 47.722 -20.313 -8.345 1.00 93.50 534 ILE A C 1
ATOM 4337 O O . ILE A 1 534 ? 47.501 -19.247 -8.914 1.00 93.50 534 ILE A O 1
ATOM 4341 N N . ALA A 1 535 ? 47.597 -21.487 -8.974 1.00 93.19 535 ALA A N 1
ATOM 4342 C CA . ALA A 1 535 ? 47.150 -21.588 -10.363 1.00 93.19 535 ALA A CA 1
ATOM 4343 C C . ALA A 1 535 ? 45.737 -21.019 -10.550 1.00 93.19 535 ALA A C 1
ATOM 4345 O O . ALA A 1 535 ? 45.496 -20.281 -11.500 1.00 93.19 535 ALA A O 1
ATOM 4346 N N . SER A 1 536 ? 44.842 -21.315 -9.609 1.00 87.62 536 SER A N 1
ATOM 4347 C CA . SER A 1 536 ? 43.459 -20.839 -9.583 1.00 87.62 536 SER A CA 1
ATOM 4348 C C . SER A 1 536 ? 43.395 -19.315 -9.482 1.00 87.62 536 SER A C 1
ATOM 4350 O O . SER A 1 536 ? 42.783 -18.673 -10.329 1.00 87.62 536 SER A O 1
ATOM 4352 N N . TRP A 1 537 ? 44.125 -18.713 -8.538 1.00 87.38 537 TRP A N 1
ATOM 4353 C CA . TRP A 1 537 ? 44.208 -17.255 -8.405 1.00 87.38 537 TRP A CA 1
ATOM 4354 C C . TRP A 1 537 ? 44.741 -16.613 -9.693 1.00 87.38 537 TRP A C 1
ATOM 4356 O O . TRP A 1 537 ? 44.101 -15.742 -10.282 1.00 87.38 537 TRP A O 1
ATOM 4366 N N . LEU A 1 538 ? 45.884 -17.080 -10.199 1.00 86.75 538 LEU A N 1
ATOM 4367 C CA . LEU A 1 538 ? 46.482 -16.511 -11.408 1.00 86.75 538 LEU A CA 1
ATOM 4368 C C . LEU A 1 538 ? 45.580 -16.671 -12.643 1.00 86.75 538 LEU A C 1
ATOM 4370 O O . LEU A 1 538 ? 45.622 -15.820 -13.534 1.00 86.75 538 LEU A O 1
ATOM 4374 N N . TYR A 1 539 ? 44.769 -17.732 -12.701 1.00 86.69 539 TYR A N 1
ATOM 4375 C CA . TYR A 1 539 ? 43.776 -17.938 -13.753 1.00 86.69 539 TYR A CA 1
ATOM 4376 C C . TYR A 1 539 ? 42.666 -16.891 -13.696 1.00 86.69 539 TYR A C 1
ATOM 4378 O O . TYR A 1 539 ? 42.354 -16.286 -14.723 1.00 86.69 539 TYR A O 1
ATOM 4386 N N . LEU A 1 540 ? 42.112 -16.644 -12.504 1.00 76.56 540 LEU A N 1
ATOM 4387 C CA . LEU A 1 540 ? 41.080 -15.630 -12.304 1.00 76.56 540 LEU A CA 1
ATOM 4388 C C . LEU A 1 540 ? 41.597 -14.252 -12.729 1.00 76.56 540 LEU A C 1
ATOM 4390 O O . LEU A 1 540 ? 40.996 -13.608 -13.582 1.00 76.56 540 LEU A O 1
ATOM 4394 N N . GLU A 1 541 ? 42.769 -13.849 -12.239 1.00 79.50 541 GLU A N 1
ATOM 4395 C CA . GLU A 1 541 ? 43.376 -12.553 -12.568 1.00 79.50 541 GLU A CA 1
ATOM 4396 C C . GLU A 1 541 ? 43.625 -12.401 -14.069 1.00 79.50 541 GLU A C 1
ATOM 4398 O O . GLU A 1 541 ? 43.222 -11.417 -14.686 1.00 79.50 541 GLU A O 1
ATOM 4403 N N . LYS A 1 542 ? 44.267 -13.394 -14.690 1.00 82.38 542 LYS A N 1
ATOM 4404 C CA . LYS A 1 542 ? 44.715 -13.271 -16.078 1.00 82.38 542 LYS A CA 1
ATOM 4405 C C . LYS A 1 542 ? 43.592 -13.433 -17.098 1.00 82.38 542 LYS A C 1
ATOM 4407 O O . LYS A 1 542 ? 43.601 -12.746 -18.116 1.00 82.38 542 LYS A O 1
ATOM 4412 N N . TYR A 1 543 ? 42.683 -14.378 -16.869 1.00 78.50 543 TYR A N 1
ATOM 4413 C CA . TYR A 1 543 ? 41.751 -14.851 -17.896 1.00 78.50 543 TYR A CA 1
ATOM 4414 C C . TYR A 1 543 ? 40.286 -14.541 -17.595 1.00 78.50 543 TYR A C 1
ATOM 4416 O O . TYR A 1 543 ? 39.515 -14.421 -18.540 1.00 78.50 543 TYR A O 1
ATOM 4424 N N . ARG A 1 544 ? 39.903 -14.366 -16.323 1.00 72.31 544 ARG A N 1
ATOM 4425 C CA . ARG A 1 544 ? 38.543 -13.937 -15.942 1.00 72.31 544 ARG A CA 1
ATOM 4426 C C . ARG A 1 544 ? 38.454 -12.428 -15.701 1.00 72.31 544 ARG A C 1
ATOM 4428 O O . ARG A 1 544 ? 37.445 -11.824 -16.041 1.00 72.31 544 ARG A O 1
ATOM 4435 N N . LEU A 1 545 ? 39.511 -11.824 -15.156 1.00 67.50 545 LEU A N 1
ATOM 4436 C CA . LEU A 1 545 ? 39.601 -10.392 -14.835 1.00 67.50 545 LEU A CA 1
ATOM 4437 C C . LEU A 1 545 ? 40.437 -9.588 -15.847 1.00 67.50 545 LEU A C 1
ATOM 4439 O O . LEU A 1 545 ? 40.631 -8.383 -15.664 1.00 67.50 545 LEU A O 1
ATOM 4443 N N . GLU A 1 546 ? 40.934 -10.252 -16.898 1.00 73.19 546 GLU A N 1
ATOM 4444 C CA . GLU A 1 546 ? 41.743 -9.682 -17.988 1.00 73.19 546 GLU A CA 1
ATOM 4445 C C . GLU A 1 546 ? 42.949 -8.834 -17.518 1.00 73.19 546 GLU A C 1
ATOM 4447 O O . GLU A 1 546 ? 43.350 -7.870 -18.176 1.00 73.19 546 GLU A O 1
ATOM 4452 N N . GLN A 1 547 ? 43.555 -9.178 -16.376 1.00 73.69 547 GLN A N 1
ATOM 4453 C CA . GLN A 1 547 ? 44.719 -8.478 -15.830 1.00 73.69 547 GLN A CA 1
ATOM 4454 C C . GLN A 1 547 ? 46.038 -8.954 -16.459 1.00 73.69 547 GLN A C 1
ATOM 4456 O O . GLN A 1 547 ? 46.232 -10.123 -16.807 1.00 73.69 547 GLN A O 1
ATOM 4461 N N . GLU A 1 548 ? 47.017 -8.048 -16.547 1.00 78.75 548 GLU A N 1
ATOM 4462 C CA . GLU A 1 548 ? 48.382 -8.417 -16.930 1.00 78.75 548 GLU A CA 1
ATOM 4463 C C . GLU A 1 548 ? 49.111 -9.117 -15.772 1.00 78.75 548 GLU A C 1
ATOM 4465 O O . GLU A 1 548 ? 49.619 -8.488 -14.844 1.00 78.75 548 GLU A O 1
ATOM 4470 N N . VAL A 1 549 ? 49.240 -10.441 -15.862 1.00 84.25 549 VAL A N 1
ATOM 4471 C CA . VAL A 1 549 ? 49.984 -11.247 -14.883 1.00 84.25 549 VAL A CA 1
ATOM 4472 C C . VAL A 1 549 ? 51.443 -11.424 -15.323 1.00 84.25 549 VAL A C 1
ATOM 4474 O O . VAL A 1 549 ? 51.742 -12.086 -16.322 1.00 84.25 549 VAL A O 1
ATOM 4477 N N . SER A 1 550 ? 52.374 -10.856 -14.550 1.00 90.38 550 SER A N 1
ATOM 4478 C CA . SER A 1 550 ? 53.825 -11.008 -14.748 1.00 90.38 550 SER A CA 1
ATOM 4479 C C . SER A 1 550 ? 54.412 -12.175 -13.940 1.00 90.38 550 SER A C 1
ATOM 4481 O O . SER A 1 550 ? 53.830 -12.623 -12.955 1.00 90.38 550 SER A O 1
ATOM 4483 N N . GLN A 1 551 ? 55.611 -12.645 -14.311 1.00 90.25 551 GLN A N 1
ATOM 4484 C CA . GLN A 1 551 ? 56.309 -13.698 -13.556 1.00 90.25 551 GLN A CA 1
ATOM 4485 C C . GLN A 1 551 ? 56.674 -13.250 -12.128 1.00 90.25 551 GLN A C 1
ATOM 4487 O O . GLN A 1 551 ? 56.690 -14.061 -11.207 1.00 90.25 551 GLN A O 1
ATOM 4492 N N . GLU A 1 552 ? 56.956 -11.959 -11.936 1.00 89.88 552 GLU A N 1
ATOM 4493 C CA . GLU A 1 552 ? 57.220 -11.384 -10.613 1.00 89.88 552 GLU A CA 1
ATOM 4494 C C . GLU A 1 552 ? 55.957 -11.391 -9.744 1.00 89.88 552 GLU A C 1
ATOM 4496 O O . GLU A 1 552 ? 56.029 -11.727 -8.566 1.00 89.88 552 GLU A O 1
ATOM 4501 N N . TYR A 1 553 ? 54.795 -11.106 -10.336 1.00 87.19 553 TYR A N 1
ATOM 4502 C CA . TYR A 1 553 ? 53.510 -11.163 -9.642 1.00 87.19 553 TYR A CA 1
ATOM 4503 C C . TYR A 1 553 ? 53.103 -12.600 -9.289 1.00 87.19 553 TYR A C 1
ATOM 4505 O O . TYR A 1 553 ? 52.684 -12.857 -8.166 1.00 87.19 553 TYR A O 1
ATOM 4513 N N . ALA A 1 554 ? 53.335 -13.568 -10.181 1.00 89.94 554 ALA A N 1
ATOM 4514 C CA . ALA A 1 554 ? 53.111 -14.983 -9.873 1.00 89.94 554 ALA A CA 1
ATOM 4515 C C . ALA A 1 554 ? 53.933 -15.463 -8.662 1.00 89.94 554 ALA A C 1
ATOM 4517 O O . ALA A 1 554 ? 53.436 -16.227 -7.837 1.00 89.94 554 ALA A O 1
ATOM 4518 N N . GLN A 1 555 ? 55.169 -14.969 -8.511 1.00 90.69 555 GLN A N 1
ATOM 4519 C CA . GLN A 1 555 ? 55.990 -15.258 -7.334 1.00 90.69 555 GLN A CA 1
ATOM 4520 C C . GLN A 1 555 ? 55.423 -14.614 -6.059 1.00 90.69 555 GLN A C 1
ATOM 4522 O O . GLN A 1 555 ? 55.482 -15.229 -4.998 1.00 90.69 555 GLN A O 1
ATOM 4527 N N . GLN A 1 556 ? 54.852 -13.410 -6.156 1.00 86.25 556 GLN A N 1
ATOM 4528 C CA . GLN A 1 556 ? 54.200 -12.747 -5.021 1.00 86.25 556 GLN A CA 1
ATOM 4529 C C . GLN A 1 556 ? 52.958 -13.514 -4.559 1.00 86.25 556 GLN A C 1
ATOM 4531 O O . GLN A 1 556 ? 52.832 -13.786 -3.370 1.00 86.25 556 GLN A O 1
ATOM 4536 N N . VAL A 1 557 ? 52.099 -13.942 -5.490 1.00 84.81 557 VAL A N 1
ATOM 4537 C CA . VAL A 1 557 ? 50.933 -14.792 -5.188 1.00 84.81 557 VAL A CA 1
ATOM 4538 C C . VAL A 1 557 ? 51.366 -16.090 -4.501 1.00 84.81 557 VAL A C 1
ATOM 4540 O O . VAL A 1 557 ? 50.768 -16.506 -3.510 1.00 84.81 557 VAL A O 1
ATOM 4543 N N . ALA A 1 558 ? 52.457 -16.703 -4.965 1.00 91.69 558 ALA A N 1
ATOM 4544 C CA . ALA A 1 558 ? 53.004 -17.899 -4.335 1.00 91.69 558 ALA A CA 1
ATOM 4545 C C . ALA A 1 558 ? 53.493 -17.663 -2.899 1.00 91.69 558 ALA A C 1
ATOM 4547 O O . ALA A 1 558 ? 53.325 -18.529 -2.038 1.00 91.69 558 ALA A O 1
ATOM 4548 N N . ASP A 1 559 ? 54.097 -16.506 -2.636 1.00 88.75 559 ASP A N 1
ATOM 4549 C CA . ASP A 1 559 ? 54.552 -16.136 -1.299 1.00 88.75 559 ASP A CA 1
ATOM 4550 C C . ASP A 1 559 ? 53.366 -15.835 -0.365 1.00 88.75 559 ASP A C 1
ATOM 4552 O O . ASP A 1 559 ? 53.424 -16.225 0.806 1.00 88.75 559 ASP A O 1
ATOM 4556 N N . PHE A 1 560 ? 52.284 -15.233 -0.886 1.00 85.38 560 PHE A N 1
ATOM 4557 C CA . PHE A 1 560 ? 51.029 -14.987 -0.162 1.00 85.38 560 PHE A CA 1
ATOM 4558 C C . PHE A 1 560 ? 50.362 -16.290 0.274 1.00 85.38 560 PHE A C 1
ATOM 4560 O O . PHE A 1 560 ? 50.101 -16.473 1.461 1.00 85.38 560 PHE A O 1
ATOM 4567 N N . VAL A 1 561 ? 50.158 -17.222 -0.662 1.00 87.19 561 VAL A N 1
ATOM 4568 C CA . VAL A 1 561 ? 49.502 -18.510 -0.384 1.00 87.19 561 VAL A CA 1
ATOM 4569 C C . VAL A 1 561 ? 50.274 -19.328 0.653 1.00 87.19 561 VAL A C 1
ATOM 4571 O O . VAL A 1 561 ? 49.673 -19.948 1.524 1.00 87.19 561 VAL A O 1
ATOM 4574 N N . ARG A 1 562 ? 51.609 -19.302 0.602 1.00 90.88 562 ARG A N 1
ATOM 4575 C CA . ARG A 1 562 ? 52.461 -20.109 1.492 1.00 90.88 562 ARG A CA 1
ATOM 4576 C C . ARG A 1 562 ? 52.706 -19.474 2.861 1.00 90.88 562 ARG A C 1
ATOM 4578 O O . ARG A 1 562 ? 53.146 -20.169 3.773 1.00 90.88 562 ARG A O 1
ATOM 4585 N N . ASN A 1 563 ? 52.487 -18.166 3.008 1.00 86.56 563 ASN A N 1
ATOM 4586 C CA . ASN A 1 563 ? 52.706 -17.445 4.266 1.00 86.56 563 ASN A CA 1
ATOM 4587 C C . ASN A 1 563 ? 51.563 -16.455 4.556 1.00 86.56 563 ASN A C 1
ATOM 4589 O O . ASN A 1 563 ? 51.833 -15.264 4.716 1.00 86.56 563 ASN A O 1
ATOM 4593 N N . PRO A 1 564 ? 50.302 -16.910 4.660 1.00 70.81 564 PRO A N 1
ATOM 4594 C CA . PRO A 1 564 ? 49.146 -16.017 4.774 1.00 70.81 564 PRO A CA 1
ATOM 4595 C C . PRO A 1 564 ? 49.219 -15.105 6.012 1.00 70.81 564 PRO A C 1
ATOM 4597 O O . PRO A 1 564 ? 48.844 -13.939 5.946 1.00 70.81 564 PRO A O 1
ATOM 4600 N N . GLU A 1 565 ? 49.817 -15.580 7.112 1.00 74.31 565 GLU A N 1
ATOM 4601 C CA . GLU A 1 565 ? 50.008 -14.811 8.356 1.00 74.31 565 GLU A CA 1
ATOM 4602 C C . GLU A 1 565 ? 50.964 -13.605 8.224 1.00 74.31 565 GLU A C 1
ATOM 4604 O O . GLU A 1 565 ? 51.050 -12.774 9.129 1.00 74.31 565 GLU A O 1
ATOM 4609 N N . ALA A 1 566 ? 51.729 -13.513 7.131 1.00 73.06 566 ALA A N 1
ATOM 4610 C CA . ALA A 1 566 ? 52.689 -12.434 6.898 1.00 73.06 566 ALA A CA 1
ATOM 4611 C C . ALA A 1 566 ? 52.088 -11.221 6.160 1.00 73.06 566 ALA A C 1
ATOM 4613 O O . ALA A 1 566 ? 52.802 -10.235 5.948 1.00 73.06 566 ALA A O 1
ATOM 4614 N N . TYR A 1 567 ? 50.809 -11.286 5.775 1.00 70.69 567 TYR A N 1
ATOM 4615 C CA . TYR A 1 567 ? 50.135 -10.304 4.921 1.00 70.69 567 TYR A CA 1
ATOM 4616 C C . TYR A 1 567 ? 48.852 -9.763 5.572 1.00 70.69 567 TYR A C 1
ATOM 4618 O O . TYR A 1 567 ? 48.573 -10.055 6.734 1.00 70.69 567 TYR A O 1
ATOM 4626 N N . SER A 1 568 ? 48.124 -8.879 4.878 1.00 67.06 568 SER A N 1
ATOM 4627 C CA . SER A 1 568 ? 46.914 -8.262 5.437 1.00 67.06 568 SER A CA 1
ATOM 4628 C C . SER A 1 568 ? 45.829 -9.308 5.709 1.00 67.06 568 SER A C 1
ATOM 4630 O O . SER A 1 568 ? 45.744 -10.321 5.015 1.00 67.06 568 SER A O 1
ATOM 4632 N N . GLU A 1 569 ? 44.971 -9.037 6.694 1.00 58.00 569 GLU A N 1
ATOM 4633 C CA . GLU A 1 569 ? 43.811 -9.879 7.025 1.00 58.00 569 GLU A CA 1
ATOM 4634 C C . GLU A 1 569 ? 42.884 -10.077 5.808 1.00 58.00 569 GLU A C 1
ATOM 4636 O O . GLU A 1 569 ? 42.390 -11.177 5.570 1.00 58.00 569 GLU A O 1
ATOM 4641 N N . GLU A 1 570 ? 42.771 -9.058 4.951 1.00 47.12 570 GLU A N 1
ATOM 4642 C CA . GLU A 1 570 ? 42.085 -9.106 3.651 1.00 47.12 570 GLU A CA 1
ATOM 4643 C C . GLU A 1 570 ? 42.699 -10.142 2.693 1.00 47.12 570 GLU A C 1
ATOM 4645 O O . GLU A 1 570 ? 41.983 -10.935 2.083 1.00 47.12 570 GLU A O 1
ATOM 4650 N N . THR A 1 571 ? 44.034 -10.187 2.597 1.00 62.06 571 THR A N 1
ATOM 4651 C CA . THR A 1 571 ? 44.746 -11.154 1.742 1.00 62.06 571 THR A CA 1
ATOM 4652 C C . THR A 1 571 ? 44.558 -12.578 2.262 1.00 62.06 571 THR A C 1
ATOM 4654 O O . THR A 1 571 ? 44.343 -13.501 1.478 1.00 62.06 571 THR A O 1
ATOM 4657 N N . GLY A 1 572 ? 44.596 -12.758 3.586 1.00 62.00 572 GLY A N 1
ATOM 4658 C CA . GLY A 1 572 ? 44.300 -14.042 4.225 1.00 62.00 572 GLY A CA 1
ATOM 4659 C C . GLY A 1 572 ? 42.867 -14.513 3.961 1.00 62.00 572 GLY A C 1
ATOM 4660 O O . GLY A 1 572 ? 42.656 -15.671 3.616 1.00 62.00 572 GLY A O 1
ATOM 4661 N N . THR A 1 573 ? 41.893 -13.605 4.038 1.00 58.78 573 THR A N 1
ATOM 4662 C CA . THR A 1 573 ? 40.472 -13.907 3.792 1.00 58.78 573 THR A CA 1
ATOM 4663 C C . THR A 1 573 ? 40.229 -14.345 2.345 1.00 58.78 573 THR A C 1
ATOM 4665 O O . THR A 1 573 ? 39.538 -15.336 2.114 1.00 58.78 573 THR A O 1
ATOM 4668 N N . TYR A 1 574 ? 40.839 -13.667 1.368 1.00 58.69 574 TYR A N 1
ATOM 4669 C CA . TYR A 1 574 ? 40.733 -14.042 -0.047 1.00 58.69 574 TYR A CA 1
ATOM 4670 C C . TYR A 1 574 ? 41.283 -15.453 -0.324 1.00 58.69 574 TYR A C 1
ATOM 4672 O O . TYR A 1 574 ? 40.649 -16.252 -1.016 1.00 58.69 574 TYR A O 1
ATOM 4680 N N . ILE A 1 575 ? 42.437 -15.789 0.265 1.00 72.38 575 ILE A N 1
ATOM 4681 C CA . ILE A 1 575 ? 43.065 -17.116 0.143 1.00 72.38 575 ILE A CA 1
ATOM 4682 C C . ILE A 1 575 ? 42.146 -18.211 0.700 1.00 72.38 575 ILE A C 1
ATOM 4684 O O . ILE A 1 575 ? 41.967 -19.245 0.055 1.00 72.38 575 ILE A O 1
ATOM 4688 N N . GLU A 1 576 ? 41.549 -17.986 1.871 1.00 71.56 576 GLU A N 1
ATOM 4689 C CA . GLU A 1 576 ? 40.635 -18.945 2.502 1.00 71.56 576 GLU A CA 1
ATOM 4690 C C . GLU A 1 576 ? 39.327 -19.112 1.717 1.00 71.56 576 GLU A C 1
ATOM 4692 O O . GLU A 1 576 ? 38.837 -20.231 1.568 1.00 71.56 576 GLU A O 1
ATOM 4697 N N . ALA A 1 577 ? 38.783 -18.033 1.147 1.00 57.81 577 ALA A N 1
ATOM 4698 C CA . ALA A 1 577 ? 37.583 -18.099 0.313 1.00 57.81 577 ALA A CA 1
ATOM 4699 C C . ALA A 1 577 ? 37.812 -18.933 -0.959 1.00 57.81 577 ALA A C 1
ATOM 4701 O O . ALA A 1 577 ? 37.021 -19.825 -1.276 1.00 57.81 577 ALA A O 1
ATOM 4702 N N . LEU A 1 578 ? 38.929 -18.697 -1.653 1.00 69.62 578 LEU A N 1
ATOM 4703 C CA . LEU A 1 578 ? 39.307 -19.460 -2.843 1.00 69.62 578 LEU A CA 1
ATOM 4704 C C . LEU A 1 578 ? 39.582 -20.936 -2.503 1.00 69.62 578 LEU A C 1
ATOM 4706 O O . LEU A 1 578 ? 39.191 -21.828 -3.259 1.00 69.62 578 LEU A O 1
ATOM 4710 N N . ARG A 1 579 ? 40.199 -21.209 -1.345 1.00 81.25 579 ARG A N 1
ATOM 4711 C CA . ARG A 1 579 ? 40.425 -22.573 -0.843 1.00 81.25 579 ARG A CA 1
ATOM 4712 C C . ARG A 1 579 ? 39.104 -23.293 -0.579 1.00 81.25 579 ARG A C 1
ATOM 4714 O O . ARG A 1 579 ? 38.896 -24.387 -1.095 1.00 81.25 579 ARG A O 1
ATOM 4721 N N . LEU A 1 580 ? 38.181 -22.654 0.137 1.00 70.69 580 LEU A N 1
ATOM 4722 C CA . LEU A 1 580 ? 36.866 -23.218 0.439 1.00 70.69 580 LEU A CA 1
ATOM 4723 C C . LEU A 1 580 ? 36.043 -23.489 -0.830 1.00 70.69 580 LEU A C 1
ATOM 4725 O O . LEU A 1 580 ? 35.342 -24.500 -0.906 1.00 70.69 580 LEU A O 1
ATOM 4729 N N . PHE A 1 581 ? 36.121 -22.602 -1.827 1.00 71.81 581 PHE A N 1
ATOM 4730 C CA . PHE A 1 581 ? 35.473 -22.820 -3.119 1.00 71.81 581 PHE A CA 1
ATOM 4731 C C . PHE A 1 581 ? 36.013 -24.074 -3.807 1.00 71.81 581 PHE A C 1
ATOM 4733 O O . PHE A 1 581 ? 35.228 -24.906 -4.265 1.00 71.81 581 PHE A O 1
ATOM 4740 N N . LEU A 1 582 ? 37.340 -24.210 -3.875 1.00 76.12 582 LEU A N 1
ATOM 4741 C CA . LEU A 1 582 ? 37.978 -25.371 -4.486 1.00 76.12 582 LEU A CA 1
ATOM 4742 C C . LEU A 1 582 ? 37.593 -26.655 -3.757 1.00 76.12 582 LEU A C 1
ATOM 4744 O O . LEU A 1 582 ? 37.242 -27.624 -4.420 1.00 76.12 582 LEU A O 1
ATOM 4748 N N . GLU A 1 583 ? 37.584 -26.658 -2.424 1.00 79.69 583 GLU A N 1
ATOM 4749 C CA . GLU A 1 583 ? 37.154 -27.804 -1.615 1.00 79.69 583 GLU A CA 1
ATOM 4750 C C . GLU A 1 583 ? 35.711 -28.210 -1.928 1.00 79.69 583 GLU A C 1
ATOM 4752 O O . GLU A 1 583 ? 35.470 -29.342 -2.348 1.00 79.69 583 GLU A O 1
ATOM 4757 N N . LYS A 1 584 ? 34.756 -27.281 -1.815 1.00 63.97 584 LYS A N 1
ATOM 4758 C CA . LYS A 1 584 ? 33.333 -27.579 -2.046 1.00 63.97 584 LYS A CA 1
ATOM 4759 C C . LYS A 1 584 ? 33.041 -27.990 -3.485 1.00 63.97 584 LYS A C 1
ATOM 4761 O O . LYS A 1 584 ? 32.349 -28.979 -3.717 1.00 63.97 584 LYS A O 1
ATOM 4766 N N . SER A 1 585 ? 33.590 -27.262 -4.452 1.00 60.75 585 SER A N 1
ATOM 4767 C CA . SER A 1 585 ? 33.369 -27.550 -5.871 1.00 60.75 585 SER A CA 1
ATOM 4768 C C . SER A 1 585 ? 34.003 -28.876 -6.274 1.00 60.75 585 SER A C 1
ATOM 4770 O O . SER A 1 585 ? 33.446 -29.600 -7.093 1.00 60.75 585 SER A O 1
ATOM 4772 N N . SER A 1 586 ? 35.130 -29.239 -5.660 1.00 82.31 586 SER A N 1
ATOM 4773 C CA . SER A 1 586 ? 35.770 -30.537 -5.876 1.00 82.31 586 SER A CA 1
ATOM 4774 C C . SER A 1 586 ? 34.995 -31.697 -5.246 1.00 82.31 586 SER A C 1
ATOM 4776 O O . SER A 1 586 ? 35.008 -32.798 -5.795 1.00 82.31 586 SER A O 1
ATOM 4778 N N . GLU A 1 587 ? 34.314 -31.478 -4.116 1.00 78.44 587 GLU A N 1
ATOM 4779 C CA . GLU A 1 587 ? 33.411 -32.471 -3.516 1.00 78.44 587 GLU A CA 1
ATOM 4780 C C . GLU A 1 587 ? 32.162 -32.704 -4.378 1.00 78.44 587 GLU A C 1
ATOM 4782 O O . GLU A 1 587 ? 31.706 -33.842 -4.521 1.00 78.44 587 GLU A O 1
ATOM 4787 N N . GLU A 1 588 ? 31.615 -31.635 -4.957 1.00 67.06 588 GLU A N 1
ATOM 4788 C CA . GLU A 1 588 ? 30.404 -31.680 -5.777 1.00 67.06 588 GLU A CA 1
ATOM 4789 C C . GLU A 1 588 ? 30.675 -32.185 -7.205 1.00 67.06 588 GLU A C 1
ATOM 4791 O O . GLU A 1 588 ? 29.907 -32.990 -7.741 1.00 67.06 588 GLU A O 1
ATOM 4796 N N . TYR A 1 589 ? 31.805 -31.783 -7.794 1.00 76.56 589 TYR A N 1
ATOM 4797 C CA . TYR A 1 589 ? 32.211 -32.084 -9.169 1.00 76.56 589 TYR A CA 1
ATOM 4798 C C . TYR A 1 589 ? 33.610 -32.732 -9.218 1.00 76.56 589 TYR A C 1
ATOM 4800 O O . TYR A 1 589 ? 34.555 -32.160 -9.763 1.00 76.56 589 TYR A O 1
ATOM 4808 N N . PRO A 1 590 ? 33.772 -33.963 -8.700 1.00 81.56 590 PRO A N 1
ATOM 4809 C CA . PRO A 1 590 ? 35.084 -34.600 -8.546 1.00 81.56 590 PRO A CA 1
ATOM 4810 C C . PRO A 1 590 ? 35.800 -34.899 -9.871 1.00 81.56 590 PRO A C 1
ATOM 4812 O O . PRO A 1 590 ? 37.023 -35.012 -9.889 1.00 81.56 590 PRO A O 1
ATOM 4815 N N . ASP A 1 591 ? 35.058 -35.028 -10.972 1.00 88.00 591 ASP A N 1
ATOM 4816 C CA . ASP A 1 591 ? 35.611 -35.307 -12.302 1.00 88.00 591 ASP A CA 1
ATOM 4817 C C . ASP A 1 591 ? 35.920 -34.028 -13.110 1.00 88.00 591 ASP A C 1
ATOM 4819 O O . ASP A 1 591 ? 36.473 -34.133 -14.204 1.00 88.00 591 ASP A O 1
ATOM 4823 N N . ALA A 1 592 ? 35.553 -32.839 -12.612 1.00 80.25 592 ALA A N 1
ATOM 4824 C CA . ALA A 1 592 ? 35.787 -31.572 -13.307 1.00 80.25 592 ALA A CA 1
ATOM 4825 C C . ALA A 1 592 ? 37.239 -31.113 -13.147 1.00 80.25 592 ALA A C 1
ATOM 4827 O O . ALA A 1 592 ? 37.810 -31.239 -12.060 1.00 80.25 592 ALA A O 1
ATOM 4828 N N . GLU A 1 593 ? 37.826 -30.578 -14.220 1.00 90.19 593 GLU A N 1
ATOM 4829 C CA . GLU A 1 593 ? 39.162 -29.981 -14.181 1.00 90.19 593 GLU A CA 1
ATOM 4830 C C . GLU A 1 593 ? 39.135 -28.652 -13.410 1.00 90.19 593 GLU A C 1
ATOM 4832 O O . GLU A 1 593 ? 38.134 -27.935 -13.426 1.00 90.19 593 GLU A O 1
ATOM 4837 N N . ILE A 1 594 ? 40.232 -28.286 -12.741 1.00 87.75 594 ILE A N 1
ATOM 4838 C CA . ILE A 1 594 ? 40.342 -27.023 -11.999 1.00 87.75 594 ILE A CA 1
ATOM 4839 C C . ILE A 1 594 ? 40.083 -25.841 -12.934 1.00 87.75 594 ILE A C 1
ATOM 4841 O O . ILE A 1 594 ? 39.418 -24.895 -12.528 1.00 87.75 594 ILE A O 1
ATOM 4845 N N . GLN A 1 595 ? 40.533 -25.902 -14.191 1.00 84.38 595 GLN A N 1
ATOM 4846 C CA . GLN A 1 595 ? 40.207 -24.883 -15.192 1.00 84.38 595 GLN A CA 1
ATOM 4847 C C . GLN A 1 595 ? 38.694 -24.702 -15.373 1.00 84.38 595 GLN A C 1
ATOM 4849 O O . GLN A 1 595 ? 38.210 -23.571 -15.407 1.00 84.38 595 GLN A O 1
ATOM 4854 N N . ASP A 1 596 ? 37.947 -25.803 -15.464 1.00 78.94 596 ASP A N 1
ATOM 4855 C CA . ASP A 1 596 ? 36.493 -25.766 -15.603 1.00 78.94 596 ASP A CA 1
ATOM 4856 C C . ASP A 1 596 ? 35.852 -25.215 -14.329 1.00 78.94 596 ASP A C 1
ATOM 4858 O O . ASP A 1 596 ? 35.020 -24.314 -14.398 1.00 78.94 596 ASP A O 1
ATOM 4862 N N . LEU A 1 597 ? 36.302 -25.661 -13.154 1.00 74.25 597 LEU A N 1
ATOM 4863 C CA . LEU A 1 597 ? 35.841 -25.109 -11.879 1.00 74.25 597 LEU A CA 1
ATOM 4864 C C . LEU A 1 597 ? 36.115 -23.603 -11.780 1.00 74.25 597 LEU A C 1
ATOM 4866 O O . LEU A 1 597 ? 35.270 -22.867 -11.287 1.00 74.25 597 LEU A O 1
ATOM 4870 N N . MET A 1 598 ? 37.246 -23.124 -12.301 1.00 78.81 598 MET A N 1
ATOM 4871 C CA . MET A 1 598 ? 37.571 -21.698 -12.373 1.00 78.81 598 MET A CA 1
ATOM 4872 C C . MET A 1 598 ? 36.794 -20.948 -13.453 1.00 78.81 598 MET A C 1
ATOM 4874 O O . MET A 1 598 ? 36.639 -19.738 -13.338 1.00 78.81 598 MET A O 1
ATOM 4878 N N . ASN A 1 599 ? 36.290 -21.616 -14.490 1.00 71.81 599 ASN A N 1
ATOM 4879 C CA . ASN A 1 599 ? 35.364 -21.037 -15.469 1.00 71.81 599 ASN A CA 1
ATOM 4880 C C . ASN A 1 599 ? 33.935 -20.925 -14.919 1.00 71.81 599 ASN A C 1
ATOM 4882 O O . ASN A 1 599 ? 33.197 -20.034 -15.329 1.00 71.81 599 ASN A O 1
ATOM 4886 N N . TYR A 1 600 ? 33.565 -21.794 -13.977 1.00 56.81 600 TYR A N 1
ATOM 4887 C CA . TYR A 1 600 ? 32.248 -21.816 -13.334 1.00 56.81 600 TYR A CA 1
ATOM 4888 C C . TYR A 1 600 ? 32.243 -21.261 -11.913 1.00 56.81 600 TYR A C 1
ATOM 4890 O O . TYR A 1 600 ? 31.191 -21.247 -11.278 1.00 56.81 600 TYR A O 1
ATOM 4898 N N . MET A 1 601 ? 33.391 -20.781 -11.425 1.00 53.56 601 MET A N 1
ATOM 4899 C CA . MET A 1 601 ? 33.471 -20.061 -10.164 1.00 53.56 601 MET A CA 1
ATOM 4900 C C . MET A 1 601 ? 32.502 -18.874 -10.231 1.00 53.56 601 MET A C 1
ATOM 4902 O O . MET A 1 601 ? 32.670 -18.031 -11.131 1.00 53.56 601 MET A O 1
ATOM 4906 N N . PRO A 1 602 ? 31.478 -18.837 -9.351 1.00 47.72 602 PRO A N 1
ATOM 4907 C CA . PRO A 1 602 ? 30.662 -17.648 -9.161 1.00 47.72 602 PRO A CA 1
ATOM 4908 C C . PRO A 1 602 ? 31.620 -16.508 -8.827 1.00 47.72 602 PRO A C 1
ATOM 4910 O O . PRO A 1 602 ? 32.537 -16.728 -8.035 1.00 47.72 602 PRO A O 1
ATOM 4913 N N . ASN A 1 603 ? 31.469 -15.365 -9.499 1.00 44.56 603 ASN A N 1
ATOM 4914 C CA . ASN A 1 603 ? 32.360 -14.224 -9.276 1.00 44.56 603 ASN A CA 1
ATOM 4915 C C . ASN A 1 603 ? 32.375 -13.813 -7.801 1.00 44.56 603 ASN A C 1
ATOM 4917 O O . ASN A 1 603 ? 31.272 -13.732 -7.208 1.00 44.56 603 ASN A O 1
#

Secondary structure (DSSP, 8-state):
----------SSSSHHHHHHHHHHHHHHHHHHHHSS----PPPP--EEETTTT-------TT----S-EEEETTEEEEEEE-SSSEEEEESS--GGGHHHHHH--S-SS-GGG-SSPPPGGG-HHHHHIIIIIHHHHS-HHHHHTEEPPP-SS-SS--S-SEEEPPTTGGG-TTTT--TT--GGG--SS-EE----STT-EEEE-TTS-EEEE-S-GGG----B--EEEEE-GGGEEEEEETTS---PPP-SBPEE-S-SS---SEEEEEEEBTT-EEEEEEEEEETTEEEEEEES---STT-EEEEEEE-TT--EEEEEEEEE-SS---EEEEEE--TT--TT-EEEEEEEEE-SSS--EEEPPPEEEEETTEE--S-EEEE--B-TTPPPPPTT-SS-TTTHHHHT--HHHHHHS-HHHHHHHHHHHHHHHHHHH-TTSS-SSSS--HHHHHHHHHHHHH-HHHHHHHHHHHHHHHHHHT--HHHHHHHHHTS-------SPP--GGGGGGTT-BHHHHHTS-HHHHHHHHHHHHHHIIIIIS-----HHHHHHHHHHHH-GGGS-HHHHHHHHHHHHHHHHHHHH-TTSBHHHHHHH---